Protein AF-A0A642C0K7-F1 (afdb_monomer_lite)

Organism: Bacteroides ovatus (NCBI:txid28116)

Foldseek 3Di:
DPPDPCVVPPVVLVVVVVVLVVCLVVVDDDPPVCCQQFVLLVVLLVCLVVCQVVDDPVSNVSSLVSNLSLACPHPQLDQFLRVLRSLLSVLSSCVSVVPPPSVLVSLVVNLVSQDDDPAAAQHPQLFGDHDQQLATCCQPSVVSRLVSSLVSQLVCLPHPSHHDPVSLLSSVCSLQRRRQQCAKLSFWHDPLRCFLVLQDDDWTGGDALVSLVSSLVNDCRVNVSSVLSSCVSVVHPVHFRDFWWGAPPSNLKTWTDDRQKIKIWAEAALNHKQGDQNPPVGRQLQQQSRQGAMDMDRPNRFATPCNVVDPSQQHAQHKGFPDPDGDGSVNRIDGHDHHPWDKDGPTRWIKTWDQGQRPVFRWTWIWMWGDDHPDIDIDIPPGDGPDPGDIDGHNDDTDDDDWDWWQAPVGIDTDDDDDDDDDRTPDD

Sequence (428 aa):
KKGSPYKGNKQVRKAVHQALAFWLENDFICENWWWNQIGTPNTMVSLLLILDRDLSPEESERMLKIAERGNINAWGARPSGDRIKIAGLQAKAALFKRDVQEVAMLMKVIEGEIKFSTERGMQHDFSFHHRTDWVNNTLSYGSGYASAFIEWASNVADTKFRFSEQAVRLLIDYYLDGICKQMVYGRISDPGILNRDITRPGEERVWSPSDPEKLRNLTDYRQAELDNIICLRKGDSSCRPGSFAKFFWRTDHFVFQRPDFYTSVRMYSARNANMEEPYNGEGLMNHFRGDGTNYLSVRGDEYKRLTPVYDWMKIPGATIVQLDKMPGENEIQKWGLTDCVGAVTDGTYGAVGLDFKSPHTGLAAKKVWFCFDKTYVCLGTDISSRMKNQVLTTVNQCLLNGQVTVSDADGIHPQERGSRMKKGVRWV

Structure (mmCIF, N/CA/C/O backbone):
data_AF-A0A642C0K7-F1
#
_entry.id   AF-A0A642C0K7-F1
#
loop_
_atom_site.group_PDB
_atom_site.id
_atom_site.type_symbol
_atom_site.label_atom_id
_atom_site.label_alt_id
_atom_site.label_comp_id
_atom_site.label_asym_id
_atom_site.label_entity_id
_atom_site.label_seq_id
_atom_site.pdbx_PDB_ins_code
_atom_site.Cartn_x
_atom_site.Cartn_y
_atom_site.Cartn_z
_atom_site.occupancy
_atom_site.B_iso_or_equiv
_atom_site.auth_seq_id
_atom_site.auth_comp_id
_atom_site.auth_asym_id
_atom_site.auth_atom_id
_atom_site.pdbx_PDB_model_num
ATOM 1 N N . LYS A 1 1 ? -9.908 -14.176 29.921 1.00 78.56 1 LYS A N 1
ATOM 2 C CA . LYS A 1 1 ? -10.410 -14.826 28.677 1.00 78.56 1 LYS A CA 1
ATOM 3 C C . LYS A 1 1 ? -10.924 -16.241 28.979 1.00 78.56 1 LYS A C 1
ATOM 5 O O . LYS A 1 1 ? -10.279 -16.948 29.745 1.00 78.56 1 LYS A O 1
ATOM 10 N N . LYS A 1 2 ? -12.079 -16.659 28.435 1.00 83.69 2 LYS A N 1
ATOM 11 C CA . LYS A 1 2 ? -12.583 -18.049 28.551 1.00 83.69 2 LYS A CA 1
ATOM 12 C C . LYS A 1 2 ? -11.572 -19.017 27.905 1.00 83.69 2 LYS A C 1
ATOM 14 O O . LYS A 1 2 ? -11.016 -18.678 26.868 1.00 83.69 2 LYS A O 1
ATOM 19 N N . GLY A 1 3 ? -11.289 -20.152 28.547 1.00 90.38 3 GLY A N 1
ATOM 20 C CA . GLY A 1 3 ? -10.306 -21.142 28.069 1.00 90.38 3 GLY A CA 1
ATOM 21 C C . GLY A 1 3 ? -8.830 -20.813 28.340 1.00 90.38 3 GLY A C 1
ATOM 22 O O . GLY A 1 3 ? -7.966 -21.602 27.987 1.00 90.38 3 GLY A O 1
ATOM 23 N N . SER A 1 4 ? -8.512 -19.676 28.971 1.00 92.62 4 SER A N 1
ATOM 24 C CA . SER A 1 4 ? -7.136 -19.384 29.396 1.00 92.62 4 SER A CA 1
ATOM 25 C C . SER A 1 4 ? -6.812 -20.115 30.709 1.00 92.62 4 SER A C 1
ATOM 27 O O . SER A 1 4 ? -7.616 -20.005 31.641 1.00 92.62 4 SER A O 1
ATOM 29 N N . PRO A 1 5 ? -5.634 -20.762 30.840 1.00 94.25 5 PRO A N 1
ATOM 30 C CA . PRO A 1 5 ? -5.196 -21.374 32.101 1.00 94.25 5 PRO A CA 1
ATOM 31 C C . PRO A 1 5 ? -4.978 -20.340 33.220 1.00 94.25 5 PRO A C 1
ATOM 33 O O . PRO A 1 5 ? -4.937 -20.687 34.394 1.00 94.25 5 PRO A O 1
ATOM 36 N N . TYR A 1 6 ? -4.888 -19.053 32.871 1.00 92.75 6 TYR A N 1
ATOM 37 C CA . TYR A 1 6 ? -4.713 -17.948 33.813 1.00 92.75 6 TYR A CA 1
ATOM 38 C C . TYR A 1 6 ? -6.025 -17.251 34.190 1.00 92.75 6 TYR A C 1
ATOM 40 O O . TYR A 1 6 ? -6.010 -16.245 34.902 1.00 92.75 6 TYR A O 1
ATOM 48 N N . LYS A 1 7 ? -7.182 -17.736 33.716 1.00 90.38 7 LYS A N 1
ATOM 49 C CA . LYS A 1 7 ? -8.475 -17.116 34.031 1.00 90.38 7 LYS A CA 1
ATOM 50 C C . LYS A 1 7 ? -8.707 -17.121 35.549 1.00 90.38 7 LYS A C 1
ATOM 52 O O . LYS A 1 7 ? -8.786 -18.179 36.158 1.00 90.38 7 LYS A O 1
ATOM 57 N N . GLY A 1 8 ? -8.860 -15.933 36.138 1.00 88.12 8 GLY A N 1
ATOM 58 C CA . GLY A 1 8 ? -9.091 -15.768 37.578 1.00 88.12 8 GLY A CA 1
ATOM 59 C C . GLY A 1 8 ? -7.854 -15.999 38.457 1.00 88.12 8 GLY A C 1
ATOM 60 O O . GLY A 1 8 ? -7.977 -16.003 39.680 1.00 88.12 8 GLY A O 1
ATOM 61 N N . ASN A 1 9 ? -6.665 -16.182 37.870 1.00 93.94 9 ASN A N 1
ATOM 62 C CA . ASN A 1 9 ? -5.441 -16.399 38.635 1.00 93.94 9 ASN A CA 1
ATOM 63 C C . ASN A 1 9 ? -5.022 -15.109 39.371 1.00 93.94 9 ASN A C 1
ATOM 65 O O . ASN A 1 9 ? -4.694 -14.095 38.751 1.00 93.94 9 ASN A O 1
ATOM 69 N N . LYS A 1 10 ? -5.002 -15.168 40.708 1.00 94.00 10 LYS A N 1
ATOM 70 C CA . LYS A 1 10 ? -4.678 -14.029 41.582 1.00 94.00 10 LYS A CA 1
ATOM 71 C C . LYS A 1 10 ? -3.234 -13.539 41.435 1.00 94.00 10 LYS A C 1
ATOM 73 O O . LYS A 1 10 ? -3.004 -12.338 41.524 1.00 94.00 10 LYS A O 1
ATOM 78 N N . GLN A 1 11 ? -2.273 -14.437 41.206 1.00 95.75 11 GLN A N 1
ATOM 79 C CA . GLN A 1 11 ? -0.866 -14.061 41.023 1.00 95.75 11 GLN A CA 1
ATOM 80 C C . GLN A 1 11 ? -0.666 -13.311 39.707 1.00 95.75 11 GLN A C 1
ATOM 82 O O . GLN A 1 11 ? -0.006 -12.278 39.691 1.00 95.75 11 GLN A O 1
ATOM 87 N N . VAL A 1 12 ? -1.303 -13.776 38.628 1.00 94.19 12 VAL A N 1
ATOM 88 C CA . VAL A 1 12 ? -1.277 -13.076 37.335 1.00 94.19 12 VAL A CA 1
ATOM 89 C C . VAL A 1 12 ? -1.937 -11.708 37.453 1.00 94.19 12 VAL A C 1
ATOM 91 O O . VAL A 1 12 ? -1.361 -10.723 37.006 1.00 94.19 12 VAL A O 1
ATOM 94 N N . ARG A 1 13 ? -3.100 -11.619 38.113 1.00 91.81 13 ARG A N 1
ATOM 95 C CA . ARG A 1 13 ? -3.745 -10.326 38.384 1.00 91.81 13 ARG A CA 1
ATOM 96 C C . ARG A 1 13 ? -2.803 -9.386 39.142 1.00 91.81 13 ARG A C 1
ATOM 98 O O . ARG A 1 13 ? -2.609 -8.258 38.708 1.00 91.81 13 ARG A O 1
ATOM 105 N N . LYS A 1 14 ? -2.172 -9.855 40.224 1.00 94.75 14 LYS A N 1
ATOM 106 C CA . LYS A 1 14 ? -1.200 -9.064 40.994 1.00 94.75 14 LYS A CA 1
ATOM 107 C C . LYS A 1 14 ? -0.043 -8.570 40.118 1.00 94.75 14 LYS A C 1
ATOM 109 O O . LYS A 1 14 ? 0.286 -7.392 40.184 1.00 94.75 14 LYS A O 1
ATOM 114 N N . ALA A 1 15 ? 0.527 -9.435 39.280 1.00 96.31 15 ALA A N 1
ATOM 115 C CA . ALA A 1 15 ? 1.613 -9.065 38.374 1.00 96.31 15 ALA A CA 1
ATOM 116 C C . ALA A 1 15 ? 1.186 -7.992 37.356 1.00 96.31 15 ALA A C 1
ATOM 118 O O . ALA A 1 15 ? 1.948 -7.064 37.102 1.00 96.31 15 ALA A O 1
ATOM 119 N N . VAL A 1 16 ? -0.040 -8.074 36.823 1.00 94.06 16 VAL A N 1
ATOM 120 C CA . VAL A 1 16 ? -0.598 -7.051 35.921 1.00 94.06 16 VAL A CA 1
ATOM 121 C C . VAL A 1 16 ? -0.688 -5.694 36.620 1.00 94.06 16 VAL A C 1
ATOM 123 O O . VAL A 1 16 ? -0.188 -4.715 36.075 1.00 94.06 16 VAL A O 1
ATOM 126 N N . HIS A 1 17 ? -1.254 -5.630 37.830 1.00 94.75 17 HIS A N 1
ATOM 127 C CA . HIS A 1 17 ? -1.347 -4.369 38.580 1.00 94.75 17 HIS A CA 1
ATOM 128 C C . HIS A 1 17 ? 0.032 -3.823 38.981 1.00 94.75 17 HIS A C 1
ATOM 130 O O . HIS A 1 17 ? 0.249 -2.619 38.933 1.00 94.75 17 HIS A O 1
ATOM 136 N N . GLN A 1 18 ? 0.999 -4.683 39.319 1.00 96.38 18 GLN A N 1
ATOM 137 C CA . GLN A 1 18 ? 2.371 -4.249 39.617 1.00 96.38 18 GLN A CA 1
ATOM 138 C C . GLN A 1 18 ? 3.081 -3.672 38.385 1.00 96.38 18 GLN A C 1
ATOM 140 O O . GLN A 1 18 ? 3.716 -2.624 38.478 1.00 96.38 18 GLN A O 1
ATOM 145 N N . ALA A 1 19 ? 2.954 -4.326 37.228 1.00 95.94 19 ALA A N 1
ATOM 146 C CA . ALA A 1 19 ? 3.507 -3.822 35.973 1.00 95.94 19 ALA A CA 1
ATOM 147 C C . ALA A 1 19 ? 2.843 -2.501 35.556 1.00 95.94 19 ALA A C 1
ATOM 149 O O . ALA A 1 19 ? 3.525 -1.577 35.116 1.00 95.94 19 ALA A O 1
ATOM 150 N N . LEU A 1 20 ? 1.523 -2.399 35.737 1.00 95.94 20 LEU A N 1
ATOM 151 C CA . LEU A 1 20 ? 0.774 -1.176 35.488 1.00 95.94 20 LEU A CA 1
ATOM 152 C C . LEU A 1 20 ? 1.240 -0.046 36.410 1.00 95.94 20 LEU A C 1
ATOM 154 O O . LEU A 1 20 ? 1.557 1.028 35.916 1.00 95.94 20 LEU A O 1
ATOM 158 N N . ALA A 1 21 ? 1.346 -0.289 37.718 1.00 95.62 21 ALA A N 1
ATOM 159 C CA . ALA A 1 21 ? 1.814 0.705 38.680 1.00 95.62 21 ALA A CA 1
ATOM 160 C C . ALA A 1 21 ? 3.202 1.248 38.308 1.00 95.62 21 ALA A C 1
ATOM 162 O O . ALA A 1 21 ? 3.377 2.463 38.245 1.00 95.62 21 ALA A O 1
ATOM 163 N N . PHE A 1 22 ? 4.143 0.363 37.963 1.00 97.00 22 PHE A N 1
ATOM 164 C CA . PHE A 1 22 ? 5.473 0.758 37.494 1.00 97.00 22 PHE A CA 1
ATOM 165 C C . PHE A 1 22 ? 5.399 1.637 36.238 1.00 97.00 22 PHE A C 1
ATOM 167 O O . PHE A 1 22 ? 6.049 2.678 36.161 1.00 97.00 22 PHE A O 1
ATOM 174 N N . TRP A 1 23 ? 4.579 1.256 35.255 1.00 95.81 23 TRP A N 1
ATOM 175 C CA . TRP A 1 23 ? 4.415 2.048 34.037 1.00 95.81 23 TRP A CA 1
ATOM 176 C C . TRP A 1 23 ? 3.813 3.430 34.316 1.00 95.81 23 TRP A C 1
ATOM 178 O O . TRP A 1 23 ? 4.292 4.432 33.790 1.00 95.81 23 TRP A O 1
ATOM 188 N N . LEU A 1 24 ? 2.778 3.490 35.157 1.00 95.88 24 LEU A N 1
ATOM 189 C CA . LEU A 1 24 ? 2.103 4.734 35.526 1.00 95.88 24 LEU A CA 1
ATOM 190 C C . LEU A 1 24 ? 2.999 5.659 36.355 1.00 95.88 24 LEU A C 1
ATOM 192 O O . LEU A 1 24 ? 2.804 6.872 36.316 1.00 95.88 24 LEU A O 1
ATOM 196 N N . GLU A 1 25 ? 3.916 5.112 37.156 1.00 96.31 25 GLU A N 1
ATOM 197 C CA . GLU A 1 25 ? 4.886 5.871 37.957 1.00 96.31 25 GLU A CA 1
ATOM 198 C C . GLU A 1 25 ? 5.957 6.529 37.090 1.00 96.31 25 GLU A C 1
ATOM 200 O O . GLU A 1 25 ? 6.310 7.679 37.330 1.00 96.31 25 GLU A O 1
ATOM 205 N N . ASN A 1 26 ? 6.436 5.820 36.070 1.00 96.38 26 ASN A N 1
ATOM 206 C CA . ASN A 1 26 ? 7.553 6.282 35.250 1.00 96.38 26 ASN A CA 1
ATOM 207 C C . ASN A 1 26 ? 7.125 7.083 34.017 1.00 96.38 26 ASN A C 1
ATOM 209 O O . ASN A 1 26 ? 7.925 7.851 33.496 1.00 96.38 26 ASN A O 1
ATOM 213 N N . ASP A 1 27 ? 5.895 6.883 33.539 1.00 94.62 27 ASP A N 1
ATOM 214 C CA . ASP A 1 27 ? 5.307 7.612 32.416 1.00 94.62 27 ASP A CA 1
ATOM 215 C C . ASP A 1 27 ? 6.239 7.751 31.196 1.00 94.62 27 ASP A C 1
ATOM 217 O O . ASP A 1 27 ? 6.609 8.843 30.762 1.00 94.62 27 ASP A O 1
ATOM 221 N N . PHE A 1 28 ? 6.662 6.610 30.653 1.00 95.00 28 PHE A N 1
ATOM 222 C CA . PHE A 1 28 ? 7.676 6.575 29.604 1.00 95.00 28 PHE A CA 1
ATOM 223 C C . PHE A 1 28 ? 7.250 7.320 28.326 1.00 95.00 28 PHE A C 1
ATOM 225 O O . PHE A 1 28 ? 6.188 7.063 27.749 1.00 95.00 28 PHE A O 1
ATOM 232 N N . ILE A 1 29 ? 8.147 8.182 27.840 1.00 94.19 29 ILE A N 1
ATOM 233 C CA . ILE A 1 29 ? 8.038 8.961 26.601 1.00 94.19 29 ILE A CA 1
ATOM 234 C C . ILE A 1 29 ? 9.279 8.687 25.743 1.00 94.19 29 ILE A C 1
ATOM 236 O O . ILE A 1 29 ? 10.380 8.539 26.271 1.00 94.19 29 ILE A O 1
ATOM 240 N N . CYS A 1 30 ? 9.119 8.639 24.420 1.00 92.56 30 CYS A N 1
ATOM 241 C CA . CYS A 1 30 ? 10.246 8.564 23.482 1.00 92.56 30 CYS A CA 1
ATOM 242 C C . CYS A 1 30 ? 10.235 9.735 22.488 1.00 92.56 30 CYS A C 1
ATOM 244 O O . CYS A 1 30 ? 9.252 10.466 22.396 1.00 92.56 30 CYS A O 1
ATOM 246 N N . GLU A 1 31 ? 11.305 9.915 21.715 1.00 91.69 31 GLU A N 1
ATOM 247 C CA . GLU A 1 31 ? 11.416 11.023 20.749 1.00 91.69 31 GLU A CA 1
ATOM 248 C C . GLU A 1 31 ? 10.380 10.942 19.616 1.00 91.69 31 GLU A C 1
ATOM 250 O O . GLU A 1 31 ? 9.892 11.957 19.115 1.00 91.69 31 GLU A O 1
ATOM 255 N N . ASN A 1 32 ? 9.993 9.727 19.219 1.00 89.25 32 ASN A N 1
ATOM 256 C CA . ASN A 1 32 ? 8.997 9.537 18.177 1.00 89.25 32 ASN A CA 1
ATOM 257 C C . ASN A 1 32 ? 7.583 9.781 18.730 1.00 89.25 32 ASN A C 1
ATOM 259 O O . ASN A 1 32 ? 6.995 8.923 19.395 1.00 89.25 32 ASN A O 1
ATOM 263 N N . TRP A 1 33 ? 7.010 10.935 18.372 1.00 89.62 33 TRP A N 1
ATOM 264 C CA . TRP A 1 33 ? 5.664 11.369 18.767 1.00 89.62 33 TRP A CA 1
ATOM 265 C C . TRP A 1 33 ? 4.582 10.297 18.571 1.00 89.62 33 TRP A C 1
ATOM 267 O O . TRP A 1 33 ? 3.626 10.246 19.347 1.00 89.62 33 TRP A O 1
ATOM 277 N N . TRP A 1 34 ? 4.733 9.432 17.559 1.00 89.81 34 TRP A N 1
ATOM 278 C CA . TRP A 1 34 ? 3.759 8.397 17.229 1.00 89.81 34 TRP A CA 1
ATOM 279 C C . TRP A 1 34 ? 3.542 7.432 18.398 1.00 89.81 34 TRP A C 1
ATOM 281 O O . TRP A 1 34 ? 2.406 7.074 18.701 1.00 89.81 34 TRP A O 1
ATOM 291 N N . TRP A 1 35 ? 4.599 7.046 19.116 1.00 92.81 35 TRP A N 1
ATOM 292 C CA . TRP A 1 35 ? 4.454 6.187 20.294 1.00 92.81 35 TRP A CA 1
ATOM 293 C C . TRP A 1 35 ? 3.746 6.909 21.437 1.00 92.81 35 TRP A C 1
ATOM 295 O O . TRP A 1 35 ? 2.924 6.308 22.121 1.00 92.81 35 TRP A O 1
ATOM 305 N N . ASN A 1 36 ? 3.985 8.208 21.595 1.00 92.12 36 ASN A N 1
ATOM 306 C CA . ASN A 1 36 ? 3.429 8.986 22.701 1.00 92.12 36 ASN A CA 1
ATOM 307 C C . ASN A 1 36 ? 1.945 9.339 22.496 1.00 92.12 36 ASN A C 1
ATOM 309 O O . ASN A 1 36 ? 1.226 9.509 23.477 1.00 92.12 36 ASN A O 1
ATOM 313 N N . GLN A 1 37 ? 1.489 9.460 21.242 1.00 90.12 37 GLN A N 1
ATOM 314 C CA . GLN A 1 37 ? 0.121 9.884 20.895 1.00 90.12 37 GLN A CA 1
ATOM 315 C C . GLN A 1 37 ? -0.736 8.787 20.245 1.00 90.12 37 GLN A C 1
ATOM 317 O O . GLN A 1 37 ? -1.954 8.929 20.190 1.00 90.12 37 GLN A O 1
ATOM 322 N N . ILE A 1 38 ? -0.136 7.692 19.767 1.00 88.56 38 ILE A N 1
ATOM 323 C CA . ILE A 1 38 ? -0.856 6.575 19.137 1.00 88.56 38 ILE A CA 1
ATOM 324 C C . ILE A 1 38 ? -0.493 5.246 19.804 1.00 88.56 38 ILE A C 1
ATOM 326 O O . ILE A 1 38 ? -1.372 4.592 20.357 1.00 88.56 38 ILE A O 1
ATOM 330 N N . GLY A 1 39 ? 0.779 4.839 19.791 1.00 91.75 39 GLY A N 1
ATOM 331 C CA . GLY A 1 39 ? 1.200 3.499 20.231 1.00 91.75 39 GLY A CA 1
ATOM 332 C C . GLY A 1 39 ? 0.897 3.181 21.704 1.00 91.75 39 GLY A C 1
ATOM 333 O O . GLY A 1 39 ? 0.137 2.255 22.010 1.00 91.75 39 GLY A O 1
ATOM 334 N N . THR A 1 40 ? 1.469 3.960 22.625 1.00 94.88 40 THR A N 1
ATOM 335 C CA . THR A 1 40 ? 1.257 3.816 24.073 1.00 94.88 40 THR A CA 1
ATOM 336 C C . THR A 1 40 ? -0.197 4.109 24.459 1.00 94.88 40 THR A C 1
ATOM 338 O O . THR A 1 40 ? -0.790 3.271 25.144 1.00 94.88 40 THR A O 1
ATOM 341 N N . PRO A 1 41 ? -0.839 5.193 23.970 1.00 95.00 41 PRO A N 1
ATOM 342 C CA . PRO A 1 41 ? -2.265 5.424 24.202 1.00 95.00 41 PRO A CA 1
ATOM 343 C C . PRO A 1 41 ? -3.180 4.276 23.761 1.00 95.00 41 PRO A C 1
ATOM 345 O O . PRO A 1 41 ? -4.091 3.908 24.500 1.00 95.00 41 PRO A O 1
ATOM 348 N N . ASN A 1 42 ? -2.916 3.645 22.610 1.00 94.19 42 ASN A N 1
ATOM 349 C CA . ASN A 1 42 ? -3.680 2.485 22.139 1.00 94.19 42 ASN A CA 1
ATOM 350 C C . ASN A 1 42 ? -3.586 1.290 23.087 1.00 94.19 42 ASN A C 1
ATOM 352 O O . ASN A 1 42 ? -4.590 0.631 23.375 1.00 94.19 42 ASN A O 1
ATOM 356 N N . THR A 1 43 ? -2.385 1.020 23.593 1.00 95.12 43 THR A N 1
ATOM 357 C CA . THR A 1 43 ? -2.179 -0.031 24.595 1.00 95.12 43 THR A CA 1
ATOM 358 C C . THR A 1 43 ? -2.930 0.309 25.878 1.00 95.12 43 THR A C 1
ATOM 360 O O . THR A 1 43 ? -3.665 -0.527 26.404 1.00 95.12 43 THR A O 1
ATOM 363 N N . MET A 1 44 ? -2.817 1.557 26.339 1.00 95.75 44 MET A N 1
ATOM 364 C CA . MET A 1 44 ? -3.430 2.004 27.584 1.00 95.75 44 MET A CA 1
ATOM 365 C C . MET A 1 44 ? -4.960 1.956 27.532 1.00 95.75 44 MET A C 1
ATOM 367 O O . MET A 1 44 ? -5.590 1.414 28.437 1.00 95.75 44 MET A O 1
ATOM 371 N N . VAL A 1 45 ? -5.570 2.432 26.444 1.00 96.06 45 VAL A N 1
ATOM 372 C CA . VAL A 1 45 ? -7.030 2.407 26.291 1.00 96.06 45 VAL A CA 1
ATOM 373 C C . VAL A 1 45 ? -7.578 0.988 26.119 1.00 96.06 45 VAL A C 1
ATOM 375 O O . VAL A 1 45 ? -8.660 0.672 26.611 1.00 96.06 45 VAL A O 1
ATOM 378 N N . SER A 1 46 ? -6.812 0.093 25.490 1.00 94.88 46 SER A N 1
ATOM 379 C CA . SER A 1 46 ? -7.175 -1.325 25.416 1.00 94.88 46 SER A CA 1
ATOM 380 C C . SER A 1 46 ? -7.171 -1.968 26.805 1.00 94.88 46 SER A C 1
ATOM 382 O O . SER A 1 46 ? -8.091 -2.714 27.134 1.00 94.88 46 SER A O 1
ATOM 384 N N . LEU A 1 47 ? -6.175 -1.653 27.642 1.00 95.56 47 LEU A N 1
ATOM 385 C CA . LEU A 1 47 ? -6.117 -2.125 29.027 1.00 95.56 47 LEU A CA 1
ATOM 386 C C . LEU A 1 47 ? -7.248 -1.548 29.883 1.00 95.56 47 LEU A C 1
ATOM 388 O O . LEU A 1 47 ? -7.859 -2.309 30.629 1.00 95.56 47 LEU A O 1
ATOM 392 N N . LEU A 1 48 ? -7.571 -0.258 29.729 1.00 96.94 48 LEU A N 1
ATOM 393 C CA . LEU A 1 48 ? -8.727 0.374 30.377 1.00 96.94 48 LEU A CA 1
ATOM 394 C C . LEU A 1 48 ? -10.014 -0.414 30.097 1.00 96.94 48 LEU A C 1
ATOM 396 O O . LEU A 1 48 ? -10.716 -0.793 31.027 1.00 96.94 48 LEU A O 1
ATOM 400 N N . LEU A 1 49 ? -10.294 -0.734 28.830 1.00 95.94 49 LEU A N 1
ATOM 401 C CA . LEU A 1 49 ? -11.498 -1.483 28.447 1.00 95.94 49 LEU A CA 1
ATOM 402 C C . LEU A 1 49 ? -11.483 -2.954 28.896 1.00 95.94 49 LEU A C 1
ATOM 404 O O . LEU A 1 49 ? -12.539 -3.517 29.175 1.00 95.94 49 LEU A O 1
ATOM 408 N N . ILE A 1 50 ? -10.310 -3.595 28.938 1.00 93.81 50 ILE A N 1
ATOM 409 C CA . ILE A 1 50 ? -10.177 -5.000 29.357 1.00 93.81 50 ILE A CA 1
ATOM 410 C C . ILE A 1 50 ? -10.332 -5.150 30.872 1.00 93.81 50 ILE A C 1
ATOM 412 O O . ILE A 1 50 ? -10.963 -6.110 31.317 1.00 93.81 50 ILE A O 1
ATOM 416 N N . LEU A 1 51 ? -9.709 -4.260 31.648 1.00 93.88 51 LEU A N 1
ATOM 417 C CA . LEU A 1 51 ? -9.701 -4.329 33.107 1.00 93.88 51 LEU A CA 1
ATOM 418 C C . LEU A 1 51 ? -10.963 -3.691 33.693 1.00 93.88 51 LEU A C 1
ATOM 420 O O . LEU A 1 51 ? -11.544 -4.263 34.607 1.00 93.88 51 LEU A O 1
ATOM 424 N N . ASP A 1 52 ? -11.440 -2.577 33.134 1.00 94.56 52 ASP A N 1
ATOM 425 C CA . ASP A 1 52 ? -12.698 -1.910 33.493 1.00 94.56 52 ASP A CA 1
ATOM 426 C C . ASP A 1 52 ? -12.919 -1.837 35.016 1.00 94.56 52 ASP A C 1
ATOM 428 O O . ASP A 1 52 ? -12.217 -1.117 35.723 1.00 94.56 52 ASP A O 1
ATOM 432 N N . ARG A 1 53 ? -13.846 -2.644 35.541 1.00 93.38 53 ARG A N 1
ATOM 433 C CA . ARG A 1 53 ? -14.212 -2.704 36.966 1.00 93.38 53 ARG A CA 1
ATOM 434 C C . ARG A 1 53 ? -13.135 -3.290 37.885 1.00 93.38 53 ARG A C 1
ATOM 436 O O . ARG A 1 53 ? -13.298 -3.237 39.099 1.00 93.38 53 ARG A O 1
ATOM 443 N N . ASP A 1 54 ? -12.088 -3.899 37.334 1.00 91.81 54 ASP A N 1
ATOM 444 C CA . ASP A 1 54 ? -10.970 -4.448 38.103 1.00 91.81 54 ASP A CA 1
ATOM 445 C C . ASP A 1 54 ? -9.917 -3.393 38.480 1.00 91.81 54 ASP A C 1
ATOM 447 O O . ASP A 1 54 ? -9.043 -3.713 39.289 1.00 91.81 54 ASP A O 1
ATOM 451 N N . LEU A 1 55 ? -10.000 -2.177 37.924 1.00 95.44 55 LEU A N 1
ATOM 452 C CA . LEU A 1 55 ? -9.116 -1.048 38.229 1.00 95.44 55 LEU A CA 1
ATOM 453 C C . LEU A 1 55 ? -9.594 -0.264 39.454 1.00 95.44 55 LEU A C 1
ATOM 455 O O . LEU A 1 55 ? -10.794 -0.070 39.659 1.00 95.44 55 LEU A O 1
ATOM 459 N N . SER A 1 56 ? -8.647 0.255 40.235 1.00 95.19 56 SER A N 1
ATOM 460 C CA . SER A 1 56 ? -8.954 1.295 41.218 1.00 95.19 56 SER A CA 1
ATOM 461 C C . SER A 1 56 ? -9.269 2.634 40.522 1.00 95.19 56 SER A C 1
ATOM 463 O O . SER A 1 56 ? -8.815 2.867 39.394 1.00 95.19 56 SER A O 1
ATOM 465 N N . PRO A 1 57 ? -10.002 3.556 41.180 1.00 94.94 57 PRO A N 1
ATOM 466 C CA . PRO A 1 57 ? -10.227 4.897 40.639 1.00 94.94 57 PRO A CA 1
ATOM 467 C C . PRO A 1 57 ? -8.918 5.615 40.280 1.00 94.94 57 PRO A C 1
ATOM 469 O O . PRO A 1 57 ? -8.807 6.175 39.192 1.00 94.94 57 PRO A O 1
ATOM 472 N N . GLU A 1 58 ? -7.900 5.510 41.137 1.00 95.38 58 GLU A N 1
ATOM 473 C CA . GLU A 1 58 ? -6.584 6.118 40.914 1.00 95.38 58 GLU A CA 1
ATOM 474 C C . GLU A 1 58 ? -5.863 5.519 39.696 1.00 95.38 58 GLU A C 1
ATOM 476 O O . GLU A 1 58 ? -5.326 6.257 38.866 1.00 95.38 58 GLU A O 1
ATOM 481 N N . GLU A 1 59 ? -5.876 4.188 39.552 1.00 95.88 59 GLU A N 1
ATOM 482 C CA . GLU A 1 59 ? -5.296 3.522 38.382 1.00 95.88 59 GLU A CA 1
ATOM 483 C C . GLU A 1 59 ? -5.989 4.005 37.108 1.00 95.88 59 GLU A C 1
ATOM 485 O O . GLU A 1 59 ? -5.321 4.433 36.167 1.00 95.88 59 GLU A O 1
ATOM 490 N N . SER A 1 60 ? -7.325 4.002 37.097 1.00 96.62 60 SER A N 1
ATOM 491 C CA . SER A 1 60 ? -8.100 4.416 35.928 1.00 96.62 60 SER A CA 1
ATOM 492 C C . SER A 1 60 ? -7.842 5.872 35.527 1.00 96.62 60 SER A C 1
ATOM 494 O O . SER A 1 60 ? -7.659 6.150 34.342 1.00 96.62 60 SER A O 1
ATOM 496 N N . GLU A 1 61 ? -7.734 6.793 36.490 1.00 96.56 61 GLU A N 1
ATOM 497 C CA . GLU A 1 61 ? -7.456 8.207 36.227 1.00 96.56 61 GLU A CA 1
ATOM 498 C C . GLU A 1 61 ? -6.062 8.400 35.610 1.00 96.56 61 GLU A C 1
ATOM 500 O O . GLU A 1 61 ? -5.896 9.110 34.615 1.00 96.56 61 GLU A O 1
ATOM 505 N N . ARG A 1 62 ? -5.040 7.737 36.163 1.00 96.88 62 ARG A N 1
ATOM 506 C CA . ARG A 1 62 ? -3.660 7.831 35.660 1.00 96.88 62 ARG A CA 1
ATOM 507 C C . ARG A 1 62 ? -3.505 7.185 34.286 1.00 96.88 62 ARG A C 1
ATOM 509 O O . ARG A 1 62 ? -2.817 7.731 33.425 1.00 96.88 62 ARG A O 1
ATOM 516 N N . MET A 1 63 ? -4.175 6.058 34.053 1.00 97.50 63 MET A N 1
ATOM 517 C CA . MET A 1 63 ? -4.237 5.425 32.736 1.00 97.50 63 MET A CA 1
ATOM 518 C C . MET A 1 63 ? -4.914 6.335 31.706 1.00 97.50 63 MET A C 1
ATOM 520 O O . MET A 1 63 ? -4.404 6.471 30.594 1.00 97.50 63 MET A O 1
ATOM 524 N N . LEU A 1 64 ? -6.025 6.989 32.068 1.00 96.94 64 LEU A N 1
ATOM 525 C CA . LEU A 1 64 ? -6.720 7.935 31.190 1.00 96.94 64 LEU A CA 1
ATOM 526 C C . LEU A 1 64 ? -5.820 9.113 30.800 1.00 96.94 64 LEU A C 1
ATOM 528 O O . LEU A 1 64 ? -5.749 9.425 29.616 1.00 96.94 64 LEU A O 1
ATOM 532 N N . LYS A 1 65 ? -5.029 9.675 31.725 1.00 95.44 65 LYS A N 1
ATOM 533 C CA . LYS A 1 65 ? -4.052 10.743 31.408 1.00 95.44 65 LYS A CA 1
ATOM 534 C C . LYS A 1 65 ? -3.057 10.348 30.309 1.00 95.44 65 LYS A C 1
ATOM 536 O O . LYS A 1 65 ? -2.658 11.191 29.507 1.00 95.44 65 LYS A O 1
ATOM 541 N N . ILE A 1 66 ? -2.657 9.077 30.250 1.00 96.00 66 ILE A N 1
ATOM 542 C CA . ILE A 1 66 ? -1.781 8.557 29.188 1.00 96.00 66 ILE A CA 1
ATOM 543 C C . ILE A 1 66 ? -2.584 8.271 27.912 1.00 96.00 66 ILE A C 1
ATOM 545 O O . ILE A 1 66 ? -2.146 8.629 26.820 1.00 96.00 66 ILE A O 1
ATOM 549 N N . ALA A 1 67 ? -3.758 7.645 28.030 1.00 94.88 67 ALA A N 1
ATOM 550 C CA . ALA A 1 67 ? -4.613 7.307 26.893 1.00 94.88 67 ALA A CA 1
ATOM 551 C C . ALA A 1 67 ? -5.115 8.551 26.132 1.00 94.88 67 ALA A C 1
ATOM 553 O O . ALA A 1 67 ? -5.150 8.556 24.904 1.00 94.88 67 ALA A O 1
ATOM 554 N N . GLU A 1 68 ? -5.444 9.631 26.837 1.00 94.25 68 GLU A N 1
ATOM 555 C CA . GLU A 1 68 ? -6.015 10.858 26.266 1.00 94.25 68 GLU A CA 1
ATOM 556 C C . GLU A 1 68 ? -4.967 11.783 25.616 1.00 94.25 68 GLU A C 1
ATOM 558 O O . GLU A 1 68 ? -5.315 12.801 25.015 1.00 94.25 68 GLU A O 1
ATOM 563 N N . ARG A 1 69 ? -3.680 11.401 25.626 1.00 93.69 69 ARG A N 1
ATOM 564 C CA . ARG A 1 69 ? -2.647 12.038 24.779 1.00 93.69 69 ARG A CA 1
ATOM 565 C C . ARG A 1 69 ? -2.985 11.937 23.297 1.00 93.69 69 ARG A C 1
ATOM 567 O O . ARG A 1 69 ? -2.665 12.840 22.527 1.00 93.69 69 ARG A O 1
ATOM 574 N N . GLY A 1 70 ? -3.614 10.829 22.907 1.00 88.25 70 GLY A N 1
ATOM 575 C CA . GLY A 1 70 ? -4.219 10.661 21.597 1.00 88.25 70 GLY A CA 1
ATOM 576 C C . GLY A 1 70 ? -5.631 11.232 21.605 1.00 88.25 70 GLY A C 1
ATOM 577 O O . GLY A 1 70 ? -6.581 10.512 21.893 1.00 88.25 70 GLY A O 1
ATOM 578 N N . ASN A 1 71 ? -5.773 12.511 21.267 1.00 90.88 71 ASN A N 1
ATOM 579 C CA . ASN A 1 71 ? -7.073 13.161 21.097 1.00 90.88 71 ASN A CA 1
ATOM 580 C C . ASN A 1 71 ? -7.125 13.976 19.800 1.00 90.88 71 ASN A C 1
ATOM 582 O O . ASN A 1 71 ? -6.090 14.341 19.245 1.00 90.88 71 ASN A O 1
ATOM 586 N N . ILE A 1 72 ? -8.328 14.278 19.314 1.00 89.19 72 ILE A N 1
ATOM 587 C CA . ILE A 1 72 ? -8.534 14.950 18.019 1.00 89.19 72 ILE A CA 1
ATOM 588 C C . ILE A 1 72 ? -7.938 16.365 17.927 1.00 89.19 72 ILE A C 1
ATOM 590 O O . ILE A 1 72 ? -7.796 16.879 16.821 1.00 89.19 72 ILE A O 1
ATOM 594 N N . ASN A 1 73 ? -7.576 16.980 19.057 1.00 87.00 73 ASN A N 1
ATOM 595 C CA . ASN A 1 73 ? -6.905 18.282 19.110 1.00 87.00 73 ASN A CA 1
ATOM 596 C C . ASN A 1 73 ? -5.375 18.151 19.203 1.00 87.00 73 ASN A C 1
ATOM 598 O O . ASN A 1 73 ? -4.665 19.156 19.166 1.00 87.00 73 ASN A O 1
ATOM 602 N N . ALA A 1 74 ? -4.844 16.932 19.333 1.00 81.50 74 ALA A N 1
ATOM 603 C CA . ALA A 1 74 ? -3.411 16.694 19.345 1.00 81.50 74 ALA A CA 1
ATOM 604 C C . ALA A 1 74 ? -2.808 17.020 17.974 1.00 81.50 74 ALA A C 1
ATOM 606 O O . ALA A 1 74 ? -3.389 16.728 16.931 1.00 81.50 74 ALA A O 1
ATOM 607 N N . TRP A 1 75 ? -1.584 17.549 17.963 1.00 80.12 75 TRP A N 1
ATOM 608 C CA . TRP A 1 75 ? -0.856 17.854 16.724 1.00 80.12 75 TRP A CA 1
ATOM 609 C C . TRP A 1 75 ? -0.703 16.640 15.785 1.00 80.12 75 TRP A C 1
ATOM 611 O O . TRP A 1 75 ? -0.635 16.783 14.562 1.00 80.12 75 TRP A O 1
ATOM 621 N N . GLY A 1 76 ? -0.674 15.429 16.348 1.00 74.31 76 GLY A N 1
ATOM 622 C CA . GLY A 1 76 ? -0.664 14.180 15.597 1.00 74.31 76 GLY A CA 1
ATOM 623 C C . GLY A 1 76 ? -1.953 13.882 14.827 1.00 74.31 76 GLY A C 1
ATOM 624 O O . GLY A 1 76 ? -1.903 13.090 13.892 1.00 74.31 76 GLY A O 1
ATOM 625 N N . ALA A 1 77 ? -3.088 14.512 15.156 1.00 79.25 77 ALA A N 1
ATOM 626 C CA . ALA A 1 77 ? -4.404 14.287 14.543 1.00 79.25 77 ALA A CA 1
ATOM 627 C C . ALA A 1 77 ? -4.542 14.956 13.163 1.00 79.25 77 ALA A C 1
ATOM 629 O O . ALA A 1 77 ? -5.502 15.671 12.866 1.00 79.25 77 ALA A O 1
ATOM 630 N N . ARG A 1 78 ? -3.559 14.718 12.295 1.00 82.94 78 ARG A N 1
ATOM 631 C CA . ARG A 1 78 ? -3.515 15.254 10.934 1.00 82.94 78 ARG A CA 1
ATOM 632 C C . ARG A 1 78 ? -4.596 14.598 10.075 1.00 82.94 78 ARG A C 1
ATOM 634 O O . ARG A 1 78 ? -4.861 13.408 10.270 1.00 82.94 78 ARG A O 1
ATOM 641 N N . PRO A 1 79 ? -5.187 15.333 9.112 1.00 81.06 79 PRO A N 1
ATOM 642 C CA . PRO A 1 79 ? -6.283 14.829 8.290 1.00 81.06 79 PRO A CA 1
ATOM 643 C C . PRO A 1 79 ? -6.027 13.433 7.714 1.00 81.06 79 PRO A C 1
ATOM 645 O O . PRO A 1 79 ? -4.905 13.112 7.310 1.00 81.06 79 PRO A O 1
ATOM 648 N N . SER A 1 80 ? -7.092 12.634 7.622 1.00 82.12 80 SER A N 1
ATOM 649 C CA . SER A 1 80 ? -7.084 11.265 7.118 1.00 82.12 80 SER A CA 1
ATOM 650 C C . SER A 1 80 ? -6.472 10.231 8.080 1.00 82.12 80 SER A C 1
ATOM 652 O O . SER A 1 80 ? -7.011 9.998 9.162 1.00 82.12 80 SER A O 1
ATOM 654 N N . GLY A 1 81 ? -5.398 9.539 7.678 1.00 78.31 81 GLY A N 1
ATOM 655 C CA . GLY A 1 81 ? -4.955 8.295 8.319 1.00 78.31 81 GLY A CA 1
ATOM 656 C C . GLY A 1 81 ? -4.565 8.402 9.796 1.00 78.31 81 GLY A C 1
ATOM 657 O O . GLY A 1 81 ? -4.765 7.435 10.531 1.00 78.31 81 GLY A O 1
ATOM 658 N N . ASP A 1 82 ? -4.049 9.548 10.248 1.00 83.69 82 ASP A N 1
ATOM 659 C CA . ASP A 1 82 ? -3.694 9.738 11.661 1.00 83.69 82 ASP A CA 1
ATOM 660 C C . ASP A 1 82 ? -4.909 10.169 12.489 1.00 83.69 82 ASP A C 1
ATOM 662 O O . ASP A 1 82 ? -5.170 9.599 13.551 1.00 83.69 82 ASP A O 1
ATOM 666 N N . ARG A 1 83 ? -5.700 11.122 11.978 1.00 90.00 83 ARG A N 1
ATOM 667 C CA . ARG A 1 83 ? -6.906 11.627 12.644 1.00 90.00 83 ARG A CA 1
ATOM 668 C C . ARG A 1 83 ? -7.925 10.534 12.923 1.00 90.00 83 ARG A C 1
ATOM 670 O O . ARG A 1 83 ? -8.433 10.488 14.037 1.00 90.00 83 ARG A O 1
ATOM 677 N N . ILE A 1 84 ? -8.189 9.629 11.977 1.00 91.44 84 ILE A N 1
ATOM 678 C CA . ILE A 1 84 ? -9.155 8.542 12.206 1.00 91.44 84 ILE A CA 1
ATOM 679 C C . ILE A 1 84 ? -8.700 7.593 13.324 1.00 91.44 84 ILE A C 1
ATOM 681 O O . ILE A 1 84 ? -9.504 7.174 14.157 1.00 91.44 84 ILE A O 1
ATOM 685 N N . LYS A 1 85 ? -7.396 7.293 13.393 1.00 89.06 85 LYS A N 1
ATOM 686 C CA . LYS A 1 85 ? -6.826 6.434 14.438 1.00 89.06 85 LYS A CA 1
ATOM 687 C C . LYS A 1 85 ? -6.908 7.117 15.794 1.00 89.06 85 LYS A C 1
ATOM 689 O O . LYS A 1 85 ? -7.382 6.508 16.745 1.00 89.06 85 LYS A O 1
ATOM 694 N N . ILE A 1 86 ? -6.507 8.384 15.868 1.00 91.88 86 ILE A N 1
ATOM 695 C CA . ILE A 1 86 ? -6.546 9.175 17.100 1.00 91.88 86 ILE A CA 1
ATOM 696 C C . ILE A 1 86 ? -7.986 9.391 17.586 1.00 91.88 86 ILE A C 1
ATOM 698 O O . ILE A 1 86 ? -8.262 9.194 18.767 1.00 91.88 86 ILE A O 1
ATOM 702 N N . ALA A 1 87 ? -8.927 9.697 16.690 1.00 94.06 87 ALA A N 1
ATOM 703 C CA . ALA A 1 87 ? -10.346 9.770 17.029 1.00 94.06 87 ALA A CA 1
ATOM 704 C C . ALA A 1 87 ? -10.863 8.427 17.569 1.00 94.06 87 ALA A C 1
ATOM 706 O O . ALA A 1 87 ? -11.610 8.399 18.544 1.00 94.06 87 ALA A O 1
ATOM 707 N N . GLY A 1 88 ? -10.412 7.306 16.996 1.00 94.38 88 GLY A N 1
ATOM 708 C CA . GLY A 1 88 ? -10.708 5.972 17.512 1.00 94.38 88 GLY A CA 1
ATOM 709 C C . GLY A 1 88 ? -10.136 5.708 18.909 1.00 94.38 88 GLY A C 1
ATOM 710 O O . GLY A 1 88 ? -10.792 5.082 19.737 1.00 94.38 88 GLY A O 1
ATOM 711 N N . LEU A 1 89 ? -8.939 6.205 19.219 1.00 93.88 89 LEU A N 1
ATOM 712 C CA . LEU A 1 89 ? -8.372 6.104 20.568 1.00 93.88 89 LEU A CA 1
ATOM 713 C C . LEU A 1 89 ? -9.203 6.882 21.582 1.00 93.88 89 LEU A C 1
ATOM 715 O O . LEU A 1 89 ? -9.615 6.323 22.600 1.00 93.88 89 LEU A O 1
ATOM 719 N N . GLN A 1 90 ? -9.522 8.132 21.255 1.00 95.94 90 GLN A N 1
ATOM 720 C CA . GLN A 1 90 ? -10.368 8.968 22.093 1.00 95.94 90 GLN A CA 1
ATOM 721 C C . GLN A 1 90 ? -11.763 8.352 22.267 1.00 95.94 90 GLN A C 1
ATOM 723 O O . GLN A 1 90 ? -12.306 8.360 23.367 1.00 95.94 90 GLN A O 1
ATOM 728 N N . ALA A 1 91 ? -12.322 7.727 21.227 1.00 96.62 91 ALA A N 1
ATOM 729 C CA . ALA A 1 91 ? -13.636 7.096 21.306 1.00 96.62 91 ALA A CA 1
ATOM 730 C C . ALA A 1 91 ? -13.628 5.872 22.230 1.00 96.62 91 ALA A C 1
ATOM 732 O O . ALA A 1 91 ? -14.576 5.666 22.984 1.00 96.62 91 ALA A O 1
ATOM 733 N N . LYS A 1 92 ? -12.540 5.091 22.249 1.00 96.25 92 LYS A N 1
ATOM 734 C CA . LYS A 1 92 ? -12.351 4.008 23.229 1.00 96.25 92 LYS A CA 1
ATOM 735 C C . LYS A 1 92 ? -12.249 4.548 24.662 1.00 96.25 92 LYS A C 1
ATOM 737 O O . LYS A 1 92 ? -12.812 3.942 25.571 1.00 96.25 92 LYS A O 1
ATOM 742 N N . ALA A 1 93 ? -11.599 5.694 24.868 1.00 96.81 93 ALA A N 1
ATOM 743 C CA . ALA A 1 93 ? -11.530 6.342 26.180 1.00 96.81 93 ALA A CA 1
ATOM 744 C C . ALA A 1 93 ? -12.904 6.884 26.618 1.00 96.81 93 ALA A C 1
ATOM 746 O O . ALA A 1 93 ? -13.325 6.658 27.750 1.00 96.81 93 ALA A O 1
ATOM 747 N N . ALA A 1 94 ? -13.654 7.509 25.709 1.00 96.88 94 ALA A N 1
ATOM 748 C CA . ALA A 1 94 ? -15.027 7.953 25.944 1.00 96.88 94 ALA A CA 1
ATOM 749 C C . ALA A 1 94 ? -15.959 6.778 26.291 1.00 96.88 94 ALA A C 1
ATOM 751 O O . ALA A 1 94 ? -16.748 6.859 27.236 1.00 96.88 94 ALA A O 1
ATOM 752 N N . LEU A 1 95 ? -15.808 5.639 25.600 1.00 96.44 95 LEU A N 1
ATOM 753 C CA . LEU A 1 95 ? -16.491 4.392 25.951 1.00 96.44 95 LEU A CA 1
ATOM 754 C C . LEU A 1 95 ? -16.118 3.925 27.358 1.00 96.44 95 LEU A C 1
ATOM 756 O O . LEU A 1 95 ? -17.013 3.556 28.112 1.00 96.44 95 LEU A O 1
ATOM 760 N N . PHE A 1 96 ? -14.841 3.965 27.754 1.00 97.19 96 PHE A N 1
ATOM 761 C CA . PHE A 1 96 ? -14.437 3.644 29.127 1.00 97.19 96 PHE A CA 1
ATOM 762 C C . PHE A 1 96 ? -15.133 4.558 30.154 1.00 97.19 96 PHE A C 1
ATOM 764 O O . PHE A 1 96 ? -15.726 4.068 31.111 1.00 97.19 96 PHE A O 1
ATOM 771 N N . LYS A 1 97 ? -15.175 5.869 29.894 1.00 96.94 97 LYS A N 1
ATOM 772 C CA . LYS A 1 97 ? -15.832 6.874 30.750 1.00 96.94 97 LYS A CA 1
ATOM 773 C C . LYS A 1 97 ? -17.367 6.810 30.741 1.00 96.94 97 LYS A C 1
ATOM 775 O O . LYS A 1 97 ? -18.006 7.485 31.540 1.00 96.94 97 LYS A O 1
ATOM 780 N N . ARG A 1 98 ? -17.964 6.005 29.852 1.00 96.88 98 ARG A N 1
ATOM 781 C CA . ARG A 1 98 ? -19.416 5.965 29.585 1.00 96.88 98 ARG A CA 1
ATOM 782 C C . ARG A 1 98 ? -19.973 7.322 29.122 1.00 96.88 98 ARG A C 1
ATOM 784 O O . ARG A 1 98 ? -21.147 7.618 29.336 1.00 96.88 98 ARG A O 1
ATOM 791 N N . ASP A 1 99 ? -19.148 8.116 28.442 1.00 97.62 99 ASP A N 1
ATOM 792 C CA . ASP A 1 99 ? -19.531 9.420 27.902 1.00 97.62 99 ASP A CA 1
ATOM 793 C C . ASP A 1 99 ? -20.220 9.263 26.539 1.00 97.62 99 ASP A C 1
ATOM 795 O O . ASP A 1 99 ? -19.600 9.174 25.478 1.00 97.62 99 ASP A O 1
ATOM 799 N N . VAL A 1 100 ? -21.550 9.206 26.575 1.00 97.00 100 VAL A N 1
ATOM 800 C CA . VAL A 1 100 ? -22.387 9.018 25.384 1.00 97.00 100 VAL A CA 1
ATOM 801 C C . VAL A 1 100 ? -22.280 10.200 24.413 1.00 97.00 100 VAL A C 1
ATOM 803 O O . VAL A 1 100 ? -22.410 9.995 23.204 1.00 97.00 100 VAL A O 1
ATOM 806 N N . GLN A 1 101 ? -22.072 11.422 24.912 1.00 97.69 101 GLN A N 1
ATOM 807 C CA . GLN A 1 101 ? -22.009 12.623 24.077 1.00 97.69 101 GLN A CA 1
ATOM 808 C C . GLN A 1 101 ? -20.680 12.686 23.325 1.00 97.69 101 GLN A C 1
ATOM 810 O O . GLN A 1 101 ? -20.672 12.912 22.113 1.00 97.69 101 GLN A O 1
ATOM 815 N N . GLU A 1 102 ? -19.574 12.405 24.017 1.00 97.12 102 GLU A N 1
ATOM 816 C CA . GLU A 1 102 ? -18.247 12.342 23.406 1.00 97.12 102 GLU A CA 1
ATOM 817 C C . GLU A 1 102 ? -18.173 11.212 22.366 1.00 97.12 102 GLU A C 1
ATOM 819 O O . GLU A 1 102 ? -17.705 11.437 21.248 1.00 97.12 102 GLU A O 1
ATOM 824 N N . VAL A 1 103 ? -18.736 10.031 22.661 1.00 97.44 103 VAL A N 1
ATOM 825 C CA . VAL A 1 103 ? -18.849 8.940 21.673 1.00 97.44 103 VAL A CA 1
ATOM 826 C C . VAL A 1 103 ? -19.639 9.389 20.441 1.00 97.44 103 VAL A C 1
ATOM 828 O O . VAL A 1 103 ? -19.177 9.183 19.321 1.00 97.44 103 VAL A O 1
ATOM 831 N N . ALA A 1 104 ? -20.799 10.034 20.616 1.00 97.19 104 ALA A N 1
ATOM 832 C CA . ALA A 1 104 ? -21.623 10.497 19.495 1.00 97.19 104 ALA A CA 1
ATOM 833 C C . ALA A 1 104 ? -20.858 11.455 18.567 1.00 97.19 104 ALA A C 1
ATOM 835 O O . ALA A 1 104 ? -20.900 11.309 17.343 1.00 97.19 104 ALA A O 1
ATOM 836 N N . MET A 1 105 ? -20.143 12.415 19.160 1.00 97.25 105 MET A N 1
ATOM 837 C CA . MET A 1 105 ? -19.319 13.378 18.435 1.00 97.25 105 MET A CA 1
ATOM 838 C C . MET A 1 105 ? -18.191 12.675 17.668 1.00 97.25 105 MET A C 1
ATOM 840 O O . MET A 1 105 ? -18.029 12.901 16.468 1.00 97.25 105 MET A O 1
ATOM 844 N N . LEU A 1 106 ? -17.462 11.764 18.317 1.00 97.25 106 LEU A N 1
ATOM 845 C CA . LEU A 1 106 ? -16.329 11.071 17.701 1.00 97.25 106 LEU A CA 1
ATOM 846 C C . LEU A 1 106 ? -16.752 10.123 16.579 1.00 97.25 106 LEU A C 1
ATOM 848 O O . LEU A 1 106 ? -16.038 10.012 15.586 1.00 97.25 106 LEU A O 1
ATOM 852 N N . MET A 1 107 ? -17.926 9.496 16.680 1.00 97.56 107 MET A N 1
ATOM 853 C CA . MET A 1 107 ? -18.470 8.684 15.587 1.00 97.56 107 MET A CA 1
ATOM 854 C C . MET A 1 107 ? -18.727 9.530 14.340 1.00 97.56 107 MET A C 1
ATOM 856 O O . MET A 1 107 ? -18.412 9.091 13.237 1.00 97.56 107 MET A O 1
ATOM 860 N N . LYS A 1 108 ? -19.199 10.774 14.501 1.00 96.62 108 LYS A N 1
ATOM 861 C CA . LYS A 1 108 ? -19.348 11.710 13.378 1.00 96.62 108 LYS A CA 1
ATOM 862 C C . LYS A 1 108 ? -18.018 12.189 12.813 1.00 96.62 108 LYS A C 1
ATOM 864 O O . LYS A 1 108 ? -17.912 12.347 11.600 1.00 96.62 108 LYS A O 1
ATOM 869 N N . VAL A 1 109 ? -16.998 12.370 13.653 1.00 95.38 109 VAL A N 1
ATOM 870 C CA . VAL A 1 109 ? -15.639 12.674 13.179 1.00 95.38 109 VAL A CA 1
ATOM 871 C C . VAL A 1 109 ? -15.090 11.517 12.345 1.00 95.38 109 VAL A C 1
ATOM 873 O O . VAL A 1 109 ? -14.669 11.748 11.219 1.00 95.38 109 VAL A O 1
ATOM 876 N N . ILE A 1 110 ? -15.132 10.286 12.861 1.00 96.00 110 ILE A N 1
ATOM 877 C CA . ILE A 1 110 ? -14.614 9.089 12.176 1.00 96.00 110 ILE A CA 1
ATOM 878 C C . ILE A 1 110 ? -15.361 8.847 10.861 1.00 96.00 110 ILE A C 1
ATOM 880 O O . ILE A 1 110 ? -14.723 8.619 9.835 1.00 96.00 110 ILE A O 1
ATOM 884 N N . GLU A 1 111 ? -16.693 8.949 10.874 1.00 96.75 111 GLU A N 1
ATOM 885 C CA . GLU A 1 111 ? -17.514 8.855 9.665 1.00 96.75 111 GLU A CA 1
ATOM 886 C C . GLU A 1 111 ? -17.115 9.934 8.643 1.00 96.75 111 GLU A C 1
ATOM 888 O O . GLU A 1 111 ? -16.897 9.626 7.478 1.00 96.75 111 GLU A O 1
ATOM 893 N N . GLY A 1 112 ? -16.933 11.187 9.070 1.00 94.81 112 GLY A N 1
ATOM 894 C CA . GLY A 1 112 ? -16.560 12.308 8.198 1.00 94.81 112 GLY A CA 1
ATOM 895 C C . GLY A 1 112 ? -15.129 12.273 7.643 1.00 94.81 112 GLY A C 1
ATOM 896 O O . GLY A 1 112 ? -14.774 13.118 6.808 1.00 94.81 112 GLY A O 1
ATOM 897 N N . GLU A 1 113 ? -14.297 11.327 8.087 1.00 94.19 113 GLU A N 1
ATOM 898 C CA . GLU A 1 113 ? -12.980 11.097 7.498 1.00 94.19 113 GLU A CA 1
ATOM 899 C C . GLU A 1 113 ? -13.065 10.306 6.184 1.00 94.19 113 GLU A C 1
ATOM 901 O O . GLU A 1 113 ? -12.147 10.467 5.379 1.00 94.19 113 GLU A O 1
ATOM 906 N N . ILE A 1 114 ? -14.124 9.510 5.918 1.00 95.62 114 ILE A N 1
ATOM 907 C CA . ILE A 1 114 ? -14.308 8.812 4.624 1.00 95.62 114 ILE A CA 1
ATOM 908 C C . ILE A 1 114 ? -14.797 9.761 3.533 1.00 95.62 114 ILE A C 1
ATOM 910 O O . ILE A 1 114 ? -15.971 10.104 3.439 1.00 95.62 114 ILE A O 1
ATOM 914 N N . LYS A 1 115 ? -13.860 10.234 2.710 1.00 95.88 115 LYS A N 1
ATOM 915 C CA . LYS A 1 115 ? -14.129 11.185 1.626 1.00 95.88 115 LYS A CA 1
ATOM 916 C C . LYS A 1 115 ? -12.965 11.266 0.655 1.00 95.88 115 LYS A C 1
ATOM 918 O O . LYS A 1 115 ? -11.819 11.002 1.022 1.00 95.88 115 LYS A O 1
ATOM 923 N N . PHE A 1 116 ? -13.263 11.693 -0.566 1.00 96.88 116 PHE A N 1
ATOM 924 C CA . PHE A 1 116 ? -12.225 12.103 -1.496 1.00 96.88 116 PHE A CA 1
ATOM 925 C C . PHE A 1 116 ? -11.523 13.369 -1.007 1.00 96.88 116 PHE A C 1
ATOM 927 O O . PHE A 1 116 ? -12.134 14.267 -0.427 1.00 96.88 116 PHE A O 1
ATOM 934 N N . SER A 1 117 ? -10.228 13.429 -1.274 1.00 93.94 117 SER A N 1
ATOM 935 C CA . SER A 1 117 ? -9.353 14.544 -0.962 1.00 93.94 117 SER A CA 1
ATOM 936 C C . SER A 1 117 ? -8.566 14.936 -2.206 1.00 93.94 117 SER A C 1
ATOM 938 O O . SER A 1 117 ? -8.220 14.102 -3.050 1.00 93.94 117 SER A O 1
ATOM 940 N N . THR A 1 118 ? -8.285 16.229 -2.323 1.00 90.50 118 THR A N 1
ATOM 941 C CA . THR A 1 118 ? -7.263 16.746 -3.236 1.00 90.50 118 THR A CA 1
ATOM 942 C C . THR A 1 118 ? -5.926 16.969 -2.536 1.00 90.50 118 THR A C 1
ATOM 944 O O . THR A 1 118 ? -4.966 17.294 -3.223 1.00 90.50 118 THR A O 1
ATOM 947 N N . GLU A 1 119 ? -5.869 16.762 -1.217 1.00 90.75 119 GLU A N 1
ATOM 948 C CA . GLU A 1 119 ? -4.698 16.857 -0.343 1.00 90.75 119 GLU A CA 1
ATOM 949 C C . GLU A 1 119 ? -4.324 15.465 0.202 1.00 90.75 119 GLU A C 1
ATOM 951 O O . GLU A 1 119 ? -4.437 14.464 -0.506 1.00 90.75 119 GLU A O 1
ATOM 956 N N . ARG A 1 120 ? -3.911 15.369 1.474 1.00 93.06 120 ARG A N 1
ATOM 957 C CA . ARG A 1 120 ? -3.725 14.089 2.168 1.00 93.06 120 ARG A CA 1
ATOM 958 C C . ARG A 1 120 ? -5.041 13.310 2.227 1.00 93.06 120 ARG A C 1
ATOM 960 O O . ARG A 1 120 ? -6.109 13.880 2.456 1.00 93.06 120 ARG A O 1
ATOM 967 N N . GLY A 1 121 ? -4.936 11.997 2.092 1.00 95.56 121 GLY A N 1
ATOM 968 C CA . GLY A 1 121 ? -6.019 11.035 2.228 1.00 95.56 121 GLY A CA 1
ATOM 969 C C . GLY A 1 121 ? -6.339 10.298 0.937 1.00 95.56 121 GLY A C 1
ATOM 970 O O . GLY A 1 121 ? -5.495 10.176 0.046 1.00 95.56 121 GLY A O 1
ATOM 971 N N . MET A 1 122 ? -7.565 9.785 0.858 1.00 97.69 122 MET A N 1
ATOM 972 C CA . MET A 1 122 ? -8.055 9.037 -0.295 1.00 97.69 122 MET A CA 1
ATOM 973 C C . MET A 1 122 ? -8.250 9.961 -1.499 1.00 97.69 122 MET A C 1
ATOM 975 O O . MET A 1 122 ? -8.973 10.951 -1.432 1.00 97.69 122 MET A O 1
ATOM 979 N N . GLN A 1 123 ? -7.606 9.626 -2.606 1.00 98.12 123 GLN A N 1
ATOM 980 C CA . GLN A 1 123 ? -7.635 10.392 -3.843 1.00 98.12 123 GLN A CA 1
ATOM 981 C C . GLN A 1 123 ? -8.779 9.928 -4.760 1.00 98.12 123 GLN A C 1
ATOM 983 O O . GLN A 1 123 ? -9.374 8.872 -4.556 1.00 98.12 123 GLN A O 1
ATOM 988 N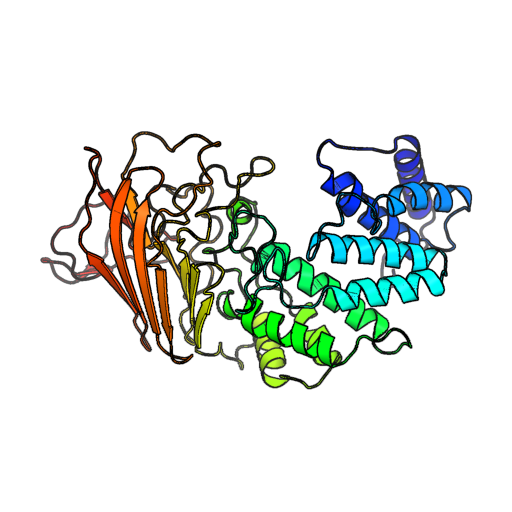 N . HIS A 1 124 ? -9.075 10.708 -5.804 1.00 97.81 124 HIS A N 1
ATOM 989 C CA . HIS A 1 124 ? -10.205 10.467 -6.718 1.00 97.81 124 HIS A CA 1
ATOM 990 C C . HIS A 1 124 ? -10.043 9.237 -7.633 1.00 97.81 124 HIS A C 1
ATOM 992 O O . HIS A 1 124 ? -11.003 8.807 -8.261 1.00 97.81 124 HIS A O 1
ATOM 998 N N . ASP A 1 125 ? -8.847 8.653 -7.699 1.00 97.88 125 ASP A N 1
ATOM 999 C CA . ASP A 1 125 ? -8.569 7.370 -8.361 1.00 97.88 125 ASP A CA 1
ATOM 1000 C C . ASP A 1 125 ? -8.562 6.178 -7.389 1.00 97.88 125 ASP A C 1
ATOM 1002 O O . ASP A 1 125 ? -8.272 5.044 -7.789 1.00 97.88 125 ASP A O 1
ATOM 1006 N N . PHE A 1 126 ? -8.899 6.431 -6.121 1.00 98.56 126 PHE A N 1
ATOM 1007 C CA . PHE A 1 126 ? -8.802 5.518 -4.983 1.00 98.56 126 PHE A CA 1
ATOM 1008 C C . PHE A 1 126 ? -7.370 5.149 -4.561 1.00 98.56 126 PHE A C 1
ATOM 1010 O O . PHE A 1 126 ? -7.189 4.217 -3.778 1.00 98.56 126 PHE A O 1
ATOM 1017 N N . SER A 1 127 ? -6.343 5.874 -5.015 1.00 98.06 127 SER A N 1
ATOM 1018 C CA . SER A 1 127 ? -5.040 5.853 -4.338 1.00 98.06 127 SER A CA 1
ATOM 1019 C C . SER A 1 127 ? -5.091 6.629 -3.016 1.00 98.06 127 SER A C 1
ATOM 1021 O O . SER A 1 127 ? -6.094 7.265 -2.680 1.00 98.06 127 SER A O 1
ATOM 1023 N N . PHE A 1 128 ? -4.015 6.576 -2.233 1.00 97.62 128 PHE A N 1
ATOM 1024 C CA . PHE A 1 128 ? -3.927 7.277 -0.957 1.00 97.62 128 PHE A CA 1
ATOM 1025 C C . PHE A 1 128 ? -2.583 7.979 -0.788 1.00 97.62 128 PHE A C 1
ATOM 1027 O O . PHE A 1 128 ? -1.534 7.350 -0.933 1.00 97.62 128 PHE A O 1
ATOM 1034 N N . HIS A 1 129 ? -2.618 9.248 -0.383 1.00 95.94 129 HIS A N 1
ATOM 1035 C CA . HIS A 1 129 ? -1.428 10.037 -0.065 1.00 95.94 129 HIS A CA 1
ATOM 1036 C C . HIS A 1 129 ? -1.410 10.405 1.409 1.00 95.94 129 HIS A C 1
ATOM 1038 O O . HIS A 1 129 ? -2.347 11.013 1.922 1.00 95.94 129 HIS A O 1
ATOM 1044 N N . HIS A 1 130 ? -0.340 10.056 2.115 1.00 92.75 130 HIS A N 1
ATOM 1045 C CA . HIS A 1 130 ? -0.222 10.387 3.533 1.00 92.75 130 HIS A CA 1
ATOM 1046 C C . HIS A 1 130 ? 0.525 11.705 3.775 1.00 92.75 130 HIS A C 1
ATOM 1048 O O . HIS A 1 130 ? 0.350 12.344 4.818 1.00 92.75 130 HIS A O 1
ATOM 1054 N N . ARG A 1 131 ? 1.363 12.124 2.823 1.00 90.81 131 ARG A N 1
ATOM 1055 C CA . ARG A 1 131 ? 2.290 13.253 2.952 1.00 90.81 131 ARG A CA 1
ATOM 1056 C C . ARG A 1 131 ? 2.200 14.183 1.744 1.00 90.81 131 ARG A C 1
ATOM 1058 O O . ARG A 1 131 ? 1.449 13.939 0.810 1.00 90.81 131 ARG A O 1
ATOM 1065 N N . THR A 1 132 ? 2.945 15.281 1.816 1.00 91.81 132 THR A N 1
ATOM 1066 C CA . THR A 1 132 ? 3.028 16.316 0.773 1.00 91.81 132 THR A CA 1
ATOM 1067 C C . THR A 1 132 ? 3.979 15.947 -0.365 1.00 91.81 132 THR A C 1
ATOM 1069 O O . THR A 1 132 ? 4.174 16.758 -1.258 1.00 91.81 132 THR A O 1
ATOM 1072 N N . ASP A 1 133 ? 4.587 14.760 -0.312 1.00 94.25 133 ASP A N 1
ATOM 1073 C CA . ASP A 1 133 ? 5.407 14.185 -1.383 1.00 94.25 133 ASP A CA 1
ATOM 1074 C C . ASP A 1 133 ? 4.567 13.470 -2.455 1.00 94.25 133 ASP A C 1
ATOM 1076 O O . ASP A 1 133 ? 5.090 13.125 -3.512 1.00 94.25 133 ASP A O 1
ATOM 1080 N N . TRP A 1 134 ? 3.270 13.261 -2.186 1.00 95.06 134 TRP A N 1
ATOM 1081 C CA . TRP A 1 134 ? 2.304 12.594 -3.068 1.00 95.06 134 TRP A CA 1
ATOM 1082 C C . TRP A 1 134 ? 2.721 11.176 -3.490 1.00 95.06 134 TRP A C 1
ATOM 1084 O O . TRP A 1 134 ? 2.251 10.619 -4.480 1.00 95.06 134 TRP A O 1
ATOM 1094 N N . VAL A 1 135 ? 3.587 10.549 -2.695 1.00 96.00 135 VAL A N 1
ATOM 1095 C CA . VAL A 1 135 ? 3.997 9.165 -2.905 1.00 96.00 135 VAL A CA 1
ATOM 1096 C C . VAL A 1 135 ? 2.840 8.236 -2.550 1.00 96.00 135 VAL A C 1
ATOM 1098 O O . VAL A 1 135 ? 2.152 8.418 -1.542 1.00 96.00 135 VAL A O 1
ATOM 1101 N N . ASN A 1 136 ? 2.648 7.186 -3.350 1.00 96.88 136 ASN A N 1
ATOM 1102 C CA . ASN A 1 136 ? 1.602 6.198 -3.113 1.00 96.88 136 ASN A CA 1
ATOM 1103 C C . ASN A 1 136 ? 1.755 5.534 -1.740 1.00 96.88 136 ASN A C 1
ATOM 1105 O O . ASN A 1 136 ? 2.734 4.835 -1.475 1.00 96.88 136 ASN A O 1
ATOM 1109 N N . ASN A 1 137 ? 0.762 5.694 -0.871 1.00 96.06 137 ASN A N 1
ATOM 1110 C CA . ASN A 1 137 ? 0.719 5.091 0.458 1.00 96.06 137 ASN A CA 1
ATOM 1111 C C . ASN A 1 137 ? -0.521 4.210 0.669 1.00 96.06 137 ASN A C 1
ATOM 1113 O O . ASN A 1 137 ? -0.937 3.990 1.810 1.00 96.06 137 ASN A O 1
ATOM 1117 N N . THR A 1 138 ? -1.119 3.698 -0.411 1.00 97.75 138 THR A N 1
ATOM 1118 C CA . THR A 1 138 ? -2.389 2.957 -0.343 1.00 97.75 138 THR A CA 1
ATOM 1119 C C . THR A 1 138 ? -2.289 1.695 0.510 1.00 97.75 138 THR A C 1
ATOM 1121 O O . THR A 1 138 ? -3.147 1.469 1.357 1.00 97.75 138 THR A O 1
ATOM 1124 N N . LEU A 1 139 ? -1.216 0.908 0.378 1.00 95.62 139 LEU A N 1
ATOM 1125 C CA . LEU A 1 139 ? -1.049 -0.319 1.172 1.00 95.62 139 LEU A CA 1
ATOM 1126 C C . LEU A 1 139 ? -0.479 -0.108 2.578 1.00 95.62 139 LEU A C 1
ATOM 1128 O O . LEU A 1 139 ? -0.504 -1.047 3.371 1.00 95.62 139 LEU A O 1
ATOM 1132 N N . SER A 1 140 ? -0.007 1.095 2.912 1.00 93.00 140 SER A N 1
ATOM 1133 C CA . SER A 1 140 ? 0.541 1.412 4.235 1.00 93.00 140 SER A CA 1
ATOM 1134 C C . SER A 1 140 ? -0.432 2.256 5.062 1.00 93.00 140 SER A C 1
ATOM 1136 O O . SER A 1 140 ? -1.205 1.745 5.871 1.00 93.00 140 SER A O 1
ATOM 1138 N N . TYR A 1 141 ? -0.430 3.571 4.867 1.00 93.44 141 TYR A N 1
ATOM 1139 C CA . TYR A 1 141 ? -1.296 4.483 5.610 1.00 93.44 141 TYR A CA 1
ATOM 1140 C C . TYR A 1 141 ? -2.755 4.369 5.172 1.00 93.44 141 TYR A C 1
ATOM 1142 O O . TYR A 1 141 ? -3.651 4.430 6.015 1.00 93.44 141 TYR A O 1
ATOM 1150 N N . GLY A 1 142 ? -2.982 4.159 3.877 1.00 96.44 142 GLY A N 1
ATOM 1151 C CA . GLY A 1 142 ? -4.310 4.041 3.299 1.00 96.44 142 GLY A CA 1
ATOM 1152 C C . GLY A 1 142 ? -5.076 2.804 3.764 1.00 96.44 142 GLY A C 1
ATOM 1153 O O . GLY A 1 142 ? -6.274 2.893 4.031 1.00 96.44 142 GLY A O 1
ATOM 1154 N N . SER A 1 143 ? -4.396 1.670 3.916 1.00 95.94 143 SER A N 1
ATOM 1155 C CA . SER A 1 143 ? -4.986 0.441 4.445 1.00 95.94 143 SER A CA 1
ATOM 1156 C C . SER A 1 143 ? -5.305 0.584 5.932 1.00 95.94 143 SER A C 1
ATOM 1158 O O . SER A 1 143 ? -6.416 0.280 6.350 1.00 95.94 143 SER A O 1
ATOM 1160 N N . GLY A 1 144 ? -4.391 1.160 6.721 1.00 94.50 144 GLY A N 1
ATOM 1161 C CA . GLY A 1 144 ? -4.637 1.442 8.136 1.00 94.50 144 GLY A CA 1
ATOM 1162 C C . GLY A 1 144 ? -5.776 2.443 8.376 1.00 94.50 144 GLY A C 1
ATOM 1163 O O . GLY A 1 144 ? -6.469 2.346 9.387 1.00 94.50 144 GLY A O 1
ATOM 1164 N N . TYR A 1 145 ? -5.977 3.389 7.458 1.00 96.38 145 TYR A N 1
ATOM 1165 C CA . TYR A 1 145 ? -7.130 4.287 7.448 1.00 96.38 145 TYR A CA 1
ATOM 1166 C C . TYR A 1 145 ? -8.443 3.522 7.213 1.00 96.38 145 TYR A C 1
ATOM 1168 O O . TYR A 1 145 ? -9.381 3.678 7.994 1.00 96.38 145 TYR A O 1
ATOM 1176 N N . ALA A 1 146 ? -8.488 2.637 6.208 1.00 97.94 146 ALA A N 1
ATOM 1177 C CA . ALA A 1 146 ? -9.655 1.791 5.956 1.00 97.94 146 ALA A CA 1
ATOM 1178 C C . ALA A 1 146 ? -9.958 0.874 7.148 1.00 97.94 146 ALA A C 1
ATOM 1180 O O . ALA A 1 146 ? -11.085 0.867 7.632 1.00 97.94 146 ALA A O 1
ATOM 1181 N N . SER A 1 147 ? -8.963 0.152 7.674 1.00 97.38 147 SER A N 1
ATOM 1182 C CA . SER A 1 147 ? -9.160 -0.776 8.795 1.00 97.38 147 SER A CA 1
ATOM 1183 C C . SER A 1 147 ? -9.699 -0.079 10.049 1.00 97.38 147 SER A C 1
ATOM 1185 O O . SER A 1 147 ? -10.560 -0.636 10.727 1.00 97.38 147 SER A O 1
ATOM 1187 N N . ALA A 1 148 ? -9.252 1.150 10.341 1.00 96.19 148 ALA A N 1
ATOM 1188 C CA . ALA A 1 148 ? -9.779 1.932 11.461 1.00 96.19 148 ALA A CA 1
ATOM 1189 C C . ALA A 1 148 ? -11.265 2.276 11.271 1.00 96.19 148 ALA A C 1
ATOM 1191 O O . ALA A 1 148 ? -12.050 2.144 12.210 1.00 96.19 148 ALA A O 1
ATOM 1192 N N . PHE A 1 149 ? -11.676 2.661 10.060 1.00 97.88 149 PHE A N 1
ATOM 1193 C CA . PHE A 1 149 ? -13.091 2.875 9.764 1.00 97.88 149 PHE A CA 1
ATOM 1194 C C . PHE A 1 149 ? -13.889 1.569 9.879 1.00 97.88 149 PHE A C 1
ATOM 1196 O O . PHE A 1 149 ? -14.934 1.562 10.523 1.00 97.88 149 PHE A O 1
ATOM 1203 N N . ILE A 1 150 ? -13.402 0.467 9.289 1.00 98.38 150 ILE A N 1
ATOM 1204 C CA . ILE A 1 150 ? -14.067 -0.851 9.316 1.00 98.38 150 ILE A CA 1
ATOM 1205 C C . ILE A 1 150 ? -14.301 -1.310 10.756 1.00 98.38 150 ILE A C 1
ATOM 1207 O O . ILE A 1 150 ? -15.381 -1.806 11.073 1.00 98.38 150 ILE A O 1
ATOM 1211 N N . GLU A 1 151 ? -13.304 -1.145 11.632 1.00 97.44 151 GLU A N 1
ATOM 1212 C CA . GLU A 1 151 ? -13.428 -1.456 13.058 1.00 97.44 151 GLU A CA 1
ATOM 1213 C C . GLU A 1 151 ? -14.623 -0.725 13.674 1.00 97.44 151 GLU A C 1
ATOM 1215 O O . GLU A 1 151 ? -15.489 -1.365 14.270 1.00 97.44 151 GLU A O 1
ATOM 1220 N N . TRP A 1 152 ? -14.704 0.594 13.495 1.00 97.75 152 TRP A N 1
ATOM 1221 C CA . TRP A 1 152 ? -15.780 1.389 14.077 1.00 97.75 152 TRP A CA 1
ATOM 1222 C C . TRP A 1 152 ? -17.135 1.113 13.451 1.00 97.75 152 TRP A C 1
ATOM 1224 O O . TRP A 1 152 ? -18.080 0.860 14.193 1.00 97.75 152 TRP A O 1
ATOM 1234 N N . ALA A 1 153 ? -17.216 1.073 12.120 1.00 98.12 153 ALA A N 1
ATOM 1235 C CA . ALA A 1 153 ? -18.442 0.752 11.400 1.00 98.12 153 ALA A CA 1
ATOM 1236 C C . ALA A 1 153 ? -19.019 -0.594 11.864 1.00 98.12 153 ALA A C 1
ATOM 1238 O O . ALA A 1 153 ? -20.210 -0.685 12.145 1.00 98.12 153 ALA A O 1
ATOM 1239 N N . SER A 1 154 ? -18.162 -1.610 12.023 1.00 98.12 154 SER A N 1
ATOM 1240 C CA . SER A 1 154 ? -18.548 -2.930 12.529 1.00 98.12 154 SER A CA 1
ATOM 1241 C C . SER A 1 154 ? -18.979 -2.901 13.994 1.00 98.12 154 SER A C 1
ATOM 1243 O O . SER A 1 154 ? -19.960 -3.552 14.339 1.00 98.12 154 SER A O 1
ATOM 1245 N N . ASN A 1 155 ? -18.270 -2.174 14.861 1.00 97.00 155 ASN A N 1
ATOM 1246 C CA . ASN A 1 155 ? -18.575 -2.134 16.294 1.00 97.00 155 ASN A CA 1
ATOM 1247 C C . ASN A 1 155 ? -19.905 -1.428 16.601 1.00 97.00 155 ASN A C 1
ATOM 1249 O O . ASN A 1 155 ? -20.548 -1.746 17.600 1.00 97.00 155 ASN A O 1
ATOM 1253 N N . VAL A 1 156 ? -20.306 -0.456 15.774 1.00 97.31 156 VAL A N 1
ATOM 1254 C CA . VAL A 1 156 ? -21.488 0.390 16.017 1.00 97.31 156 VAL A CA 1
ATOM 1255 C C . VAL A 1 156 ? -22.680 0.072 15.113 1.00 97.31 156 VAL A C 1
ATOM 1257 O O . VAL A 1 156 ? -23.700 0.757 15.218 1.00 97.31 156 VAL A O 1
ATOM 1260 N N . ALA A 1 157 ? -22.575 -0.955 14.263 1.00 97.44 157 ALA A N 1
ATOM 1261 C CA . ALA A 1 157 ? -23.550 -1.306 13.226 1.00 97.44 157 ALA A CA 1
ATOM 1262 C C . ALA A 1 157 ? -24.993 -1.438 13.747 1.00 97.44 157 ALA A C 1
ATOM 1264 O O . ALA A 1 157 ? -25.914 -0.876 13.156 1.00 97.44 157 ALA A O 1
ATOM 1265 N N . ASP A 1 158 ? -25.166 -2.095 14.897 1.00 96.56 158 ASP A N 1
ATOM 1266 C CA . ASP A 1 158 ? -26.474 -2.371 15.513 1.00 96.56 158 ASP A CA 1
ATOM 1267 C C . ASP A 1 158 ? -26.868 -1.337 16.580 1.00 96.56 158 ASP A C 1
ATOM 1269 O O . ASP A 1 158 ? -27.676 -1.594 17.474 1.00 96.56 158 ASP A O 1
ATOM 1273 N N . THR A 1 159 ? -26.269 -0.148 16.530 1.00 97.25 159 THR A N 1
ATOM 1274 C CA . THR A 1 159 ? -26.496 0.915 17.513 1.00 97.25 159 THR A CA 1
ATOM 1275 C C . THR A 1 159 ? -27.033 2.179 16.850 1.00 97.25 159 THR A C 1
ATOM 1277 O O . THR A 1 159 ? -26.953 2.364 15.635 1.00 97.25 159 THR A O 1
ATOM 1280 N N . LYS A 1 160 ? -27.499 3.134 17.664 1.00 96.25 160 LYS A N 1
ATOM 1281 C CA . LYS A 1 160 ? -27.860 4.483 17.188 1.00 96.25 160 LYS A CA 1
ATOM 1282 C C . LYS A 1 160 ? -26.686 5.266 16.577 1.00 96.25 160 LYS A C 1
ATOM 1284 O O . LYS A 1 160 ? -26.911 6.323 15.998 1.00 96.25 160 LYS A O 1
ATOM 1289 N N . PHE A 1 161 ? -25.452 4.781 16.736 1.00 97.69 161 PHE A N 1
ATOM 1290 C CA . PHE A 1 161 ? -24.239 5.392 16.193 1.00 97.69 161 PHE A CA 1
ATOM 1291 C C . PHE A 1 161 ? -23.801 4.802 14.850 1.00 97.69 161 PHE A C 1
ATOM 1293 O O . PHE A 1 161 ? -22.727 5.157 14.367 1.00 97.69 161 PHE A O 1
ATOM 1300 N N . ARG A 1 162 ? -24.604 3.907 14.255 1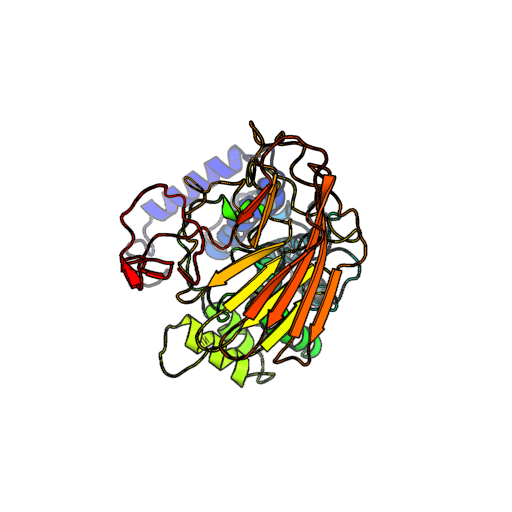.00 97.94 162 ARG A N 1
ATOM 1301 C CA . ARG A 1 162 ? -24.327 3.313 12.944 1.00 97.94 162 ARG A CA 1
ATOM 1302 C C . ARG A 1 162 ? -23.937 4.373 11.913 1.00 97.94 162 ARG A C 1
ATOM 1304 O O . ARG A 1 162 ? -24.566 5.429 11.821 1.00 97.94 162 ARG A O 1
ATOM 1311 N N . PHE A 1 163 ? -22.909 4.071 11.129 1.00 98.44 163 PHE A N 1
ATOM 1312 C CA . PHE A 1 163 ? -22.499 4.933 10.025 1.00 98.44 163 PHE A CA 1
ATOM 1313 C C . PHE A 1 163 ? -23.511 4.856 8.879 1.00 98.44 163 PHE A C 1
ATOM 1315 O O . PHE A 1 163 ? -24.247 3.874 8.733 1.00 98.44 163 PHE A O 1
ATOM 1322 N N . SER A 1 164 ? -23.565 5.916 8.078 1.00 98.19 164 SER A N 1
ATOM 1323 C CA . SER A 1 164 ? -24.427 6.001 6.906 1.00 98.19 164 SER A CA 1
ATOM 1324 C C . SER A 1 164 ? -24.023 4.993 5.834 1.00 98.19 164 SER A C 1
ATOM 1326 O O . SER A 1 164 ? -22.852 4.658 5.652 1.00 98.19 164 SER A O 1
ATOM 1328 N N . GLU A 1 165 ? -25.015 4.540 5.070 1.00 97.62 165 GLU A N 1
ATOM 1329 C CA . GLU A 1 165 ? -24.794 3.616 3.961 1.00 97.62 165 GLU A CA 1
ATOM 1330 C C . GLU A 1 165 ? -23.851 4.208 2.904 1.00 97.62 165 GLU A C 1
ATOM 1332 O O . GLU A 1 165 ? -22.982 3.509 2.396 1.00 97.62 165 GLU A O 1
ATOM 1337 N N . GLN A 1 166 ? -23.954 5.511 2.628 1.00 98.25 166 GLN A N 1
ATOM 1338 C CA . GLN A 1 166 ? -23.064 6.202 1.694 1.00 98.25 166 GLN A CA 1
ATOM 1339 C C . GLN A 1 166 ? -21.593 6.109 2.122 1.00 98.25 166 GLN A C 1
ATOM 1341 O O . GLN A 1 166 ? -20.733 5.806 1.295 1.00 98.25 166 GLN A O 1
ATOM 1346 N N . ALA A 1 167 ? -21.306 6.335 3.406 1.00 98.31 167 ALA A N 1
ATOM 1347 C CA . ALA A 1 167 ? -19.956 6.260 3.950 1.00 98.31 167 ALA A CA 1
ATOM 1348 C C . ALA A 1 167 ? -19.391 4.828 3.866 1.00 98.31 167 ALA A C 1
ATOM 1350 O O . ALA A 1 167 ? -18.248 4.631 3.452 1.00 98.31 167 ALA A O 1
ATOM 1351 N N . VAL A 1 168 ? -20.213 3.819 4.184 1.00 98.56 168 VAL A N 1
ATOM 1352 C CA . VAL A 1 168 ? -19.833 2.400 4.074 1.00 98.56 168 VAL A CA 1
ATOM 1353 C C . VAL A 1 168 ? -19.587 1.994 2.616 1.00 98.56 168 VAL A C 1
ATOM 1355 O O . VAL A 1 168 ? -18.579 1.349 2.334 1.00 98.56 168 VAL A O 1
ATOM 1358 N N . ARG A 1 169 ? -20.452 2.398 1.676 1.00 98.75 169 ARG A N 1
ATOM 1359 C CA . ARG A 1 169 ? -20.280 2.102 0.242 1.00 98.75 169 ARG A CA 1
ATOM 13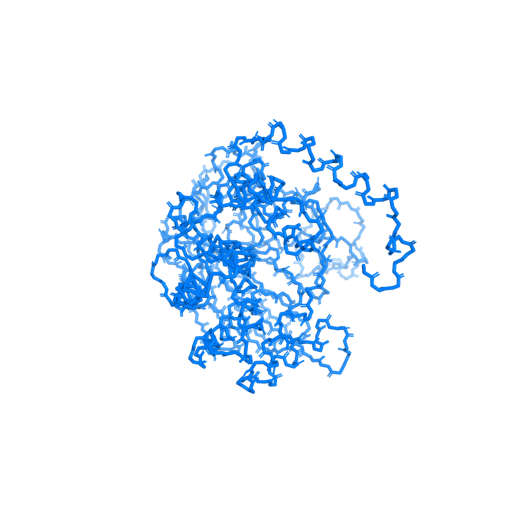60 C C . ARG A 1 169 ? -19.006 2.730 -0.321 1.00 98.75 169 ARG A C 1
ATOM 1362 O O . ARG A 1 169 ? -18.230 2.032 -0.967 1.00 98.75 169 ARG A O 1
ATOM 1369 N N . LEU A 1 170 ? -18.737 3.998 0.004 1.00 98.75 170 LEU A N 1
ATOM 1370 C CA . LEU A 1 170 ? -17.511 4.678 -0.421 1.00 98.75 170 LEU A CA 1
ATOM 1371 C C . LEU A 1 170 ? -16.252 3.983 0.120 1.00 98.75 170 LEU A C 1
ATOM 1373 O O . LEU A 1 170 ? -15.257 3.846 -0.592 1.00 98.75 170 LEU A O 1
ATOM 1377 N N . LEU A 1 171 ? -16.295 3.507 1.367 1.00 98.56 171 LEU A N 1
ATOM 1378 C CA . LEU A 1 171 ? -15.212 2.702 1.916 1.00 98.56 171 LEU A CA 1
ATOM 1379 C C . LEU A 1 171 ? -15.045 1.369 1.173 1.00 98.56 171 LEU A C 1
ATOM 1381 O O . LEU A 1 171 ? -13.910 0.963 0.935 1.00 98.56 171 LEU A O 1
ATOM 1385 N N . ILE A 1 172 ? -16.133 0.679 0.818 1.00 98.88 172 ILE A N 1
ATOM 1386 C CA . ILE A 1 172 ? -16.063 -0.572 0.046 1.00 98.88 172 ILE A CA 1
ATOM 1387 C C . ILE A 1 172 ? -15.429 -0.320 -1.324 1.00 98.88 172 ILE A C 1
ATOM 1389 O O . ILE A 1 172 ? -14.556 -1.087 -1.731 1.00 98.88 172 ILE A O 1
ATOM 1393 N N . ASP A 1 173 ? -15.788 0.778 -1.993 1.00 98.88 173 ASP A N 1
ATOM 1394 C CA . ASP A 1 173 ? -15.177 1.161 -3.269 1.00 98.88 173 ASP A CA 1
ATOM 1395 C C . ASP A 1 173 ? -13.676 1.409 -3.119 1.00 98.88 173 ASP A C 1
ATOM 1397 O O . ASP A 1 173 ? -12.872 0.858 -3.867 1.00 98.88 173 ASP A O 1
ATOM 1401 N N . TYR A 1 174 ? -13.263 2.142 -2.086 1.00 98.88 174 TYR A N 1
ATOM 1402 C CA . TYR A 1 174 ? -11.848 2.322 -1.774 1.00 98.88 174 TYR A CA 1
ATOM 1403 C C . TYR A 1 174 ? -11.130 1.009 -1.447 1.00 98.88 174 TYR A C 1
ATOM 1405 O O . TYR A 1 174 ? -10.002 0.775 -1.890 1.00 98.88 174 TYR A O 1
ATOM 1413 N N . TYR A 1 175 ? -11.778 0.128 -0.689 1.00 98.88 175 TYR A N 1
ATOM 1414 C CA . TYR A 1 175 ? -11.207 -1.149 -0.291 1.00 98.88 175 TYR A CA 1
ATOM 1415 C C . TYR A 1 175 ? -10.960 -2.061 -1.495 1.00 98.88 175 TYR A C 1
ATOM 1417 O O . TYR A 1 175 ? -9.885 -2.648 -1.622 1.00 98.88 175 TYR A O 1
ATOM 1425 N N . LEU A 1 176 ? -11.938 -2.173 -2.392 1.00 98.81 176 LEU A N 1
ATOM 1426 C CA . LEU A 1 176 ? -11.857 -3.032 -3.569 1.00 98.81 176 LEU A CA 1
ATOM 1427 C C . LEU A 1 176 ? -11.023 -2.383 -4.679 1.00 98.81 176 LEU A C 1
ATOM 1429 O O . LEU A 1 176 ? -10.062 -2.984 -5.162 1.00 98.81 176 LEU A O 1
ATOM 1433 N N . ASP A 1 177 ? -11.339 -1.144 -5.057 1.00 98.69 177 ASP A N 1
ATOM 1434 C CA . ASP A 1 177 ? -10.738 -0.487 -6.218 1.00 98.69 177 ASP A CA 1
ATOM 1435 C C . ASP A 1 177 ? -9.435 0.251 -5.916 1.00 98.69 177 ASP A C 1
ATOM 1437 O O . ASP A 1 177 ? -8.665 0.515 -6.843 1.00 98.69 177 ASP A O 1
ATOM 1441 N N . GLY A 1 178 ? -9.186 0.603 -4.657 1.00 98.38 178 GLY A N 1
ATOM 1442 C CA . GLY A 1 178 ? -7.952 1.230 -4.193 1.00 98.38 178 GLY A CA 1
ATOM 1443 C C . GLY A 1 178 ? -6.971 0.213 -3.633 1.00 98.38 178 GLY A C 1
ATOM 1444 O O . GLY A 1 178 ? -5.901 -0.003 -4.201 1.00 98.38 178 GLY A O 1
ATOM 1445 N N . ILE A 1 179 ? -7.342 -0.420 -2.518 1.00 98.69 179 ILE A N 1
ATOM 1446 C CA . ILE A 1 179 ? -6.456 -1.317 -1.765 1.00 98.69 179 ILE A CA 1
ATOM 1447 C C . ILE A 1 179 ? -6.274 -2.646 -2.506 1.00 98.69 179 ILE A C 1
ATOM 1449 O O . ILE A 1 179 ? -5.154 -2.976 -2.884 1.00 98.69 179 ILE A O 1
ATOM 1453 N N . CYS A 1 180 ? -7.350 -3.400 -2.760 1.00 98.50 180 CYS A N 1
ATOM 1454 C CA . CYS A 1 180 ? -7.235 -4.756 -3.310 1.00 98.50 180 CYS A CA 1
ATOM 1455 C C . CYS A 1 180 ? -6.655 -4.781 -4.730 1.00 98.50 180 CYS A C 1
ATOM 1457 O O . CYS A 1 180 ? -5.870 -5.674 -5.038 1.00 98.50 180 CYS A O 1
ATOM 1459 N N . LYS A 1 181 ? -6.985 -3.804 -5.586 1.00 98.50 181 LYS A N 1
ATOM 1460 C CA . LYS A 1 181 ? -6.412 -3.716 -6.944 1.00 98.50 181 LYS A CA 1
ATOM 1461 C C . LYS A 1 181 ? -4.913 -3.413 -6.972 1.00 98.50 181 LYS A C 1
ATOM 1463 O O . LYS A 1 181 ? -4.280 -3.680 -7.985 1.00 98.50 181 LYS A O 1
ATOM 1468 N N . GLN A 1 182 ? -4.343 -2.884 -5.890 1.00 98.12 182 GLN A N 1
ATOM 1469 C CA . GLN A 1 182 ? -2.899 -2.653 -5.768 1.00 98.12 182 GLN A CA 1
ATOM 1470 C C . GLN A 1 182 ? -2.184 -3.763 -4.993 1.00 98.12 182 GLN A C 1
ATOM 1472 O O . GLN A 1 182 ? -1.064 -3.576 -4.531 1.00 98.12 182 GLN A O 1
ATOM 1477 N N . MET A 1 183 ? -2.837 -4.909 -4.818 1.00 97.56 183 MET A N 1
ATOM 1478 C CA . MET A 1 183 ? -2.277 -6.103 -4.203 1.00 97.56 183 MET A CA 1
ATOM 1479 C C . MET A 1 183 ? -2.183 -7.201 -5.251 1.00 97.56 183 MET A C 1
ATOM 1481 O O . MET A 1 183 ? -3.108 -7.386 -6.042 1.00 97.56 183 MET A O 1
ATOM 1485 N N . VAL A 1 184 ? -1.130 -8.009 -5.172 1.00 97.62 184 VAL A N 1
ATOM 1486 C CA . VAL A 1 184 ? -1.012 -9.244 -5.945 1.00 97.62 184 VAL A CA 1
ATOM 1487 C C . VAL A 1 184 ? -2.217 -10.132 -5.612 1.00 97.62 184 VAL A C 1
ATOM 1489 O O . VAL A 1 184 ? -2.383 -10.598 -4.475 1.00 97.62 184 VAL A O 1
ATOM 1492 N N . TYR A 1 185 ? -3.110 -10.296 -6.592 1.00 97.44 185 TYR A N 1
ATOM 1493 C CA . TYR A 1 185 ? -4.356 -11.063 -6.497 1.00 97.44 185 TYR A CA 1
ATOM 1494 C C . TYR A 1 185 ? -5.316 -10.622 -5.382 1.00 97.44 185 TYR A C 1
ATOM 1496 O O . TYR A 1 185 ? -6.113 -11.430 -4.908 1.00 97.44 185 TYR A O 1
ATOM 1504 N N . GLY A 1 186 ? -5.238 -9.374 -4.906 1.00 97.06 186 GLY A N 1
ATOM 1505 C CA . GLY A 1 186 ? -6.041 -8.909 -3.762 1.00 97.06 186 GLY A CA 1
ATOM 1506 C C . GLY A 1 186 ? -5.635 -9.510 -2.404 1.00 97.06 186 GLY A C 1
ATOM 1507 O O . GLY A 1 186 ? -6.345 -9.341 -1.403 1.00 97.06 186 GLY A O 1
ATOM 1508 N N . ARG A 1 187 ? -4.511 -10.239 -2.351 1.00 95.94 187 ARG A N 1
ATOM 1509 C CA . ARG A 1 187 ? -4.107 -11.069 -1.203 1.00 95.94 187 ARG A CA 1
ATOM 1510 C C . ARG A 1 187 ? -2.759 -10.701 -0.611 1.00 95.94 187 ARG A C 1
ATOM 1512 O O . ARG A 1 187 ? -2.594 -10.837 0.596 1.00 95.94 187 ARG A O 1
ATOM 1519 N N . ILE A 1 188 ? -1.807 -10.300 -1.441 1.00 95.31 188 ILE A N 1
ATOM 1520 C CA . ILE A 1 188 ? -0.413 -10.100 -1.049 1.00 95.31 188 ILE A CA 1
ATOM 1521 C C . ILE A 1 188 ? 0.006 -8.682 -1.436 1.00 95.31 188 ILE A C 1
ATOM 1523 O O . ILE A 1 188 ? -0.432 -8.162 -2.460 1.00 95.31 188 ILE A O 1
ATOM 1527 N N . SER A 1 189 ? 0.801 -8.023 -0.595 1.00 94.38 189 SER A N 1
ATOM 1528 C CA . SER A 1 189 ? 1.243 -6.655 -0.869 1.00 94.38 189 SER A CA 1
ATOM 1529 C C . SER A 1 189 ? 2.107 -6.599 -2.124 1.00 94.38 189 SER A C 1
ATOM 1531 O O . SER A 1 189 ? 3.047 -7.368 -2.255 1.00 94.38 189 SER A O 1
ATOM 1533 N N . ASP A 1 190 ? 1.839 -5.642 -3.005 1.00 95.19 190 ASP A N 1
ATOM 1534 C CA . ASP A 1 190 ? 2.699 -5.382 -4.156 1.00 95.19 190 ASP A CA 1
ATOM 1535 C C . ASP A 1 190 ? 4.023 -4.720 -3.716 1.00 95.19 190 ASP A C 1
ATOM 1537 O O . ASP A 1 190 ? 3.991 -3.622 -3.136 1.00 95.19 190 ASP A O 1
ATOM 1541 N N . PRO A 1 191 ? 5.195 -5.318 -4.018 1.00 92.38 191 PRO A N 1
ATOM 1542 C CA . PRO A 1 191 ? 6.494 -4.718 -3.732 1.00 92.38 191 PRO A CA 1
ATOM 1543 C C . PRO A 1 191 ? 6.685 -3.335 -4.361 1.00 92.38 191 PRO A C 1
ATOM 1545 O O . PRO A 1 191 ? 7.484 -2.550 -3.851 1.00 92.38 191 PRO A O 1
ATOM 1548 N N . GLY A 1 192 ? 5.957 -2.998 -5.431 1.00 91.62 192 GLY A N 1
ATOM 1549 C CA . GLY A 1 192 ? 5.992 -1.693 -6.094 1.00 91.62 192 GLY A CA 1
ATOM 1550 C C . GLY A 1 192 ? 5.734 -0.531 -5.140 1.00 91.62 192 GLY A C 1
ATOM 1551 O O . GLY A 1 192 ? 6.444 0.474 -5.170 1.00 91.62 192 GLY A O 1
ATOM 1552 N N . ILE A 1 193 ? 4.791 -0.689 -4.215 1.00 92.44 193 ILE A N 1
ATOM 1553 C CA . ILE A 1 193 ? 4.305 0.402 -3.354 1.00 92.44 193 ILE A CA 1
ATOM 1554 C C . ILE A 1 193 ? 4.533 0.154 -1.858 1.00 92.44 193 ILE A C 1
ATOM 1556 O O . ILE A 1 193 ? 4.046 0.901 -1.009 1.00 92.44 193 ILE A O 1
ATOM 1560 N N . LEU A 1 194 ? 5.358 -0.839 -1.519 1.00 91.81 194 LEU A N 1
ATOM 1561 C CA . LEU A 1 194 ? 6.001 -0.921 -0.209 1.00 91.81 194 LEU A CA 1
ATOM 1562 C C . LEU A 1 194 ? 7.098 0.147 -0.147 1.00 91.81 194 LEU A C 1
ATOM 1564 O O . LEU A 1 194 ? 8.171 -0.073 -0.686 1.00 91.81 194 LEU A O 1
ATOM 1568 N N . ASN A 1 195 ? 6.847 1.322 0.433 1.00 93.69 195 ASN A N 1
ATOM 1569 C CA . ASN A 1 195 ? 7.823 2.428 0.470 1.00 93.69 195 ASN A CA 1
ATOM 1570 C C . ASN A 1 195 ? 9.032 2.110 1.363 1.00 93.69 195 ASN A C 1
ATOM 1572 O O . ASN A 1 195 ? 9.825 1.224 1.048 1.00 93.69 195 ASN A O 1
ATOM 1576 N N . ARG A 1 196 ? 9.194 2.796 2.496 1.00 92.12 196 ARG A N 1
ATOM 1577 C CA . ARG A 1 196 ? 10.191 2.397 3.500 1.00 92.12 196 ARG A CA 1
ATOM 1578 C C . ARG A 1 196 ? 9.876 1.024 4.109 1.00 92.12 196 ARG A C 1
ATOM 1580 O O . ARG A 1 196 ? 10.771 0.301 4.519 1.00 92.12 196 ARG A O 1
ATOM 1587 N N . ASP A 1 197 ? 8.607 0.620 4.063 1.00 91.00 197 ASP A N 1
ATOM 1588 C CA . ASP A 1 197 ? 8.111 -0.653 4.589 1.00 91.00 197 ASP A CA 1
ATOM 1589 C C . ASP A 1 197 ? 8.767 -1.883 3.936 1.00 91.00 197 ASP A C 1
ATOM 1591 O O . ASP A 1 197 ? 8.812 -2.936 4.567 1.00 91.00 197 ASP A O 1
ATOM 1595 N N . ILE A 1 198 ? 9.336 -1.761 2.725 1.00 90.81 198 ILE A N 1
ATOM 1596 C CA . ILE A 1 198 ? 10.074 -2.859 2.074 1.00 90.81 198 ILE A CA 1
ATOM 1597 C C . ILE A 1 198 ? 11.295 -3.311 2.891 1.00 90.81 198 ILE A C 1
ATOM 1599 O O . ILE A 1 198 ? 11.756 -4.441 2.743 1.00 90.81 198 ILE A O 1
ATOM 1603 N N . THR A 1 199 ? 11.848 -2.438 3.744 1.00 90.62 199 THR A N 1
ATOM 1604 C CA . THR A 1 199 ? 13.023 -2.769 4.559 1.00 90.62 199 THR A CA 1
ATOM 1605 C C . THR A 1 199 ? 12.677 -3.400 5.897 1.00 90.62 199 THR A C 1
ATOM 1607 O O . THR A 1 199 ? 13.583 -3.799 6.627 1.00 90.62 199 THR A O 1
ATOM 1610 N N . ARG A 1 200 ? 11.390 -3.505 6.246 1.00 89.50 200 ARG A N 1
ATOM 1611 C CA . ARG A 1 200 ? 10.986 -4.132 7.504 1.00 89.50 200 ARG A CA 1
ATOM 1612 C C . ARG A 1 200 ? 11.214 -5.643 7.439 1.00 89.50 200 ARG A C 1
ATOM 1614 O O . ARG A 1 200 ? 10.830 -6.274 6.453 1.00 89.50 200 ARG A O 1
ATOM 1621 N N . PRO A 1 201 ? 11.795 -6.250 8.487 1.00 82.00 201 PRO A N 1
ATOM 1622 C CA . PRO A 1 201 ? 11.913 -7.696 8.553 1.00 82.00 201 PRO A CA 1
ATOM 1623 C C . PRO A 1 201 ? 10.513 -8.313 8.642 1.00 82.00 201 PRO A C 1
ATOM 1625 O O . PRO A 1 201 ? 9.696 -7.929 9.478 1.00 82.00 201 PRO A O 1
ATOM 1628 N N . GLY A 1 202 ? 10.228 -9.283 7.780 1.00 68.81 202 GLY A N 1
ATOM 1629 C CA . GLY A 1 202 ? 8.934 -9.947 7.755 1.00 68.81 202 GLY A CA 1
ATOM 1630 C C . GLY A 1 202 ? 8.838 -10.966 6.633 1.00 68.81 202 GLY A C 1
ATOM 1631 O O . GLY A 1 202 ? 9.599 -10.933 5.666 1.00 68.81 202 GLY A O 1
ATOM 1632 N N . GLU A 1 203 ? 7.902 -11.896 6.783 1.00 63.47 203 GLU A N 1
ATOM 1633 C CA . GLU A 1 203 ? 7.490 -12.738 5.667 1.00 63.47 203 GLU A CA 1
ATOM 1634 C C . GLU A 1 203 ? 6.358 -12.054 4.918 1.00 63.47 203 GLU A C 1
ATOM 1636 O O . GLU A 1 203 ? 5.496 -11.405 5.516 1.00 63.47 203 GLU A O 1
ATOM 1641 N N . GLU A 1 204 ? 6.368 -12.223 3.604 1.00 69.94 204 GLU A N 1
ATOM 1642 C CA . GLU A 1 204 ? 5.225 -11.903 2.774 1.00 69.94 204 GLU A CA 1
ATOM 1643 C C . GLU A 1 204 ? 4.058 -12.790 3.212 1.00 69.94 204 GLU A C 1
ATOM 1645 O O . GLU A 1 204 ? 4.169 -14.016 3.263 1.00 69.94 204 GLU A O 1
ATOM 1650 N N . ARG A 1 205 ? 2.965 -12.160 3.640 1.00 83.56 205 ARG A N 1
ATOM 1651 C CA . ARG A 1 205 ? 1.808 -12.851 4.205 1.00 83.56 205 ARG A CA 1
ATOM 1652 C C . ARG A 1 205 ? 0.578 -12.513 3.398 1.00 83.56 205 ARG A C 1
ATOM 1654 O O . ARG A 1 205 ? 0.344 -11.356 3.051 1.00 83.56 205 ARG A O 1
ATOM 1661 N N . VAL A 1 206 ? -0.240 -13.535 3.176 1.00 92.94 206 VAL A N 1
ATOM 1662 C CA . VAL A 1 206 ? -1.614 -13.335 2.734 1.00 92.94 206 VAL A CA 1
ATOM 1663 C C . VAL A 1 206 ? -2.322 -12.484 3.785 1.00 92.94 206 VAL A C 1
ATOM 1665 O O . VAL A 1 206 ? -2.302 -12.798 4.978 1.00 92.94 206 VAL A O 1
ATOM 1668 N N . TRP A 1 207 ? -2.916 -11.382 3.342 1.00 95.19 207 TRP A N 1
ATOM 1669 C CA . TRP A 1 207 ? -3.663 -10.476 4.199 1.00 95.19 207 TRP A CA 1
ATOM 1670 C C . TRP A 1 207 ? -4.881 -11.181 4.794 1.00 95.19 207 TRP A C 1
ATOM 1672 O O . TRP A 1 207 ? -5.496 -12.040 4.165 1.00 95.19 207 TRP A O 1
ATOM 1682 N N . SER A 1 208 ? -5.252 -10.790 6.013 1.00 96.50 208 SER A N 1
ATOM 1683 C CA . SER A 1 208 ? -6.386 -11.382 6.728 1.00 96.50 208 SER A CA 1
ATOM 1684 C C . SER A 1 208 ? -7.716 -11.172 5.979 1.00 96.50 208 SER A C 1
ATOM 1686 O O . SER A 1 208 ? -7.937 -10.092 5.413 1.00 96.50 208 SER A O 1
ATOM 1688 N N . PRO A 1 209 ? -8.639 -12.156 6.002 1.00 97.69 209 PRO A N 1
ATOM 1689 C CA . PRO A 1 209 ? -10.003 -11.981 5.505 1.00 97.69 209 PRO A CA 1
ATOM 1690 C C . PRO A 1 209 ? -10.902 -11.173 6.461 1.00 97.69 209 PRO A C 1
ATOM 1692 O O . PRO A 1 209 ? -12.011 -10.827 6.077 1.00 97.69 209 PRO A O 1
ATOM 1695 N N . SER A 1 210 ? -10.440 -10.824 7.669 1.00 98.25 210 SER A N 1
ATOM 1696 C CA . SER A 1 210 ? -11.265 -10.153 8.693 1.00 98.25 210 SER A CA 1
ATOM 1697 C C . SER A 1 210 ? -11.902 -8.844 8.214 1.00 98.25 210 SER A C 1
ATOM 1699 O O . SER A 1 210 ? -13.068 -8.586 8.491 1.00 98.25 210 SER A O 1
ATOM 1701 N N . ASP A 1 211 ? -11.140 -7.979 7.547 1.00 98.38 211 ASP A N 1
ATOM 1702 C CA . ASP A 1 211 ? -11.653 -6.682 7.090 1.00 98.38 211 ASP A CA 1
ATOM 1703 C C . ASP A 1 211 ? -12.747 -6.820 6.018 1.00 98.38 211 ASP A C 1
ATOM 1705 O O . ASP A 1 211 ? -13.824 -6.251 6.214 1.00 98.38 211 ASP A O 1
ATOM 1709 N N . PRO A 1 212 ? -12.560 -7.597 4.930 1.00 98.44 212 PRO A N 1
ATOM 1710 C CA . PRO A 1 212 ? -13.633 -7.795 3.965 1.00 98.44 212 PRO A CA 1
ATOM 1711 C C . PRO A 1 212 ? -14.807 -8.597 4.547 1.00 98.44 212 PRO A C 1
ATOM 1713 O O . PRO A 1 212 ? -15.938 -8.324 4.166 1.00 98.44 212 PRO A O 1
ATOM 1716 N N . GLU A 1 213 ? -14.598 -9.506 5.510 1.00 98.69 213 GLU A N 1
ATOM 1717 C CA . GLU A 1 213 ? -15.697 -10.175 6.235 1.00 98.69 213 GLU A CA 1
ATOM 1718 C C . GLU A 1 213 ? -16.555 -9.179 7.026 1.00 98.69 213 GLU A C 1
ATOM 1720 O O . GLU A 1 213 ? -17.782 -9.239 6.976 1.00 98.69 213 GLU A O 1
ATOM 1725 N N . LYS A 1 214 ? -15.931 -8.221 7.721 1.00 98.69 214 LYS A N 1
ATOM 1726 C CA . LYS A 1 214 ? -16.662 -7.153 8.417 1.00 98.69 214 LYS A CA 1
ATOM 1727 C C . LYS A 1 214 ? -17.442 -6.280 7.437 1.00 98.69 214 LYS A C 1
ATOM 1729 O O . LYS A 1 214 ? -18.612 -6.017 7.683 1.00 98.69 214 LYS A O 1
ATOM 1734 N N . LEU A 1 215 ? -16.830 -5.874 6.321 1.00 98.62 215 LEU A N 1
ATOM 1735 C CA . LEU A 1 215 ? -17.524 -5.121 5.267 1.00 98.62 215 LEU A CA 1
ATOM 1736 C C . LEU A 1 215 ? -18.719 -5.899 4.706 1.00 98.62 215 LEU A C 1
ATOM 1738 O O . LEU A 1 215 ? -19.809 -5.350 4.581 1.00 98.62 215 LEU A O 1
ATOM 1742 N N . ARG A 1 216 ? -18.529 -7.194 4.443 1.00 98.38 216 ARG A N 1
ATOM 1743 C CA . ARG A 1 216 ? -19.564 -8.099 3.941 1.00 98.38 216 ARG A CA 1
ATOM 1744 C C . ARG A 1 216 ? -20.733 -8.272 4.917 1.00 98.38 216 ARG A C 1
ATOM 1746 O O . ARG A 1 216 ? -21.860 -8.463 4.470 1.00 98.38 216 ARG A O 1
ATOM 1753 N N . ASN A 1 217 ? -20.481 -8.183 6.222 1.00 98.00 217 ASN A N 1
ATOM 1754 C CA . ASN A 1 217 ? -21.519 -8.224 7.254 1.00 98.00 217 ASN A CA 1
ATOM 1755 C C . ASN A 1 217 ? -22.276 -6.893 7.408 1.00 98.00 217 ASN A C 1
ATOM 1757 O O . ASN A 1 217 ? -23.378 -6.889 7.948 1.00 98.00 217 ASN A O 1
ATOM 1761 N N . LEU A 1 218 ? -21.703 -5.772 6.957 1.00 97.44 218 LEU A N 1
ATOM 1762 C CA . LEU A 1 218 ? -22.318 -4.445 7.076 1.00 97.44 218 LEU A CA 1
ATOM 1763 C C . LEU A 1 218 ? -23.353 -4.156 5.979 1.00 97.44 218 LEU A C 1
ATOM 1765 O O . LEU A 1 218 ? -24.257 -3.352 6.197 1.00 97.44 218 LEU A O 1
ATOM 1769 N N . THR A 1 219 ? -23.206 -4.753 4.793 1.00 97.56 219 THR A N 1
ATOM 1770 C CA . THR A 1 219 ? -24.055 -4.493 3.618 1.00 97.56 219 THR A CA 1
ATOM 1771 C C . THR A 1 219 ? -23.896 -5.595 2.558 1.00 97.56 219 THR A C 1
ATOM 1773 O O . THR A 1 219 ? -22.937 -6.367 2.575 1.00 97.56 219 THR A O 1
ATOM 1776 N N . ASP A 1 220 ? -24.840 -5.670 1.621 1.00 97.94 220 ASP A N 1
ATOM 1777 C CA . ASP A 1 220 ? -24.784 -6.483 0.401 1.00 97.94 220 ASP A CA 1
ATOM 1778 C C . ASP A 1 220 ? -24.142 -5.746 -0.795 1.00 97.94 220 ASP A C 1
ATOM 1780 O O . ASP A 1 220 ? -23.895 -6.350 -1.844 1.00 97.94 220 ASP A O 1
ATOM 1784 N N . TYR A 1 221 ? -23.817 -4.456 -0.652 1.00 98.69 221 TYR A N 1
ATOM 1785 C CA . TYR A 1 221 ? -23.156 -3.677 -1.696 1.00 98.69 221 TYR A CA 1
ATOM 1786 C C . TYR A 1 221 ? -21.825 -4.321 -2.119 1.00 98.69 221 TYR A C 1
ATOM 1788 O O . TYR A 1 221 ? -20.927 -4.524 -1.301 1.00 98.69 221 TYR A O 1
ATOM 1796 N N . ARG A 1 222 ? -21.707 -4.647 -3.417 1.00 98.62 222 ARG A N 1
ATOM 1797 C CA . ARG A 1 222 ? -20.553 -5.347 -4.025 1.00 98.62 222 ARG A CA 1
ATOM 1798 C C . ARG A 1 222 ? -20.182 -6.658 -3.318 1.00 98.62 222 ARG A C 1
ATOM 1800 O O . ARG A 1 222 ? -19.026 -7.083 -3.335 1.00 98.62 222 ARG A O 1
ATOM 1807 N N . GLN A 1 223 ? -21.180 -7.334 -2.744 1.00 98.50 223 GLN A N 1
ATOM 1808 C CA . GLN A 1 223 ? -21.030 -8.600 -2.029 1.00 98.50 223 GLN A CA 1
ATOM 1809 C C . GLN A 1 223 ? -20.164 -9.622 -2.786 1.00 98.50 223 GLN A C 1
ATOM 1811 O O . GLN A 1 223 ? -19.261 -10.198 -2.191 1.00 98.50 223 GLN A O 1
ATOM 1816 N N . ALA A 1 224 ? -20.413 -9.842 -4.083 1.00 98.31 224 ALA A N 1
ATOM 1817 C CA . ALA A 1 224 ? -19.715 -10.879 -4.847 1.00 98.31 224 ALA A CA 1
ATOM 1818 C C . ALA A 1 224 ? -18.195 -10.643 -4.914 1.00 98.31 224 ALA A C 1
ATOM 1820 O O . ALA A 1 224 ? -17.408 -11.587 -4.862 1.00 98.31 224 ALA A O 1
ATOM 1821 N N . GLU A 1 225 ? -17.769 -9.380 -4.989 1.00 98.56 225 GLU A N 1
ATOM 1822 C CA . GLU A 1 225 ? -16.352 -9.018 -5.009 1.00 98.56 225 GLU A CA 1
ATOM 1823 C C . GLU A 1 225 ? -15.712 -9.191 -3.628 1.00 98.56 225 GLU A C 1
ATOM 1825 O O . GLU A 1 225 ? -14.613 -9.739 -3.529 1.00 98.56 225 GLU A O 1
ATOM 1830 N N . LEU A 1 226 ? -16.413 -8.794 -2.559 1.00 98.69 226 LEU A N 1
ATOM 1831 C CA . LEU A 1 226 ? -15.970 -9.031 -1.181 1.00 98.69 226 LEU A CA 1
ATOM 1832 C C . LEU A 1 226 ? -15.842 -10.532 -0.889 1.00 98.69 226 LEU A C 1
ATOM 1834 O O . LEU A 1 226 ? -14.798 -10.964 -0.400 1.00 98.69 226 LEU A O 1
ATOM 1838 N N . ASP A 1 227 ? -16.851 -11.329 -1.249 1.00 98.44 227 ASP A N 1
ATOM 1839 C CA . ASP A 1 227 ? -16.861 -12.787 -1.090 1.00 98.44 227 ASP A CA 1
ATOM 1840 C C . ASP A 1 227 ? -15.675 -13.426 -1.837 1.00 98.44 227 ASP A C 1
ATOM 1842 O O . ASP A 1 227 ? -14.979 -14.284 -1.284 1.00 98.44 227 ASP A O 1
ATOM 1846 N N . ASN A 1 228 ? -15.362 -12.953 -3.051 1.00 98.44 228 ASN A N 1
ATOM 1847 C CA . ASN A 1 228 ? -14.200 -13.424 -3.804 1.00 98.44 228 ASN A CA 1
ATOM 1848 C C . ASN A 1 228 ? -12.874 -13.080 -3.103 1.00 98.44 228 ASN A C 1
ATOM 1850 O O . ASN A 1 228 ? -12.009 -13.945 -2.985 1.00 98.44 228 ASN A O 1
ATOM 1854 N N . ILE A 1 229 ? -12.705 -11.858 -2.579 1.00 98.50 229 ILE A N 1
ATOM 1855 C CA . ILE A 1 229 ? -11.500 -11.477 -1.816 1.00 98.50 229 ILE A CA 1
ATOM 1856 C C . ILE A 1 229 ? -11.361 -12.306 -0.530 1.00 98.50 229 ILE A C 1
ATOM 1858 O O . ILE A 1 229 ? -10.253 -12.737 -0.197 1.00 98.50 229 ILE A O 1
ATOM 1862 N N . ILE A 1 230 ? -12.461 -12.565 0.182 1.00 98.62 230 ILE A N 1
ATOM 1863 C CA . ILE A 1 230 ? -12.481 -13.416 1.382 1.00 98.62 230 ILE A CA 1
ATOM 1864 C C . ILE A 1 230 ? -12.032 -14.835 1.027 1.00 98.62 230 ILE A C 1
ATOM 1866 O O . ILE A 1 230 ? -11.131 -15.371 1.675 1.00 98.62 230 ILE A O 1
ATOM 1870 N N . CYS A 1 231 ? -12.626 -15.423 -0.014 1.00 98.31 231 CYS A N 1
ATOM 1871 C CA . CYS A 1 231 ? -12.284 -16.753 -0.513 1.00 98.31 231 CYS A CA 1
ATOM 1872 C C . CYS A 1 231 ? -10.798 -16.842 -0.887 1.00 98.31 231 CYS A C 1
ATOM 1874 O O . CYS A 1 231 ? -10.071 -17.711 -0.395 1.00 98.31 231 CYS A O 1
ATOM 1876 N N . LEU A 1 232 ? -10.321 -15.865 -1.667 1.00 97.19 232 LEU A N 1
ATOM 1877 C CA . LEU A 1 232 ? -8.931 -15.759 -2.085 1.00 97.19 232 LEU A CA 1
ATOM 1878 C C . LEU A 1 232 ? -8.020 -15.733 -0.857 1.00 97.19 232 LEU A C 1
ATOM 1880 O O . LEU A 1 232 ? -7.121 -16.558 -0.742 1.00 97.19 232 LEU A O 1
ATOM 1884 N N . ARG A 1 233 ? -8.275 -14.866 0.124 1.00 97.56 233 ARG A N 1
ATOM 1885 C CA . ARG A 1 233 ? -7.444 -14.755 1.336 1.00 97.56 233 ARG A CA 1
ATOM 1886 C C . ARG A 1 233 ? -7.488 -15.984 2.246 1.00 97.56 233 ARG A C 1
ATOM 1888 O O . ARG A 1 233 ? -6.492 -16.253 2.913 1.00 97.56 233 ARG A O 1
ATOM 1895 N N . LYS A 1 234 ? -8.567 -16.769 2.220 1.00 97.19 234 LYS A N 1
ATOM 1896 C CA . LYS A 1 234 ? -8.653 -18.076 2.899 1.00 97.19 234 LYS A CA 1
ATOM 1897 C C . LYS A 1 234 ? -7.862 -19.186 2.198 1.00 97.19 234 LYS A C 1
ATOM 1899 O O . LYS A 1 234 ? -7.661 -20.240 2.790 1.00 97.19 234 LYS A O 1
ATOM 1904 N N . GLY A 1 235 ? -7.369 -18.943 0.981 1.00 94.38 235 GLY A N 1
ATOM 1905 C CA . GLY A 1 235 ? -6.623 -19.932 0.202 1.00 94.38 235 GLY A CA 1
ATOM 1906 C C . GLY A 1 235 ? -7.507 -21.005 -0.427 1.00 94.38 235 GLY A C 1
ATOM 1907 O O . GLY A 1 235 ? -7.011 -22.079 -0.751 1.00 94.38 235 GLY A O 1
ATOM 1908 N N . ASP A 1 236 ? -8.794 -20.716 -0.596 1.00 93.44 236 ASP A N 1
ATOM 1909 C CA . ASP A 1 236 ? -9.735 -21.614 -1.250 1.00 93.44 236 ASP A CA 1
ATOM 1910 C C . ASP A 1 236 ? -9.490 -21.614 -2.770 1.00 93.44 236 ASP A C 1
ATOM 1912 O O . ASP A 1 236 ? -9.318 -20.572 -3.406 1.00 93.44 236 ASP A O 1
ATOM 1916 N N . SER A 1 237 ? -9.408 -22.809 -3.353 1.00 90.44 237 SER A N 1
ATOM 1917 C CA . SER A 1 237 ? -9.092 -23.022 -4.764 1.00 90.44 237 SER A CA 1
ATOM 1918 C C . SER A 1 237 ? -10.309 -22.937 -5.690 1.00 90.44 237 SER A C 1
ATOM 1920 O O . SER A 1 237 ? -10.150 -23.127 -6.897 1.00 90.44 237 SER A O 1
ATOM 1922 N N . SER A 1 238 ? -11.505 -22.648 -5.177 1.00 93.00 238 SER A N 1
ATOM 1923 C CA . SER A 1 238 ? -12.720 -22.432 -5.975 1.00 93.00 238 SER A CA 1
ATOM 1924 C C . SER A 1 238 ? -12.800 -21.025 -6.580 1.00 93.00 238 SER A C 1
ATOM 1926 O O . SER A 1 238 ? -13.323 -20.860 -7.680 1.00 93.00 238 SER A O 1
ATOM 1928 N N . CYS A 1 239 ? -12.225 -20.017 -5.919 1.00 94.94 239 CYS A N 1
ATOM 1929 C CA . CYS A 1 239 ? -12.183 -18.639 -6.410 1.00 94.94 239 CYS A CA 1
ATOM 1930 C C . CYS A 1 239 ? -10.962 -18.351 -7.284 1.00 94.94 239 CYS A C 1
ATOM 1932 O O . CYS A 1 239 ? -9.921 -19.014 -7.216 1.00 94.94 239 CYS A O 1
ATOM 1934 N N . ARG A 1 240 ? -11.079 -17.320 -8.125 1.00 95.12 240 ARG A N 1
ATOM 1935 C CA . ARG A 1 240 ? -10.005 -16.864 -9.012 1.00 95.12 240 ARG A CA 1
ATOM 1936 C C . ARG A 1 240 ? -9.820 -15.349 -8.907 1.00 95.12 240 ARG A C 1
ATOM 1938 O O . ARG A 1 240 ? -10.797 -14.625 -8.695 1.00 95.12 240 ARG A O 1
ATOM 1945 N N . PRO A 1 241 ? -8.582 -14.849 -9.056 1.00 95.25 241 PRO A N 1
ATOM 1946 C CA . PRO A 1 241 ? -8.347 -13.418 -9.173 1.00 95.25 241 PRO A CA 1
ATOM 1947 C C . PRO A 1 241 ? -9.059 -12.861 -10.413 1.00 95.25 241 PRO A C 1
ATOM 1949 O O . PRO A 1 241 ? -9.002 -13.456 -11.489 1.00 95.25 241 PRO A O 1
ATOM 1952 N N . GLY A 1 242 ? -9.731 -11.718 -10.261 1.00 94.69 242 GLY A N 1
ATOM 1953 C CA . GLY A 1 242 ? -10.338 -11.004 -11.387 1.00 94.69 242 GLY A CA 1
ATOM 1954 C C . GLY A 1 242 ? -9.278 -10.384 -12.301 1.00 94.69 242 GLY A C 1
ATOM 1955 O O . GLY A 1 242 ? -8.167 -10.097 -11.855 1.00 94.69 242 GLY A O 1
ATOM 1956 N N . SER A 1 243 ? -9.624 -10.156 -13.567 1.00 97.81 243 SER A N 1
ATOM 1957 C CA . SER A 1 243 ? -8.748 -9.459 -14.517 1.00 97.81 243 SER A CA 1
ATOM 1958 C C . SER A 1 243 ? -9.054 -7.968 -14.541 1.00 97.81 243 SER A C 1
ATOM 1960 O O . SER A 1 243 ? -10.223 -7.590 -14.523 1.00 97.81 243 SER A O 1
ATOM 1962 N N . PHE A 1 244 ? -8.021 -7.127 -14.588 1.00 98.50 244 PHE A N 1
ATOM 1963 C CA . PHE A 1 244 ? -8.180 -5.683 -14.761 1.00 98.50 244 PHE A CA 1
ATOM 1964 C C . PHE A 1 244 ? -6.889 -5.008 -15.236 1.00 98.50 244 PHE A C 1
ATOM 1966 O O . PHE A 1 244 ? -5.791 -5.535 -15.057 1.00 98.50 244 PHE A O 1
ATOM 1973 N N . ALA A 1 245 ? -7.038 -3.800 -15.771 1.00 98.69 245 ALA A N 1
ATOM 1974 C CA . ALA A 1 245 ? -5.979 -2.828 -16.007 1.00 98.69 245 ALA A CA 1
ATOM 1975 C C . ALA A 1 245 ? -6.394 -1.495 -15.375 1.00 98.69 245 ALA A C 1
ATOM 1977 O O . ALA A 1 245 ? -7.401 -0.905 -15.774 1.00 98.69 245 ALA A O 1
ATOM 1978 N N . LYS A 1 246 ? -5.645 -1.001 -14.386 1.00 98.56 246 LYS A N 1
ATOM 1979 C CA . LYS A 1 246 ? -5.984 0.248 -13.694 1.00 98.56 246 LYS A CA 1
ATOM 1980 C C . LYS A 1 246 ? -4.782 1.173 -13.594 1.00 98.56 246 LYS A C 1
ATOM 1982 O O . LYS A 1 246 ? -3.710 0.777 -13.148 1.00 98.56 246 LYS A O 1
ATOM 1987 N N . PHE A 1 247 ? -5.005 2.431 -13.962 1.00 98.69 247 PHE A N 1
ATOM 1988 C CA . PHE A 1 247 ? -4.065 3.513 -13.724 1.00 98.69 247 PHE A CA 1
ATOM 1989 C C . PHE A 1 247 ? -4.540 4.376 -12.559 1.00 98.69 247 PHE A C 1
ATOM 1991 O O . PHE A 1 247 ? -5.649 4.908 -12.582 1.00 98.69 247 PHE A O 1
ATOM 1998 N N . PHE A 1 248 ? -3.690 4.511 -11.550 1.00 98.50 248 PHE A N 1
ATOM 1999 C CA . PHE A 1 248 ? -3.856 5.443 -10.447 1.00 98.50 248 PHE A CA 1
ATOM 2000 C C . PHE A 1 248 ? -3.141 6.749 -10.811 1.00 98.50 248 PHE A C 1
ATOM 2002 O O . PHE A 1 248 ? -1.971 6.959 -10.479 1.00 98.50 248 PHE A O 1
ATOM 2009 N N . TRP A 1 249 ? -3.841 7.608 -11.558 1.00 97.50 249 TRP A N 1
ATOM 2010 C CA . TRP A 1 249 ? -3.291 8.831 -12.153 1.00 97.50 249 TRP A CA 1
ATOM 2011 C C . TRP A 1 249 ? -2.862 9.896 -11.139 1.00 97.50 249 TRP A C 1
ATOM 2013 O O . TRP A 1 249 ? -2.113 10.807 -11.486 1.00 97.50 249 TRP A O 1
ATOM 2023 N N . ARG A 1 250 ? -3.326 9.816 -9.888 1.00 97.25 250 ARG A N 1
ATOM 2024 C CA . ARG A 1 250 ? -2.917 10.740 -8.823 1.00 97.25 250 ARG A CA 1
ATOM 2025 C C . ARG A 1 250 ? -1.534 10.401 -8.285 1.00 97.25 250 ARG A C 1
ATOM 2027 O O . ARG A 1 250 ? -0.879 11.298 -7.778 1.00 97.25 250 ARG A O 1
ATOM 2034 N N . THR A 1 251 ? -1.092 9.153 -8.429 1.00 95.94 251 THR A N 1
ATOM 2035 C CA . THR A 1 251 ? 0.123 8.633 -7.785 1.00 95.94 251 THR A CA 1
ATOM 2036 C C . THR A 1 251 ? 1.078 7.924 -8.756 1.00 95.94 251 THR A C 1
ATOM 2038 O O . THR A 1 251 ? 2.012 7.243 -8.343 1.00 95.94 251 THR A O 1
ATOM 2041 N N . ASP A 1 252 ? 0.829 8.062 -10.063 1.00 97.56 252 ASP A N 1
ATOM 2042 C CA . ASP A 1 252 ? 1.651 7.516 -11.148 1.00 97.56 252 ASP A CA 1
ATOM 2043 C C . ASP A 1 252 ? 1.961 6.014 -10.986 1.00 97.56 252 ASP A C 1
ATOM 2045 O O . ASP A 1 252 ? 3.086 5.548 -11.182 1.00 97.56 252 ASP A O 1
ATOM 2049 N N . HIS A 1 253 ? 0.932 5.239 -10.629 1.00 98.38 253 HIS A N 1
ATOM 2050 C CA . HIS A 1 253 ? 1.026 3.791 -10.451 1.00 98.38 253 HIS A CA 1
ATOM 2051 C C . HIS A 1 253 ? 0.063 3.070 -11.391 1.00 98.38 253 HIS A C 1
ATOM 2053 O O . HIS A 1 253 ? -1.132 3.365 -11.424 1.00 98.38 253 HIS A O 1
ATOM 2059 N N . PHE A 1 254 ? 0.571 2.116 -12.161 1.00 98.75 254 PHE A N 1
ATOM 2060 C CA . PHE A 1 254 ? -0.237 1.278 -13.040 1.00 98.75 254 PHE A CA 1
ATOM 2061 C C . PHE A 1 254 ? -0.206 -0.163 -12.557 1.00 98.75 254 PHE A C 1
ATOM 2063 O O . PHE A 1 254 ? 0.850 -0.674 -12.198 1.00 98.75 254 PHE A O 1
ATOM 2070 N N . VAL A 1 255 ? -1.360 -0.817 -12.565 1.00 98.69 255 VAL A N 1
ATOM 2071 C CA . VAL A 1 255 ? -1.512 -2.212 -12.155 1.00 98.69 255 VAL A CA 1
ATOM 2072 C C . VAL A 1 255 ? -2.265 -2.985 -13.222 1.00 98.69 255 VAL A C 1
ATOM 2074 O O . VAL A 1 255 ? -3.226 -2.493 -13.824 1.00 98.69 255 VAL A O 1
ATOM 2077 N N . PHE A 1 256 ? -1.835 -4.216 -13.435 1.00 98.69 256 PHE A N 1
ATOM 2078 C CA . PHE A 1 256 ? -2.410 -5.117 -14.409 1.00 98.69 256 PHE A CA 1
ATOM 2079 C C . PHE A 1 256 ? -2.489 -6.517 -13.822 1.00 98.69 256 PHE A C 1
ATOM 2081 O O . PHE A 1 256 ? -1.482 -7.075 -13.386 1.00 98.69 256 PHE A O 1
ATOM 2088 N N . GLN A 1 257 ? -3.690 -7.083 -13.816 1.00 98.38 257 GLN A N 1
ATOM 2089 C CA . GLN A 1 257 ? -3.936 -8.404 -13.262 1.00 98.38 257 GLN A CA 1
ATOM 2090 C C . GLN A 1 257 ? -4.628 -9.304 -14.275 1.00 98.38 257 GLN A C 1
ATOM 2092 O O . GLN A 1 257 ? -5.577 -8.909 -14.964 1.00 98.38 257 GLN A O 1
ATOM 2097 N N . ARG A 1 258 ? -4.160 -10.545 -14.304 1.00 97.75 258 ARG A N 1
ATOM 2098 C CA . ARG A 1 258 ? -4.783 -11.707 -14.925 1.00 97.75 258 ARG A CA 1
ATOM 2099 C C . ARG A 1 258 ? -4.875 -12.832 -13.888 1.00 97.75 258 ARG A C 1
ATOM 2101 O O . ARG A 1 258 ? -4.326 -12.694 -12.793 1.00 97.75 258 ARG A O 1
ATOM 2108 N N . PRO A 1 259 ? -5.602 -13.928 -14.167 1.00 94.50 259 PRO A N 1
ATOM 2109 C CA . PRO A 1 259 ? -5.754 -15.010 -13.194 1.00 94.50 259 PRO A CA 1
ATOM 2110 C C . PRO A 1 259 ? -4.433 -15.701 -12.822 1.00 94.50 259 PRO A C 1
ATOM 2112 O O . PRO A 1 259 ? -4.373 -16.360 -11.787 1.00 94.50 259 PRO A O 1
ATOM 2115 N N . ASP A 1 260 ? -3.410 -15.574 -13.668 1.00 94.88 260 ASP A N 1
ATOM 2116 C CA . ASP A 1 260 ? -2.124 -16.271 -13.609 1.00 94.88 260 ASP A CA 1
ATOM 2117 C C . ASP A 1 260 ? -0.909 -15.355 -13.388 1.00 94.88 260 ASP A C 1
ATOM 2119 O O . ASP A 1 260 ? 0.162 -15.858 -13.044 1.00 94.88 260 ASP A O 1
ATOM 2123 N N . PHE A 1 261 ? -1.051 -14.036 -13.547 1.00 97.69 261 PHE A N 1
ATOM 2124 C CA . PHE A 1 261 ? -0.009 -13.080 -13.174 1.00 97.69 261 PHE A CA 1
ATOM 2125 C C . PHE A 1 261 ? -0.570 -11.720 -12.752 1.00 97.69 261 PHE A C 1
ATOM 2127 O O . PHE A 1 261 ? -1.638 -11.277 -13.180 1.00 97.69 261 PHE A O 1
ATOM 2134 N N . TYR A 1 262 ? 0.209 -11.026 -11.934 1.00 98.38 262 TYR A N 1
ATOM 2135 C CA . TYR A 1 262 ? 0.035 -9.623 -11.600 1.00 98.38 262 TYR A CA 1
ATOM 2136 C C . TYR A 1 262 ? 1.320 -8.876 -11.949 1.00 98.38 262 TYR A C 1
ATOM 2138 O O . TYR A 1 262 ? 2.422 -9.320 -11.617 1.00 98.38 262 TYR A O 1
ATOM 2146 N N . THR A 1 263 ? 1.191 -7.721 -12.589 1.00 98.38 263 THR A N 1
ATOM 2147 C CA . THR A 1 263 ? 2.314 -6.817 -12.810 1.00 98.38 263 THR A CA 1
ATOM 2148 C C . THR A 1 263 ? 1.931 -5.386 -12.479 1.00 98.38 263 THR A C 1
ATOM 2150 O O . THR A 1 263 ? 0.797 -4.956 -12.695 1.00 98.38 263 THR A O 1
ATOM 2153 N N . SER A 1 264 ? 2.887 -4.647 -11.936 1.00 98.31 264 SER A N 1
ATOM 2154 C CA . SER A 1 264 ? 2.724 -3.242 -11.597 1.00 98.31 264 SER A CA 1
ATOM 2155 C C . SER A 1 264 ? 3.879 -2.423 -12.133 1.00 98.31 264 SER A C 1
ATOM 2157 O O . SER A 1 264 ? 4.993 -2.925 -12.291 1.00 98.31 264 SER A O 1
ATOM 2159 N N . VAL A 1 265 ? 3.605 -1.159 -12.436 1.00 98.50 265 VAL A N 1
ATOM 2160 C CA . VAL A 1 265 ? 4.598 -0.178 -12.856 1.00 98.50 265 VAL A CA 1
ATOM 2161 C C . VAL A 1 265 ? 4.498 1.021 -11.927 1.00 98.50 265 VAL A C 1
ATOM 2163 O O . VAL A 1 265 ? 3.480 1.718 -11.901 1.00 98.50 265 VAL A O 1
ATOM 2166 N N . ARG A 1 266 ? 5.563 1.265 -11.164 1.00 97.75 266 ARG A N 1
ATOM 2167 C CA . ARG A 1 266 ? 5.724 2.459 -10.335 1.00 97.75 266 ARG A CA 1
ATOM 2168 C C . ARG A 1 266 ? 6.542 3.495 -11.083 1.00 97.75 266 ARG A C 1
ATOM 2170 O O . ARG A 1 266 ? 7.659 3.217 -11.516 1.00 97.75 266 ARG A O 1
ATOM 2177 N N . MET A 1 267 ? 5.980 4.688 -11.192 1.00 97.88 267 MET A N 1
ATOM 2178 C CA . MET A 1 267 ? 6.577 5.826 -11.875 1.00 97.88 267 MET A CA 1
ATOM 2179 C C . MET A 1 267 ? 6.475 7.067 -10.984 1.00 97.88 267 MET A C 1
ATOM 2181 O O . MET A 1 267 ? 6.063 6.991 -9.826 1.00 97.88 267 MET A O 1
ATOM 2185 N N . TYR A 1 268 ? 6.855 8.211 -11.539 1.00 97.75 268 TYR A N 1
ATOM 2186 C CA . TYR A 1 268 ? 6.613 9.534 -10.982 1.00 97.75 268 TYR A CA 1
ATOM 2187 C C . TYR A 1 268 ? 6.649 10.564 -12.105 1.00 97.75 268 TYR A C 1
ATOM 2189 O O . TYR A 1 268 ? 7.343 10.383 -13.104 1.00 97.75 268 TYR A O 1
ATOM 2197 N N . SER A 1 269 ? 5.945 11.666 -11.902 1.00 97.62 269 SER A N 1
ATOM 2198 C CA . SER A 1 269 ? 5.954 12.867 -12.737 1.00 97.62 269 SER A CA 1
ATOM 2199 C C . SER A 1 269 ? 6.311 14.084 -11.885 1.00 97.62 269 SER A C 1
ATOM 2201 O O . SER A 1 269 ? 6.547 13.954 -10.687 1.00 97.62 269 SER A O 1
ATOM 2203 N N . ALA A 1 270 ? 6.289 15.291 -12.447 1.00 97.62 270 ALA A N 1
ATOM 2204 C CA . ALA A 1 270 ? 6.456 16.524 -11.674 1.00 97.62 270 ALA A CA 1
ATOM 2205 C C . ALA A 1 270 ? 5.391 16.714 -10.568 1.00 97.62 270 ALA A C 1
ATOM 2207 O O . ALA A 1 270 ? 5.561 17.556 -9.689 1.00 97.62 270 ALA A O 1
ATOM 2208 N N . ARG A 1 271 ? 4.309 15.918 -10.579 1.00 96.19 271 ARG A N 1
ATOM 2209 C CA . ARG A 1 271 ? 3.266 15.914 -9.541 1.00 96.19 271 ARG A CA 1
ATOM 2210 C C . ARG A 1 271 ? 3.685 15.196 -8.261 1.00 96.19 271 ARG A C 1
ATOM 2212 O O . ARG A 1 271 ? 3.139 15.503 -7.207 1.00 96.19 271 ARG A O 1
ATOM 2219 N N . ASN A 1 272 ? 4.606 14.237 -8.359 1.00 96.56 272 ASN A N 1
ATOM 2220 C CA . ASN A 1 272 ? 4.893 13.276 -7.300 1.00 96.56 272 ASN A CA 1
ATOM 2221 C C . ASN A 1 272 ? 6.402 13.154 -7.075 1.00 96.56 272 ASN A C 1
ATOM 2223 O O . ASN A 1 272 ? 7.201 13.201 -8.014 1.00 96.56 272 ASN A O 1
ATOM 2227 N N . ALA A 1 273 ? 6.809 12.949 -5.827 1.00 97.44 273 ALA A N 1
ATOM 2228 C CA . ALA A 1 273 ? 8.162 12.500 -5.563 1.00 97.44 273 ALA A CA 1
ATOM 2229 C C . ALA A 1 273 ? 8.325 11.022 -5.952 1.00 97.44 273 ALA A C 1
ATOM 2231 O O . ALA A 1 273 ? 7.382 10.231 -5.907 1.00 97.44 273 ALA A O 1
ATOM 2232 N N . ASN A 1 274 ? 9.542 10.627 -6.312 1.00 95.94 274 ASN A N 1
ATOM 2233 C CA . ASN A 1 274 ? 9.849 9.254 -6.703 1.00 95.94 274 ASN A CA 1
ATOM 2234 C C . ASN A 1 274 ? 9.650 8.253 -5.540 1.00 95.94 274 ASN A C 1
ATOM 2236 O O . ASN A 1 274 ? 9.151 7.140 -5.738 1.00 95.94 274 ASN A O 1
ATOM 2240 N N . MET A 1 275 ? 10.018 8.654 -4.319 1.00 96.12 275 MET A N 1
ATOM 2241 C CA . MET A 1 275 ? 10.050 7.834 -3.108 1.00 96.12 275 MET A CA 1
ATOM 2242 C C . MET A 1 275 ? 9.700 8.637 -1.850 1.00 96.12 275 MET A C 1
ATOM 2244 O O . MET A 1 275 ? 9.908 9.845 -1.787 1.00 96.12 275 MET A O 1
ATOM 2248 N N . GLU A 1 276 ? 9.189 7.946 -0.824 1.00 94.50 276 GLU A N 1
ATOM 2249 C CA . GLU A 1 276 ? 9.023 8.508 0.527 1.00 94.50 276 GLU A CA 1
ATOM 2250 C C . GLU A 1 276 ? 10.405 8.735 1.169 1.00 94.50 276 GLU A C 1
ATOM 2252 O O . GLU A 1 276 ? 11.318 7.932 0.961 1.00 94.50 276 GLU A O 1
ATOM 2257 N N . GLU A 1 277 ? 10.535 9.785 1.982 1.00 93.81 277 GLU A N 1
ATOM 2258 C CA . GLU A 1 277 ? 11.683 9.995 2.875 1.00 93.81 277 GLU A CA 1
ATOM 2259 C C . GLU A 1 277 ? 11.945 8.779 3.794 1.00 93.81 277 GLU A C 1
ATOM 2261 O O . GLU A 1 277 ? 10.999 8.095 4.219 1.00 93.81 277 GLU A O 1
ATOM 2266 N N . PRO A 1 278 ? 13.209 8.522 4.183 1.00 92.81 278 PRO A N 1
ATOM 2267 C CA . PRO A 1 278 ? 13.599 7.375 4.997 1.00 92.81 278 PRO A CA 1
ATOM 2268 C C . PRO A 1 278 ? 13.337 7.602 6.496 1.00 92.81 278 PRO A C 1
ATOM 2270 O O . PRO A 1 278 ? 14.236 7.531 7.339 1.00 92.81 278 PRO A O 1
ATOM 2273 N N . TYR A 1 279 ? 12.097 7.934 6.855 1.00 89.31 279 TYR A N 1
ATOM 2274 C CA . TYR A 1 279 ? 11.742 8.229 8.241 1.00 89.31 279 TYR A CA 1
ATOM 2275 C C . TYR A 1 279 ? 12.148 7.086 9.181 1.00 89.31 279 TYR A C 1
ATOM 2277 O O . TYR A 1 279 ? 11.880 5.916 8.907 1.00 89.31 279 TYR A O 1
ATOM 2285 N N . ASN A 1 280 ? 12.745 7.445 10.322 1.00 88.94 280 ASN A N 1
ATOM 2286 C CA . ASN A 1 280 ? 13.211 6.514 11.356 1.00 88.94 280 ASN A CA 1
ATOM 2287 C C . ASN A 1 280 ? 14.262 5.493 10.869 1.00 88.94 280 ASN A C 1
ATOM 2289 O O . ASN A 1 280 ? 14.345 4.398 11.422 1.00 88.94 280 ASN A O 1
ATOM 2293 N N . GLY A 1 281 ? 15.048 5.830 9.839 1.00 90.31 281 GLY A N 1
ATOM 2294 C CA . GLY A 1 281 ? 16.122 4.969 9.327 1.00 90.31 281 GLY A CA 1
ATOM 2295 C C . GLY A 1 281 ? 15.638 3.786 8.481 1.00 90.31 281 GLY A C 1
ATOM 2296 O O . GLY A 1 281 ? 16.410 2.872 8.198 1.00 90.31 281 GLY A O 1
ATOM 2297 N N . GLU A 1 282 ? 14.369 3.775 8.070 1.00 92.94 282 GLU A N 1
ATOM 2298 C CA . GLU A 1 282 ? 13.810 2.751 7.184 1.00 92.94 282 GLU A CA 1
ATOM 2299 C C . GLU A 1 282 ? 13.934 3.184 5.714 1.00 92.94 282 GLU A C 1
ATOM 2301 O O . GLU A 1 282 ? 13.756 4.353 5.395 1.00 92.94 282 GLU A O 1
ATOM 2306 N N . GLY A 1 283 ? 14.170 2.256 4.782 1.00 93.75 283 GLY A N 1
ATOM 2307 C CA . GLY A 1 283 ? 14.165 2.583 3.348 1.00 93.75 283 GLY A CA 1
ATOM 2308 C C . GLY A 1 283 ? 15.403 3.313 2.813 1.00 93.75 283 GLY A C 1
ATOM 2309 O O . GLY A 1 283 ? 15.322 3.885 1.731 1.00 93.75 283 GLY A O 1
ATOM 2310 N N . LEU A 1 284 ? 16.546 3.269 3.510 1.00 95.25 284 LEU A N 1
ATOM 2311 C CA . LEU A 1 284 ? 17.760 4.046 3.186 1.00 95.25 284 LEU A CA 1
ATOM 2312 C C . LEU A 1 284 ? 18.381 3.792 1.797 1.00 95.25 284 LEU A C 1
ATOM 2314 O O . LEU A 1 284 ? 19.247 4.549 1.375 1.00 95.25 284 LEU A O 1
ATOM 2318 N N . MET A 1 285 ? 17.955 2.747 1.085 1.00 95.12 285 MET A N 1
ATOM 2319 C CA . MET A 1 285 ? 18.465 2.382 -0.246 1.00 95.12 285 MET A CA 1
ATOM 2320 C C . MET A 1 285 ? 17.428 2.566 -1.366 1.00 95.12 285 MET A C 1
ATOM 2322 O O . MET A 1 285 ? 17.623 2.120 -2.494 1.00 95.12 285 MET A O 1
ATOM 2326 N N . ASN A 1 286 ? 16.293 3.204 -1.072 1.00 95.88 286 ASN A N 1
ATOM 2327 C CA . ASN A 1 286 ? 15.150 3.272 -1.979 1.00 95.88 286 ASN A CA 1
ATOM 2328 C C . ASN A 1 286 ? 15.343 4.180 -3.211 1.00 95.88 286 ASN A C 1
ATOM 2330 O O . ASN A 1 286 ? 14.442 4.205 -4.044 1.00 95.88 286 ASN A O 1
ATOM 2334 N N . HIS A 1 287 ? 16.462 4.901 -3.352 1.00 97.38 287 HIS A N 1
ATOM 2335 C CA . HIS A 1 287 ? 16.672 6.009 -4.305 1.00 97.38 287 HIS A CA 1
ATOM 2336 C C . HIS A 1 287 ? 16.088 5.792 -5.703 1.00 97.38 287 HIS A C 1
ATOM 2338 O O . HIS A 1 287 ? 15.407 6.670 -6.218 1.00 97.38 287 HIS A O 1
ATOM 2344 N N . PHE A 1 288 ? 16.310 4.622 -6.302 1.00 97.50 288 PHE A N 1
ATOM 2345 C CA . PHE A 1 288 ? 15.922 4.344 -7.690 1.00 97.50 288 PHE A CA 1
ATOM 2346 C C . PHE A 1 288 ? 14.619 3.550 -7.833 1.00 97.50 288 PHE A C 1
ATOM 2348 O O . PHE A 1 288 ? 14.230 3.180 -8.936 1.00 97.50 288 PHE A O 1
ATOM 2355 N N . ARG A 1 289 ? 13.900 3.269 -6.740 1.00 96.00 289 ARG A N 1
ATOM 2356 C CA . ARG A 1 289 ? 12.680 2.444 -6.800 1.00 96.00 289 ARG A CA 1
ATOM 2357 C C . ARG A 1 289 ? 11.483 3.125 -7.453 1.00 96.00 289 ARG A C 1
ATOM 2359 O O . ARG A 1 289 ? 10.535 2.433 -7.823 1.00 96.00 289 ARG A O 1
ATOM 2366 N N . GLY A 1 290 ? 11.523 4.440 -7.627 1.00 95.62 290 GLY A N 1
ATOM 2367 C CA . GLY A 1 290 ? 10.537 5.168 -8.420 1.00 95.62 290 GLY A CA 1
ATOM 2368 C C . GLY A 1 290 ? 10.814 5.169 -9.928 1.00 95.62 290 GLY A C 1
ATOM 2369 O O . GLY A 1 290 ? 9.924 5.550 -10.679 1.00 95.62 290 GLY A O 1
ATOM 2370 N N . ASP A 1 291 ? 12.010 4.773 -10.388 1.00 97.12 291 ASP A N 1
ATOM 2371 C CA . ASP A 1 291 ? 12.545 5.062 -11.738 1.00 97.12 291 ASP A CA 1
ATOM 2372 C C . ASP A 1 291 ? 11.960 4.160 -12.854 1.00 97.12 291 ASP A C 1
ATOM 2374 O O . ASP A 1 291 ? 12.671 3.605 -13.697 1.00 97.12 291 ASP A O 1
ATOM 2378 N N . GLY A 1 292 ? 10.633 3.999 -12.873 1.00 96.88 292 GLY A N 1
ATOM 2379 C CA . GLY A 1 292 ? 9.926 3.115 -13.800 1.00 96.88 292 GLY A CA 1
ATOM 2380 C C . GLY A 1 292 ? 10.062 1.644 -13.412 1.00 96.88 292 GLY A C 1
ATOM 2381 O O . GLY A 1 292 ? 10.297 0.796 -14.274 1.00 96.88 292 GLY A O 1
ATOM 2382 N N . THR A 1 293 ? 9.964 1.353 -12.115 1.00 97.38 293 THR A N 1
ATOM 2383 C CA . THR A 1 293 ? 10.065 -0.004 -11.570 1.00 97.38 293 THR A CA 1
ATOM 2384 C C . THR A 1 293 ? 8.888 -0.845 -12.037 1.00 97.38 293 THR A C 1
ATOM 2386 O O . THR A 1 293 ? 7.744 -0.419 -11.902 1.00 97.38 293 THR A O 1
ATOM 2389 N N . ASN A 1 294 ? 9.157 -2.053 -12.530 1.00 98.12 294 ASN A N 1
ATOM 2390 C CA . ASN A 1 294 ? 8.150 -3.007 -12.970 1.00 98.12 294 ASN A CA 1
ATOM 2391 C C . ASN A 1 294 ? 8.346 -4.365 -12.285 1.00 98.12 294 ASN A C 1
ATOM 2393 O O . ASN A 1 294 ? 9.318 -5.067 -12.560 1.00 98.12 294 ASN A O 1
ATOM 2397 N N . TYR A 1 295 ? 7.418 -4.727 -11.398 1.00 97.25 295 TYR A N 1
ATOM 2398 C CA . TYR A 1 295 ? 7.405 -6.027 -10.725 1.00 97.25 295 TYR A CA 1
ATOM 2399 C C . TYR A 1 295 ? 6.482 -7.007 -11.456 1.00 97.25 295 TYR A C 1
ATOM 2401 O O . TYR A 1 295 ? 5.415 -6.622 -11.940 1.00 97.25 295 TYR A O 1
ATOM 2409 N N . LEU A 1 296 ? 6.874 -8.283 -11.506 1.00 97.56 296 LEU A N 1
ATOM 2410 C CA . LEU A 1 296 ? 6.082 -9.385 -12.055 1.00 97.56 296 LEU A CA 1
ATOM 2411 C C . LEU A 1 296 ? 5.903 -10.466 -10.991 1.00 97.56 296 LEU A C 1
ATOM 2413 O O . LEU A 1 296 ? 6.863 -11.119 -10.590 1.00 97.56 296 LEU A O 1
ATOM 2417 N N . SER A 1 297 ? 4.664 -10.666 -10.556 1.00 97.00 297 SER A N 1
ATOM 2418 C CA . SER A 1 297 ? 4.296 -11.671 -9.561 1.00 97.00 297 SER A CA 1
ATOM 2419 C C . SER A 1 297 ? 3.430 -12.747 -10.203 1.00 97.00 297 SER A C 1
ATOM 2421 O O . SER A 1 297 ? 2.370 -12.444 -10.745 1.00 97.00 297 SER A O 1
ATOM 2423 N N . VAL A 1 298 ? 3.863 -14.003 -10.120 1.00 95.88 298 VAL A N 1
ATOM 2424 C CA . VAL A 1 298 ? 3.101 -15.176 -10.578 1.00 95.88 298 VAL A CA 1
ATOM 2425 C C . VAL A 1 298 ? 2.602 -15.949 -9.360 1.00 95.88 298 VAL A C 1
ATOM 2427 O O . VAL A 1 298 ? 1.408 -16.198 -9.219 1.00 95.88 298 VAL A O 1
ATOM 2430 N N . ARG A 1 299 ? 3.506 -16.263 -8.430 1.00 92.38 299 ARG A N 1
ATOM 2431 C CA . ARG A 1 299 ? 3.222 -16.921 -7.147 1.00 92.38 299 ARG A CA 1
ATOM 2432 C C . ARG A 1 299 ? 2.881 -15.918 -6.045 1.00 92.38 299 ARG A C 1
ATOM 2434 O O . ARG A 1 299 ? 2.164 -16.275 -5.113 1.00 92.38 299 ARG A O 1
ATOM 2441 N N . GLY A 1 300 ? 3.381 -14.685 -6.161 1.00 90.75 300 GLY A N 1
ATOM 2442 C CA . GLY A 1 300 ? 3.267 -13.646 -5.137 1.00 90.75 300 GLY A CA 1
ATOM 2443 C C . GLY A 1 300 ? 4.319 -13.777 -4.040 1.00 90.75 300 GLY A C 1
ATOM 2444 O O . GLY A 1 300 ? 4.067 -13.370 -2.917 1.00 90.75 300 GLY A O 1
ATOM 2445 N N . ASP A 1 301 ? 5.450 -14.415 -4.341 1.00 91.62 301 ASP A N 1
ATOM 2446 C CA . ASP A 1 301 ? 6.542 -14.640 -3.389 1.00 91.62 301 ASP A CA 1
ATOM 2447 C C . ASP A 1 301 ? 7.937 -14.453 -4.014 1.00 91.62 301 ASP A C 1
ATOM 2449 O O . ASP A 1 301 ? 8.964 -14.737 -3.392 1.00 91.62 301 ASP A O 1
ATOM 2453 N N . GLU A 1 302 ? 7.979 -13.972 -5.260 1.00 94.38 302 GLU A N 1
ATOM 2454 C CA . GLU A 1 302 ? 9.175 -13.767 -6.075 1.00 94.38 302 GLU A CA 1
ATOM 2455 C C . GLU A 1 302 ? 10.163 -12.783 -5.446 1.00 94.38 302 GLU A C 1
ATOM 2457 O O . GLU A 1 302 ? 11.376 -12.932 -5.619 1.00 94.38 302 GLU A O 1
ATOM 2462 N N . TYR A 1 303 ? 9.650 -11.801 -4.702 1.00 92.50 303 TYR A N 1
ATOM 2463 C CA . TYR A 1 303 ? 10.428 -10.693 -4.151 1.00 92.50 303 TYR A CA 1
ATOM 2464 C C . TYR A 1 303 ? 10.531 -10.715 -2.621 1.00 92.50 303 TYR A C 1
ATOM 2466 O O . TYR A 1 303 ? 11.079 -9.787 -2.016 1.00 92.50 303 TYR A O 1
ATOM 2474 N N . LYS A 1 304 ? 10.046 -11.783 -1.971 1.00 87.12 304 LYS A N 1
ATOM 2475 C CA . LYS A 1 304 ? 10.059 -11.892 -0.509 1.00 87.12 304 LYS A CA 1
ATOM 2476 C C . LYS A 1 304 ? 11.483 -11.825 0.037 1.00 87.12 304 LYS A C 1
ATOM 2478 O O . LYS A 1 304 ? 12.382 -12.522 -0.433 1.00 87.12 304 LYS A O 1
ATOM 2483 N N . ARG A 1 305 ? 11.674 -11.039 1.101 1.00 82.94 305 ARG A N 1
ATOM 2484 C CA . ARG A 1 305 ? 12.940 -10.951 1.856 1.00 82.94 305 ARG A CA 1
ATOM 2485 C C . ARG A 1 305 ? 14.175 -10.666 0.986 1.00 82.94 305 ARG A C 1
ATOM 2487 O O . ARG A 1 305 ? 15.279 -11.023 1.386 1.00 82.94 305 ARG A O 1
ATOM 2494 N N . LEU A 1 306 ? 14.015 -10.030 -0.177 1.00 87.38 306 LEU A N 1
ATOM 2495 C CA . LEU A 1 306 ? 15.159 -9.682 -1.023 1.00 87.38 306 LEU A CA 1
ATOM 2496 C C . LEU A 1 306 ? 15.995 -8.556 -0.432 1.00 87.38 306 LEU A C 1
ATOM 2498 O O . LEU A 1 306 ? 17.196 -8.541 -0.649 1.00 87.38 306 LEU A O 1
ATOM 2502 N N . THR A 1 307 ? 15.391 -7.663 0.353 1.00 87.19 307 THR A N 1
ATOM 2503 C CA . THR A 1 307 ? 15.999 -6.444 0.905 1.00 87.19 307 THR A CA 1
ATOM 2504 C C . THR A 1 307 ? 17.461 -6.587 1.371 1.00 87.19 307 THR A C 1
ATOM 2506 O O . THR A 1 307 ? 18.261 -5.735 0.987 1.00 87.19 307 THR A O 1
ATOM 2509 N N . PRO A 1 308 ? 17.865 -7.629 2.135 1.00 89.44 308 PRO A N 1
ATOM 2510 C CA . PRO A 1 308 ? 19.248 -7.764 2.612 1.00 89.44 308 PRO A CA 1
ATOM 2511 C C . PRO A 1 308 ? 20.274 -8.105 1.521 1.00 89.44 308 PRO A C 1
ATOM 2513 O O . PRO A 1 308 ? 21.467 -7.917 1.731 1.00 89.44 308 PRO A O 1
ATOM 2516 N N . VAL A 1 309 ? 19.825 -8.642 0.385 1.00 91.50 309 VAL A N 1
ATOM 2517 C CA . VAL A 1 309 ? 20.663 -9.096 -0.741 1.00 91.50 309 VAL A CA 1
ATOM 2518 C C . VAL A 1 309 ? 20.304 -8.399 -2.055 1.00 91.50 309 VAL A C 1
ATOM 2520 O O . VAL A 1 309 ? 20.798 -8.782 -3.113 1.00 91.50 309 VAL A O 1
ATOM 2523 N N . TYR A 1 310 ? 19.422 -7.402 -1.996 1.00 93.12 310 TYR A N 1
ATOM 2524 C CA . TYR A 1 310 ? 18.914 -6.706 -3.164 1.00 93.12 310 TYR A CA 1
ATOM 2525 C C . TYR A 1 310 ? 19.982 -5.760 -3.700 1.00 93.12 310 TYR A C 1
ATOM 2527 O O . TYR A 1 310 ? 20.502 -4.920 -2.965 1.00 93.12 310 TYR A O 1
ATOM 2535 N N . ASP A 1 311 ? 20.304 -5.872 -4.983 1.00 96.12 311 ASP A N 1
ATOM 2536 C CA . ASP A 1 311 ? 21.094 -4.862 -5.669 1.00 96.12 311 ASP A CA 1
ATOM 2537 C C . ASP A 1 311 ? 20.182 -3.675 -5.997 1.00 96.12 311 ASP A C 1
ATOM 2539 O O . ASP A 1 311 ? 19.386 -3.707 -6.942 1.00 96.12 311 ASP A O 1
ATOM 2543 N N . TRP A 1 312 ? 20.300 -2.622 -5.189 1.00 96.38 312 TRP A N 1
ATOM 2544 C CA . TRP A 1 312 ? 19.474 -1.418 -5.264 1.00 96.38 312 TRP A CA 1
ATOM 2545 C C . TRP A 1 312 ? 19.741 -0.547 -6.501 1.00 96.38 312 TRP A C 1
ATOM 2547 O O . TRP A 1 312 ? 18.967 0.370 -6.768 1.00 96.38 312 TRP A O 1
ATOM 2557 N N . MET A 1 313 ? 20.776 -0.852 -7.297 1.00 96.88 313 MET A N 1
ATOM 2558 C CA . MET A 1 313 ? 21.004 -0.247 -8.618 1.00 96.88 313 MET A CA 1
ATOM 2559 C C . MET A 1 313 ? 20.475 -1.108 -9.774 1.00 96.88 313 MET A C 1
ATOM 2561 O O . MET A 1 313 ? 20.650 -0.748 -10.942 1.00 96.88 313 MET A O 1
ATOM 2565 N N . LYS A 1 314 ? 19.831 -2.242 -9.472 1.00 97.56 314 LYS A N 1
ATOM 2566 C CA . LYS A 1 314 ? 19.214 -3.154 -10.448 1.00 97.56 314 LYS A CA 1
ATOM 2567 C C . LYS A 1 314 ? 17.752 -3.431 -10.107 1.00 97.56 314 LYS A C 1
ATOM 2569 O O . LYS A 1 314 ? 17.299 -4.574 -10.082 1.00 97.56 314 LYS A O 1
ATOM 2574 N N . ILE A 1 315 ? 16.998 -2.379 -9.809 1.00 97.62 315 ILE A N 1
ATOM 2575 C CA . ILE A 1 315 ? 15.571 -2.507 -9.511 1.00 97.62 315 ILE A CA 1
ATOM 2576 C C . ILE A 1 315 ? 14.826 -3.044 -10.756 1.00 97.62 315 ILE A C 1
ATOM 2578 O O . ILE A 1 315 ? 15.031 -2.503 -11.843 1.00 97.62 315 ILE A O 1
ATOM 2582 N N . PRO A 1 316 ? 13.970 -4.082 -10.640 1.00 97.88 316 PRO A N 1
ATOM 2583 C CA . PRO A 1 316 ? 13.195 -4.639 -11.749 1.00 97.88 316 PRO A CA 1
ATOM 2584 C C . PRO A 1 316 ? 12.476 -3.562 -12.562 1.00 97.88 316 PRO A C 1
ATOM 2586 O O . PRO A 1 316 ? 11.845 -2.672 -12.002 1.00 97.88 316 PRO A O 1
ATOM 2589 N N . GLY A 1 317 ? 12.594 -3.614 -13.886 1.00 97.88 317 GLY A N 1
ATOM 2590 C CA . GLY A 1 317 ? 12.026 -2.652 -14.832 1.00 97.88 317 GLY A CA 1
ATOM 2591 C C . GLY A 1 317 ? 12.773 -1.323 -14.968 1.00 97.88 317 GLY A C 1
ATOM 2592 O O . GLY A 1 317 ? 12.687 -0.690 -16.027 1.00 97.88 317 GLY A O 1
ATOM 2593 N N . ALA A 1 318 ? 13.518 -0.894 -13.948 1.00 98.25 318 ALA A N 1
ATOM 2594 C CA . ALA A 1 318 ? 14.160 0.414 -13.932 1.00 98.25 318 ALA A CA 1
ATOM 2595 C C . ALA A 1 318 ? 15.358 0.480 -14.893 1.00 98.25 318 ALA A C 1
ATOM 2597 O O . ALA A 1 318 ? 16.033 -0.518 -15.163 1.00 98.25 318 ALA A O 1
ATOM 2598 N N . THR A 1 319 ? 15.625 1.683 -15.407 1.00 98.62 319 THR A N 1
ATOM 2599 C CA . THR A 1 319 ? 16.827 1.987 -16.197 1.00 98.62 319 THR A CA 1
ATOM 2600 C C . THR A 1 319 ? 17.722 2.893 -15.361 1.00 98.62 319 THR A C 1
ATOM 2602 O O . THR A 1 319 ? 17.343 4.025 -15.082 1.00 98.62 319 THR A O 1
ATOM 2605 N N . ILE A 1 320 ? 18.880 2.391 -14.924 1.00 98.56 320 ILE A N 1
ATOM 2606 C CA . ILE A 1 320 ? 19.705 3.013 -13.880 1.00 98.56 320 ILE A CA 1
ATOM 2607 C C . ILE A 1 320 ? 21.163 3.120 -14.341 1.00 98.56 320 ILE A C 1
ATOM 2609 O O . ILE A 1 320 ? 21.746 2.168 -14.876 1.00 98.56 320 ILE A O 1
ATOM 2613 N N . VAL A 1 321 ? 21.774 4.280 -14.090 1.00 98.50 321 VAL A N 1
ATOM 2614 C CA . VAL A 1 321 ? 23.227 4.462 -14.194 1.00 98.50 321 VAL A CA 1
ATOM 2615 C C . VAL A 1 321 ? 23.905 3.686 -13.064 1.00 98.50 321 VAL A C 1
ATOM 2617 O O . VAL A 1 321 ? 23.610 3.916 -11.896 1.00 98.50 321 VAL A O 1
ATOM 2620 N N . GLN A 1 322 ? 24.822 2.781 -13.393 1.00 97.94 322 GLN A N 1
ATOM 2621 C CA . GLN A 1 322 ? 25.565 1.991 -12.411 1.00 97.94 322 GLN A CA 1
ATOM 2622 C C . GLN A 1 322 ? 26.663 2.858 -11.773 1.00 97.94 322 GLN A C 1
ATOM 2624 O O . GLN A 1 322 ? 27.753 3.015 -12.331 1.00 97.94 322 GLN A O 1
ATOM 2629 N N . LEU A 1 323 ? 26.337 3.483 -10.641 1.00 97.38 323 LEU A N 1
ATOM 2630 C CA . LEU A 1 323 ? 27.234 4.359 -9.887 1.00 97.38 323 LEU A CA 1
ATOM 2631 C C . LEU A 1 323 ? 28.224 3.545 -9.043 1.00 97.38 323 LEU A C 1
ATOM 2633 O O . LEU A 1 323 ? 27.927 2.433 -8.619 1.00 97.38 323 LEU A O 1
ATOM 2637 N N . ASP A 1 324 ? 29.366 4.147 -8.715 1.00 95.94 324 ASP A N 1
ATOM 2638 C CA . ASP A 1 324 ? 30.356 3.518 -7.828 1.00 95.94 324 ASP A CA 1
ATOM 2639 C C . ASP A 1 324 ? 29.846 3.414 -6.378 1.00 95.94 324 ASP A C 1
ATOM 2641 O O . ASP A 1 324 ? 30.264 2.545 -5.613 1.00 95.94 324 ASP A O 1
ATOM 2645 N N . LYS A 1 325 ? 28.926 4.306 -5.989 1.00 95.62 325 LYS A N 1
ATOM 2646 C CA . LYS A 1 325 ? 28.274 4.336 -4.677 1.00 95.62 325 LYS A CA 1
ATOM 2647 C C . LYS A 1 325 ? 26.835 4.832 -4.815 1.00 95.62 325 LYS A C 1
ATOM 2649 O O . LYS A 1 325 ? 26.553 5.696 -5.644 1.00 95.62 325 LYS A O 1
ATOM 2654 N N . MET A 1 326 ? 25.935 4.307 -3.981 1.00 96.25 326 MET A N 1
ATOM 2655 C CA . MET A 1 326 ? 24.577 4.845 -3.844 1.00 96.25 326 MET A CA 1
ATOM 2656 C C . MET A 1 326 ? 24.610 6.328 -3.430 1.00 96.25 326 MET A C 1
ATOM 2658 O O . MET A 1 326 ? 25.513 6.720 -2.678 1.00 96.25 326 MET A O 1
ATOM 2662 N N . PRO A 1 327 ? 23.639 7.151 -3.872 1.00 96.69 327 PRO A N 1
ATOM 2663 C CA . PRO A 1 327 ? 23.492 8.511 -3.362 1.00 96.69 327 PRO A CA 1
ATOM 2664 C C . PRO A 1 327 ? 23.299 8.533 -1.834 1.00 96.69 327 PRO A C 1
ATOM 2666 O O . PRO A 1 327 ? 22.958 7.521 -1.219 1.00 96.69 327 PRO A O 1
ATOM 2669 N N . GLY A 1 328 ? 23.532 9.691 -1.211 1.00 96.38 328 GLY A N 1
ATOM 2670 C CA . GLY A 1 328 ? 23.396 9.860 0.241 1.00 96.38 328 GLY A CA 1
ATOM 2671 C C . GLY A 1 328 ? 21.972 9.605 0.750 1.00 96.38 328 GLY A C 1
ATOM 2672 O O . GLY A 1 328 ? 21.005 9.691 -0.005 1.00 96.38 328 GLY A O 1
ATOM 2673 N N . GLU A 1 329 ? 21.823 9.306 2.040 1.00 94.38 329 GLU A N 1
ATOM 2674 C CA . GLU A 1 329 ? 20.513 9.047 2.667 1.00 94.38 329 GLU A CA 1
ATOM 2675 C C . GLU A 1 329 ? 19.551 10.246 2.607 1.00 94.38 329 GLU A C 1
ATOM 2677 O O . GLU A 1 329 ? 18.339 10.064 2.554 1.00 94.38 329 GLU A O 1
ATOM 2682 N N . ASN A 1 330 ? 20.086 11.466 2.528 1.00 93.44 330 ASN A N 1
ATOM 2683 C CA . ASN A 1 330 ? 19.337 12.712 2.351 1.00 93.44 330 ASN A CA 1
ATOM 2684 C C . ASN A 1 330 ? 18.940 12.999 0.890 1.00 93.44 330 ASN A C 1
ATOM 2686 O O . ASN A 1 330 ? 18.346 14.033 0.604 1.00 93.44 330 ASN A O 1
ATOM 2690 N N . GLU A 1 331 ? 19.280 12.104 -0.038 1.00 96.25 331 GLU A N 1
ATOM 2691 C CA . GLU A 1 331 ? 19.024 12.246 -1.473 1.00 96.25 331 GLU A CA 1
ATOM 2692 C C . GLU A 1 331 ? 18.014 11.203 -1.983 1.00 96.25 331 GLU A C 1
ATOM 2694 O O . GLU A 1 331 ? 17.883 11.018 -3.190 1.00 96.25 331 GLU A O 1
ATOM 2699 N N . ILE A 1 332 ? 17.309 10.490 -1.096 1.00 96.44 332 ILE A N 1
ATOM 2700 C CA . ILE A 1 332 ? 16.370 9.419 -1.475 1.00 96.44 332 ILE A CA 1
ATOM 2701 C C . ILE A 1 332 ? 15.153 9.981 -2.201 1.00 96.44 332 ILE A C 1
ATOM 2703 O O . ILE A 1 332 ? 14.835 9.531 -3.306 1.00 96.44 332 ILE A O 1
ATOM 2707 N N . GLN A 1 333 ? 14.490 10.957 -1.582 1.00 97.25 333 GLN A N 1
ATOM 2708 C CA . GLN A 1 333 ? 13.313 11.600 -2.140 1.00 97.25 333 GLN A CA 1
ATOM 2709 C C . GLN A 1 333 ? 13.729 12.694 -3.123 1.00 97.25 333 GLN A C 1
ATOM 2711 O O . GLN A 1 333 ? 14.469 13.621 -2.793 1.00 97.25 333 GLN A O 1
ATOM 2716 N N . LYS A 1 334 ? 13.213 12.603 -4.344 1.00 97.94 334 LYS A N 1
ATOM 2717 C CA . LYS A 1 334 ? 13.367 13.611 -5.387 1.00 97.94 334 LYS A CA 1
ATOM 2718 C C . LYS A 1 334 ? 12.053 13.798 -6.131 1.00 97.94 334 LYS A C 1
ATOM 2720 O O . LYS A 1 334 ? 11.330 12.838 -6.385 1.00 97.94 334 LYS A O 1
ATOM 2725 N N . TRP A 1 335 ? 11.768 15.036 -6.511 1.00 98.00 335 TRP A N 1
ATOM 2726 C CA . TRP A 1 335 ? 10.630 15.362 -7.365 1.00 98.00 335 TRP A CA 1
ATOM 2727 C C . TRP A 1 335 ? 10.888 14.941 -8.806 1.00 98.00 335 TRP A C 1
ATOM 2729 O O . TRP A 1 335 ? 12.016 15.043 -9.299 1.00 98.00 335 TRP A O 1
ATOM 2739 N N . GLY A 1 336 ? 9.834 14.483 -9.482 1.00 97.56 336 GLY A N 1
ATOM 2740 C CA . GLY A 1 336 ? 9.899 14.225 -10.911 1.00 97.56 336 GLY A CA 1
ATOM 2741 C C . GLY A 1 336 ? 10.209 15.478 -11.722 1.00 97.56 336 GLY A C 1
ATOM 2742 O O . GLY A 1 336 ? 9.923 16.602 -11.315 1.00 97.56 336 GLY A O 1
ATOM 2743 N N . LEU A 1 337 ? 10.808 15.271 -12.895 1.00 97.88 337 LEU A N 1
ATOM 2744 C CA . LEU A 1 337 ? 11.273 16.352 -13.770 1.00 97.88 337 LEU A CA 1
ATOM 2745 C C . LEU A 1 337 ? 10.449 16.495 -15.059 1.00 97.88 337 LEU A C 1
ATOM 2747 O O . LEU A 1 337 ? 10.779 17.336 -15.894 1.00 97.88 337 LEU A O 1
ATOM 2751 N N . THR A 1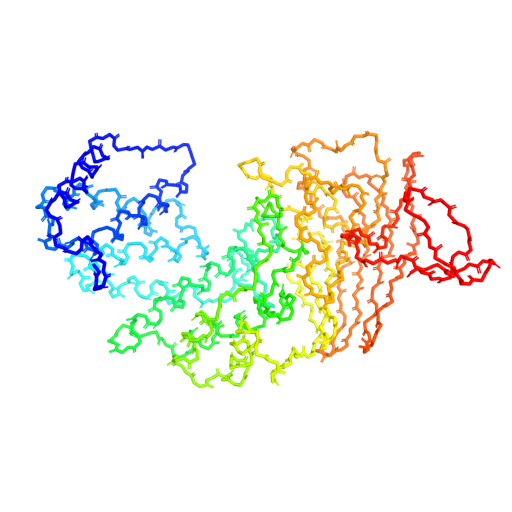 338 ? 9.433 15.653 -15.254 1.00 97.44 338 THR A N 1
ATOM 2752 C CA . THR A 1 338 ? 8.629 15.578 -16.480 1.00 97.44 338 THR A CA 1
ATOM 2753 C C . THR A 1 338 ? 7.147 15.426 -16.143 1.00 97.44 338 THR A C 1
ATOM 2755 O O . THR A 1 338 ? 6.782 14.777 -15.163 1.00 97.44 338 THR A O 1
ATOM 2758 N N . ASP A 1 339 ? 6.272 16.012 -16.960 1.00 96.56 339 ASP A N 1
ATOM 2759 C CA . ASP A 1 339 ? 4.814 15.887 -16.796 1.00 96.56 339 ASP A CA 1
ATOM 2760 C C . ASP A 1 339 ? 4.227 14.683 -17.544 1.00 96.56 339 ASP A C 1
ATOM 2762 O O . ASP A 1 339 ? 3.136 14.206 -17.209 1.00 96.56 339 ASP A O 1
ATOM 2766 N N . CYS A 1 340 ? 4.946 14.197 -18.563 1.00 96.88 340 CYS A N 1
ATOM 2767 C CA . CYS A 1 340 ? 4.491 13.173 -19.498 1.00 96.88 340 CYS A CA 1
ATOM 2768 C C . CYS A 1 340 ? 4.605 11.767 -18.887 1.00 96.88 340 CYS A C 1
ATOM 2770 O O . CYS A 1 340 ? 5.497 10.979 -19.202 1.00 96.88 340 CYS A O 1
ATOM 2772 N N . VAL A 1 341 ? 3.667 11.476 -17.987 1.00 98.00 341 VAL A N 1
ATOM 2773 C CA . VAL A 1 341 ? 3.446 10.166 -17.371 1.00 98.00 341 VAL A CA 1
ATOM 2774 C C . VAL A 1 341 ? 1.954 9.906 -17.348 1.00 98.00 341 VAL A C 1
ATOM 2776 O O . VAL A 1 341 ? 1.187 10.729 -16.839 1.00 98.00 341 VAL A O 1
ATOM 2779 N N . GLY A 1 342 ? 1.536 8.779 -17.909 1.00 97.75 342 GLY A N 1
ATOM 2780 C CA . GLY A 1 342 ? 0.121 8.487 -18.066 1.00 97.75 342 GLY A CA 1
ATOM 2781 C C . GLY A 1 342 ? -0.145 7.116 -18.660 1.00 97.75 342 GLY A C 1
ATOM 2782 O O . GLY A 1 342 ? 0.772 6.407 -19.070 1.00 97.75 342 GLY A O 1
ATOM 2783 N N . ALA A 1 343 ? -1.422 6.757 -18.719 1.00 98.31 343 ALA A N 1
ATOM 2784 C CA . ALA A 1 343 ? -1.871 5.505 -19.301 1.00 98.31 343 ALA A CA 1
ATOM 2785 C C . ALA A 1 343 ? -3.186 5.681 -20.060 1.00 98.31 343 ALA A C 1
ATOM 2787 O O . ALA A 1 343 ? -3.970 6.586 -19.776 1.00 98.31 343 ALA A O 1
ATOM 2788 N N . VAL A 1 344 ? -3.444 4.751 -20.973 1.00 98.31 344 VAL A N 1
ATOM 2789 C CA . VAL A 1 344 ? -4.760 4.489 -21.554 1.00 98.31 344 VAL A CA 1
ATOM 2790 C C . VAL A 1 344 ? -5.201 3.097 -21.114 1.00 98.31 344 VAL A C 1
ATOM 2792 O O . VAL A 1 344 ? -4.401 2.162 -21.119 1.00 98.31 344 VAL A O 1
ATOM 2795 N N . THR A 1 345 ? -6.452 2.956 -20.686 1.00 98.38 345 THR A N 1
ATOM 2796 C CA . THR A 1 345 ? -7.030 1.678 -20.256 1.00 98.38 345 THR A CA 1
ATOM 2797 C C . THR A 1 345 ? -8.534 1.671 -20.505 1.00 98.38 345 THR A C 1
ATOM 2799 O O . THR A 1 345 ? -9.190 2.699 -20.337 1.00 98.38 345 THR A O 1
ATOM 2802 N N . ASP A 1 346 ? -9.075 0.517 -20.886 1.00 97.81 346 ASP A N 1
ATOM 2803 C CA . ASP A 1 346 ? -10.519 0.247 -20.948 1.00 97.81 346 ASP A CA 1
ATOM 2804 C C . ASP A 1 346 ? -11.031 -0.490 -19.690 1.00 97.81 346 ASP A C 1
ATOM 2806 O O . ASP A 1 346 ? -12.180 -0.922 -19.624 1.00 97.81 346 ASP A O 1
ATOM 2810 N N . GLY A 1 347 ? -10.166 -0.652 -18.685 1.00 97.56 347 GLY A N 1
ATOM 2811 C CA . GLY A 1 347 ? -10.416 -1.426 -17.472 1.00 97.56 347 GLY A CA 1
ATOM 2812 C C . GLY A 1 347 ? -9.937 -2.877 -17.549 1.00 97.56 347 GLY A C 1
ATOM 2813 O O . GLY A 1 347 ? -9.782 -3.500 -16.499 1.00 97.56 347 GLY A O 1
ATOM 2814 N N . THR A 1 348 ? -9.631 -3.400 -18.739 1.00 97.50 348 THR A N 1
ATOM 2815 C CA . THR A 1 348 ? -9.172 -4.782 -18.972 1.00 97.50 348 THR A CA 1
ATOM 2816 C C . THR A 1 348 ? -7.771 -4.826 -19.572 1.00 97.50 348 THR A C 1
ATOM 2818 O O . THR A 1 348 ? -6.924 -5.587 -19.095 1.00 97.50 348 THR A O 1
ATOM 2821 N N . TYR A 1 349 ? -7.518 -4.011 -20.590 1.00 98.44 349 TYR A N 1
ATOM 2822 C CA . TYR A 1 349 ? -6.246 -3.833 -21.285 1.00 98.44 349 TYR A CA 1
ATOM 2823 C C . TYR A 1 349 ? -5.734 -2.414 -21.077 1.00 98.44 349 TYR A C 1
ATOM 2825 O O . TYR A 1 349 ? -6.487 -1.509 -20.722 1.00 98.44 349 TYR A O 1
ATOM 2833 N N . GLY A 1 350 ? -4.446 -2.194 -21.319 1.00 98.12 350 GLY A N 1
ATOM 2834 C CA . GLY A 1 350 ? -3.920 -0.842 -21.256 1.00 98.12 350 GLY A CA 1
ATOM 2835 C C . GLY A 1 350 ? -2.487 -0.711 -21.721 1.00 98.12 350 GLY A C 1
ATOM 2836 O O . GLY A 1 350 ? -1.764 -1.695 -21.879 1.00 98.12 350 GLY A O 1
ATOM 2837 N N . ALA A 1 351 ? -2.089 0.537 -21.922 1.00 98.56 351 ALA A N 1
ATOM 2838 C CA . ALA A 1 351 ? -0.709 0.920 -22.136 1.00 98.56 351 ALA A CA 1
ATOM 2839 C C . ALA A 1 351 ? -0.359 2.076 -21.204 1.00 98.56 351 ALA A C 1
ATOM 2841 O O . ALA A 1 351 ? -1.176 2.972 -20.993 1.00 98.56 351 ALA A O 1
ATOM 2842 N N . VAL A 1 352 ? 0.851 2.059 -20.657 1.00 98.56 352 VAL A N 1
ATOM 2843 C CA . VAL A 1 352 ? 1.347 3.077 -19.730 1.00 98.56 352 VAL A CA 1
ATOM 2844 C C . VAL A 1 352 ? 2.718 3.561 -20.178 1.00 98.56 352 VAL A C 1
ATOM 2846 O O . VAL A 1 352 ? 3.547 2.761 -20.607 1.00 98.56 352 VAL A O 1
ATOM 2849 N N . GLY A 1 353 ? 2.941 4.871 -20.116 1.00 98.38 353 GLY A N 1
ATOM 2850 C CA . GLY A 1 353 ? 4.160 5.528 -20.570 1.00 98.38 353 GLY A CA 1
ATOM 2851 C C . GLY A 1 353 ? 4.769 6.433 -19.504 1.00 98.38 353 GLY A C 1
ATOM 2852 O O . GLY A 1 353 ? 4.057 7.085 -18.739 1.00 98.38 353 GLY A O 1
ATOM 2853 N N . LEU A 1 354 ? 6.098 6.483 -19.503 1.00 98.56 354 LEU A N 1
ATOM 2854 C CA . LEU A 1 354 ? 6.940 7.319 -18.659 1.00 98.56 354 LEU A CA 1
ATOM 2855 C C . LEU A 1 354 ? 8.000 7.995 -19.538 1.00 98.56 354 LEU A C 1
ATOM 2857 O O . LEU A 1 354 ? 8.906 7.333 -20.055 1.00 98.56 354 LEU A O 1
ATOM 2861 N N . ASP A 1 355 ? 7.905 9.317 -19.681 1.00 98.38 355 ASP A N 1
ATOM 2862 C CA . ASP A 1 355 ? 9.013 10.147 -20.159 1.00 98.38 355 ASP A CA 1
ATOM 2863 C C . ASP A 1 355 ? 10.012 10.306 -19.009 1.00 98.38 355 ASP A C 1
ATOM 2865 O O . ASP A 1 355 ? 9.894 11.182 -18.152 1.00 98.38 355 ASP A O 1
ATOM 2869 N N . PHE A 1 356 ? 10.938 9.356 -18.917 1.00 98.50 356 PHE A N 1
ATOM 2870 C CA . PHE A 1 356 ? 11.821 9.193 -17.777 1.00 98.50 356 PHE A CA 1
ATOM 2871 C C . PHE A 1 356 ? 12.970 10.192 -17.828 1.00 98.50 356 PHE A C 1
ATOM 2873 O O . PHE A 1 356 ? 13.711 10.266 -18.810 1.00 98.50 356 PHE A O 1
ATOM 2880 N N . LYS A 1 357 ? 13.177 10.890 -16.712 1.00 98.44 357 LYS A N 1
ATOM 2881 C CA . LYS A 1 357 ? 14.397 11.640 -16.436 1.00 98.44 357 LYS A CA 1
ATOM 2882 C C . LYS A 1 357 ? 14.762 11.475 -14.967 1.00 98.44 357 LYS A C 1
ATOM 2884 O O . LYS A 1 357 ? 14.092 12.035 -14.104 1.00 98.44 357 LYS A O 1
ATOM 2889 N N . SER A 1 358 ? 15.827 10.724 -14.701 1.00 98.19 358 SER A N 1
ATOM 2890 C CA . SER A 1 358 ? 16.304 10.456 -13.345 1.00 98.19 358 SER A CA 1
ATOM 2891 C C . SER A 1 358 ? 16.730 11.766 -12.667 1.00 98.19 358 SER A C 1
ATOM 2893 O O . SER A 1 358 ? 17.669 12.412 -13.150 1.00 98.19 358 SER A O 1
ATOM 2895 N N . PRO A 1 359 ? 16.109 12.168 -11.545 1.00 97.62 359 PRO A N 1
ATOM 2896 C CA . PRO A 1 359 ? 16.504 13.371 -10.820 1.00 97.62 359 PRO A CA 1
ATOM 2897 C C . PRO A 1 359 ? 17.849 13.214 -10.101 1.00 97.62 359 PRO A C 1
ATOM 2899 O O . PRO A 1 359 ? 18.465 14.214 -9.743 1.00 97.62 359 PRO A O 1
ATOM 2902 N N . HIS A 1 360 ? 18.333 11.982 -9.918 1.00 97.69 360 HIS A N 1
ATOM 2903 C CA . HIS A 1 360 ? 19.634 11.703 -9.307 1.00 97.69 360 HIS A CA 1
ATOM 2904 C C . HIS A 1 360 ? 20.797 11.794 -10.290 1.00 97.69 360 HIS A C 1
ATOM 2906 O O . HIS A 1 360 ? 21.886 12.208 -9.908 1.00 97.69 360 HIS A O 1
ATOM 2912 N N . THR A 1 361 ? 20.597 11.369 -11.541 1.00 97.69 361 THR A N 1
ATOM 2913 C CA . THR A 1 361 ? 21.710 11.159 -12.492 1.00 97.69 361 THR A CA 1
ATOM 2914 C C . THR A 1 361 ? 21.555 11.910 -13.813 1.00 97.69 361 THR A C 1
ATOM 2916 O O . THR A 1 361 ? 22.497 11.982 -14.601 1.00 97.69 361 THR A O 1
ATOM 2919 N N . GLY A 1 362 ? 20.374 12.468 -14.088 1.00 97.06 362 GLY A N 1
ATOM 2920 C CA . GLY A 1 362 ? 20.058 13.124 -15.356 1.00 97.06 362 GLY A CA 1
ATOM 2921 C C . GLY A 1 362 ? 19.917 12.174 -16.551 1.00 97.06 362 GLY A C 1
ATOM 2922 O O . GLY A 1 362 ? 19.712 12.658 -17.663 1.00 97.06 362 GLY A O 1
ATOM 2923 N N . LEU A 1 363 ? 20.017 10.854 -16.338 1.00 98.50 363 LEU A N 1
ATOM 2924 C CA . LEU A 1 363 ? 19.685 9.822 -17.323 1.00 98.50 363 LEU A CA 1
ATOM 2925 C C . LEU A 1 363 ? 18.257 10.033 -17.834 1.00 98.50 363 LEU A C 1
ATOM 2927 O O . LEU A 1 363 ? 17.337 10.177 -17.030 1.00 98.50 363 LEU A O 1
ATOM 2931 N N . ALA A 1 364 ? 18.082 10.020 -19.153 1.00 98.62 364 ALA A N 1
ATOM 2932 C CA . ALA A 1 364 ? 16.789 10.150 -19.808 1.00 98.62 364 ALA A CA 1
ATOM 2933 C C . ALA A 1 364 ? 16.466 8.910 -20.651 1.00 98.62 364 ALA A C 1
ATOM 2935 O O . ALA A 1 364 ? 17.371 8.282 -21.202 1.00 98.62 364 ALA A O 1
ATOM 2936 N N . ALA A 1 365 ? 15.183 8.560 -20.736 1.00 98.62 365 ALA A N 1
ATOM 2937 C CA . ALA A 1 365 ? 14.660 7.507 -21.605 1.00 98.62 365 ALA A CA 1
ATOM 2938 C C . ALA A 1 365 ? 13.152 7.693 -21.827 1.00 98.62 365 ALA A C 1
ATOM 2940 O O . ALA A 1 365 ? 12.468 8.298 -21.007 1.00 98.62 365 ALA A O 1
ATOM 2941 N N . LYS A 1 366 ? 12.598 7.087 -22.875 1.00 98.62 366 LYS A N 1
ATOM 2942 C CA . LYS A 1 366 ? 11.147 6.895 -23.015 1.00 98.62 366 LYS A CA 1
ATOM 2943 C C . LYS A 1 366 ? 10.821 5.443 -22.722 1.00 98.62 366 LYS A C 1
ATOM 2945 O O . LYS A 1 366 ? 11.356 4.559 -23.386 1.00 98.62 366 LYS A O 1
ATOM 2950 N N . LYS A 1 367 ? 9.987 5.190 -21.714 1.00 98.62 367 LYS A N 1
ATOM 2951 C CA . LYS A 1 367 ? 9.636 3.838 -21.255 1.00 98.62 367 LYS A CA 1
ATOM 2952 C C . LYS A 1 367 ? 8.139 3.621 -21.419 1.00 98.62 367 LYS A C 1
ATOM 2954 O O . LYS A 1 367 ? 7.356 4.459 -20.982 1.00 98.62 367 LYS A O 1
ATOM 2959 N N . VAL A 1 368 ? 7.741 2.520 -22.050 1.00 98.56 368 VAL A N 1
ATOM 2960 C CA . VAL A 1 368 ? 6.328 2.194 -22.292 1.00 98.56 368 VAL A CA 1
ATOM 2961 C C . VAL A 1 368 ? 6.079 0.712 -22.035 1.00 98.56 368 VAL A C 1
ATOM 2963 O O . VAL A 1 368 ? 6.904 -0.129 -22.393 1.00 98.56 368 VAL A O 1
ATOM 2966 N N . TRP A 1 369 ? 4.928 0.400 -21.447 1.00 98.75 369 TRP A N 1
ATOM 2967 C CA . TRP A 1 369 ? 4.444 -0.957 -21.223 1.00 98.75 369 TRP A CA 1
ATOM 2968 C C . TRP A 1 369 ? 3.088 -1.135 -21.906 1.00 98.75 369 TRP A C 1
ATOM 2970 O O . TRP A 1 369 ? 2.178 -0.348 -21.658 1.00 98.75 369 TRP A O 1
ATOM 2980 N N . PHE A 1 370 ? 2.947 -2.163 -22.744 1.00 98.75 370 PHE A N 1
ATOM 2981 C CA . PHE A 1 370 ? 1.687 -2.543 -23.397 1.00 98.75 370 PHE A CA 1
ATOM 2982 C C . PHE A 1 370 ? 1.199 -3.869 -22.817 1.00 98.75 370 PHE A C 1
ATOM 2984 O O . PHE A 1 370 ? 1.923 -4.859 -22.897 1.00 98.75 370 PHE A O 1
ATOM 2991 N N . CYS A 1 371 ? 0.002 -3.910 -22.235 1.00 98.38 371 CYS A N 1
ATOM 2992 C CA . CYS A 1 371 ? -0.488 -5.059 -21.473 1.00 98.38 371 CYS A CA 1
ATOM 2993 C C . CYS A 1 371 ? -1.639 -5.784 -22.188 1.00 98.38 371 CYS A C 1
ATOM 2995 O O . CYS A 1 371 ? -2.692 -5.197 -22.445 1.00 98.38 371 CYS A O 1
ATOM 2997 N N . PHE A 1 372 ? -1.439 -7.079 -22.452 1.00 97.19 372 PHE A N 1
ATOM 2998 C CA . PHE A 1 372 ? -2.363 -7.984 -23.145 1.00 97.19 372 PHE A CA 1
ATOM 2999 C C . PHE A 1 372 ? -2.701 -9.202 -22.270 1.00 97.19 372 PHE A C 1
ATOM 3001 O O . PHE A 1 372 ? -2.346 -9.255 -21.098 1.00 97.19 372 PHE A O 1
ATOM 3008 N N . ASP A 1 373 ? -3.377 -10.212 -22.821 1.00 95.31 373 ASP A N 1
ATOM 3009 C CA . ASP A 1 373 ? -3.899 -11.338 -22.033 1.00 95.31 373 ASP A CA 1
ATOM 3010 C C . ASP A 1 373 ? -2.844 -12.183 -21.331 1.00 95.31 373 ASP A C 1
ATOM 3012 O O . ASP A 1 373 ? -2.984 -12.475 -20.152 1.00 95.31 373 ASP A O 1
ATOM 3016 N N . LYS A 1 374 ? -1.811 -12.607 -22.061 1.00 95.12 374 LYS A N 1
ATOM 3017 C CA . LYS A 1 374 ? -0.792 -13.551 -21.566 1.00 95.12 374 LYS A CA 1
ATOM 3018 C C . LYS A 1 374 ? 0.603 -12.945 -21.524 1.00 95.12 374 LYS A C 1
ATOM 3020 O O . LYS A 1 374 ? 1.583 -13.622 -21.227 1.00 95.12 374 LYS A O 1
ATOM 3025 N N . THR A 1 375 ? 0.724 -11.695 -21.946 1.00 94.62 375 THR A N 1
ATOM 3026 C CA . THR A 1 375 ? 2.010 -11.049 -22.177 1.00 94.62 375 THR A CA 1
ATOM 3027 C C . THR A 1 375 ? 1.841 -9.555 -22.015 1.00 94.62 375 THR A C 1
ATOM 3029 O O . THR A 1 375 ? 0.794 -8.990 -22.331 1.00 94.62 375 THR A O 1
ATOM 3032 N N . TYR A 1 376 ? 2.899 -8.909 -21.556 1.00 97.19 376 TYR A N 1
ATOM 3033 C CA . TYR A 1 376 ? 3.047 -7.473 -21.638 1.00 97.19 376 TYR A CA 1
ATOM 3034 C C . TYR A 1 376 ? 4.404 -7.161 -22.272 1.00 97.19 376 TYR A C 1
ATOM 3036 O O . TYR A 1 376 ? 5.359 -7.923 -22.128 1.00 97.19 376 TYR A O 1
ATOM 3044 N N . VAL A 1 377 ? 4.467 -6.078 -23.039 1.00 98.25 377 VAL A N 1
ATOM 3045 C CA . VAL A 1 377 ? 5.652 -5.684 -23.808 1.00 98.25 377 VAL A CA 1
ATOM 3046 C C . VAL A 1 377 ? 6.247 -4.433 -23.186 1.00 98.25 377 VAL A C 1
ATOM 3048 O O . VAL A 1 377 ? 5.554 -3.426 -23.073 1.00 98.25 377 VAL A O 1
ATOM 3051 N N . CYS A 1 378 ? 7.529 -4.490 -22.828 1.00 98.44 378 CYS A N 1
ATOM 3052 C CA . CYS A 1 378 ? 8.291 -3.359 -22.301 1.00 98.44 378 CYS A CA 1
ATOM 3053 C C . CYS A 1 378 ? 9.183 -2.783 -23.404 1.00 98.44 378 CYS A C 1
ATOM 3055 O O . CYS A 1 378 ? 10.046 -3.492 -23.921 1.00 98.44 378 CYS A O 1
ATOM 3057 N N . LEU A 1 379 ? 9.020 -1.502 -23.733 1.00 98.44 379 LEU A N 1
ATOM 3058 C CA . LEU A 1 379 ? 9.872 -0.789 -24.685 1.00 98.44 379 LEU A CA 1
ATOM 3059 C C . LEU A 1 379 ? 10.611 0.357 -23.991 1.00 98.44 379 LEU A C 1
ATOM 3061 O O . LEU A 1 379 ? 10.041 1.073 -23.169 1.00 98.44 379 LEU A O 1
ATOM 3065 N N . GLY A 1 380 ? 11.884 0.524 -24.345 1.00 98.31 380 GLY A N 1
ATOM 3066 C CA . GLY A 1 380 ? 12.734 1.629 -23.916 1.00 98.31 380 GLY A CA 1
ATOM 3067 C C . GLY A 1 380 ? 13.438 2.243 -25.122 1.00 98.31 380 GLY A C 1
ATOM 3068 O O . GLY A 1 380 ? 14.156 1.533 -25.822 1.00 98.31 380 GLY A O 1
ATOM 3069 N N . THR A 1 381 ? 13.244 3.537 -25.370 1.00 98.38 381 THR A N 1
ATOM 3070 C CA . THR A 1 381 ? 13.901 4.274 -26.465 1.00 98.38 381 THR A CA 1
ATOM 3071 C C . THR A 1 381 ? 14.589 5.530 -25.942 1.00 98.38 381 THR A C 1
ATOM 3073 O O . THR A 1 381 ? 14.401 5.915 -24.786 1.00 98.38 381 THR A O 1
ATOM 3076 N N . ASP A 1 382 ? 15.421 6.150 -26.782 1.00 98.00 382 ASP A N 1
ATOM 3077 C CA . ASP A 1 382 ? 16.115 7.414 -26.490 1.00 98.00 382 ASP A CA 1
ATOM 3078 C C . ASP A 1 382 ? 16.910 7.406 -25.170 1.00 98.00 382 ASP A C 1
ATOM 3080 O O . ASP A 1 382 ? 17.049 8.426 -24.492 1.00 98.00 382 ASP A O 1
ATOM 3084 N N . ILE A 1 383 ? 17.440 6.233 -24.800 1.00 98.56 383 ILE A N 1
ATOM 3085 C CA . ILE A 1 383 ? 18.218 6.049 -23.574 1.00 98.56 383 ILE A CA 1
ATOM 3086 C C . ILE A 1 383 ? 19.529 6.822 -23.709 1.00 98.56 383 ILE A C 1
ATOM 3088 O O . ILE A 1 383 ? 20.387 6.478 -24.522 1.00 98.56 383 ILE A O 1
ATOM 3092 N N . SER A 1 384 ? 19.692 7.863 -22.898 1.00 98.19 384 SER A N 1
ATOM 3093 C CA . SER A 1 384 ? 20.842 8.760 -22.968 1.00 98.19 384 SER A CA 1
ATOM 3094 C C . SER A 1 384 ? 21.284 9.227 -21.585 1.00 98.19 384 SER A C 1
ATOM 3096 O O . SER A 1 384 ? 20.481 9.599 -20.733 1.00 98.19 384 SER A O 1
ATOM 3098 N N . SER A 1 385 ? 22.596 9.222 -21.356 1.00 97.62 385 SER A N 1
ATOM 3099 C CA . SER A 1 385 ? 23.216 9.709 -20.125 1.00 97.62 385 SER A CA 1
ATOM 3100 C C . SER A 1 385 ? 24.440 10.550 -20.460 1.00 97.62 385 SER A C 1
ATOM 3102 O O . 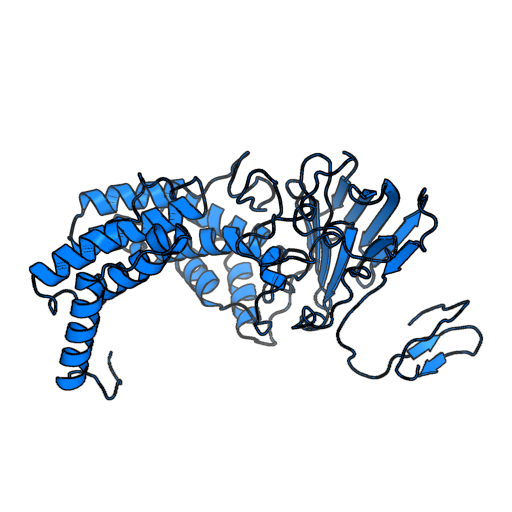SER A 1 385 ? 25.137 10.284 -21.437 1.00 97.62 385 SER A O 1
ATOM 3104 N N . ARG A 1 386 ? 24.708 11.570 -19.637 1.00 95.31 386 ARG A N 1
ATOM 3105 C CA . ARG A 1 386 ? 25.947 12.365 -19.703 1.00 95.31 386 ARG A CA 1
ATOM 3106 C C . ARG A 1 386 ? 27.068 11.769 -18.845 1.00 95.31 386 ARG A C 1
ATOM 3108 O O . ARG A 1 386 ? 28.204 12.229 -18.924 1.00 95.31 386 ARG A O 1
ATOM 3115 N N . MET A 1 387 ? 26.750 10.782 -18.007 1.00 96.56 387 MET A N 1
ATOM 3116 C CA . MET A 1 387 ? 27.726 10.090 -17.167 1.00 96.56 387 MET A CA 1
ATOM 3117 C C . MET A 1 387 ? 28.487 9.042 -17.985 1.00 96.56 387 MET A C 1
ATOM 3119 O O . MET A 1 387 ? 27.934 8.441 -18.901 1.00 96.56 387 MET A O 1
ATOM 3123 N N . LYS A 1 388 ? 29.755 8.798 -17.634 1.00 96.19 388 LYS A N 1
ATOM 3124 C CA . LYS A 1 388 ? 30.591 7.768 -18.282 1.00 96.19 388 LYS A CA 1
ATOM 3125 C C . LYS A 1 388 ? 30.261 6.343 -17.813 1.00 96.19 388 LYS A C 1
ATOM 3127 O O . LYS A 1 388 ? 30.692 5.381 -18.440 1.00 96.19 388 LYS A O 1
ATOM 3132 N N . ASN A 1 389 ? 29.543 6.221 -16.699 1.00 98.12 389 ASN A N 1
ATOM 3133 C CA . ASN A 1 389 ? 29.120 4.959 -16.105 1.00 98.12 389 ASN A CA 1
ATOM 3134 C C . ASN A 1 389 ? 28.183 4.173 -17.033 1.00 98.12 389 ASN A C 1
ATOM 3136 O O . ASN A 1 389 ? 27.437 4.745 -17.829 1.00 98.12 389 ASN A O 1
ATOM 3140 N N . GLN A 1 390 ? 28.185 2.848 -16.883 1.00 97.38 390 GLN A N 1
ATOM 3141 C CA . GLN A 1 390 ? 27.285 1.974 -17.628 1.00 97.38 390 GLN A CA 1
ATOM 3142 C C . GLN A 1 390 ? 25.822 2.272 -17.273 1.00 97.38 390 GLN A C 1
ATOM 3144 O O . GLN A 1 390 ? 25.479 2.451 -16.106 1.00 97.38 390 GLN A O 1
ATOM 3149 N N . VAL A 1 391 ? 24.949 2.271 -18.278 1.00 98.31 391 VAL A N 1
ATOM 3150 C CA . VAL A 1 391 ? 23.494 2.322 -18.093 1.00 98.31 391 VAL A CA 1
ATOM 3151 C C . VAL A 1 391 ? 22.937 0.918 -18.287 1.00 98.31 391 VAL A C 1
ATOM 3153 O O . VAL A 1 391 ? 23.206 0.292 -19.312 1.00 98.31 391 VAL A O 1
ATOM 3156 N N . LEU A 1 392 ? 22.160 0.427 -17.322 1.00 98.06 392 LEU A N 1
ATOM 3157 C CA . LEU A 1 392 ? 21.487 -0.869 -17.405 1.00 98.06 392 LEU A CA 1
ATOM 3158 C C . LEU A 1 392 ? 19.975 -0.691 -17.280 1.00 98.06 392 LEU A C 1
ATOM 3160 O O . LEU A 1 392 ? 19.514 0.093 -16.458 1.00 98.06 392 LEU A O 1
ATOM 3164 N N . THR A 1 393 ? 19.210 -1.451 -18.066 1.00 98.44 393 THR A N 1
ATOM 3165 C CA . THR A 1 393 ? 17.789 -1.702 -17.787 1.00 98.44 393 THR A CA 1
ATOM 3166 C C . THR A 1 393 ? 17.668 -3.095 -17.197 1.00 98.44 393 THR A C 1
ATOM 3168 O O . THR A 1 393 ? 18.044 -4.070 -17.850 1.00 98.44 393 THR A O 1
ATOM 3171 N N . THR A 1 394 ? 17.168 -3.205 -15.971 1.00 98.31 394 THR A N 1
ATOM 3172 C CA . THR A 1 394 ? 17.005 -4.510 -15.329 1.00 98.31 394 THR A CA 1
ATOM 3173 C C . THR A 1 394 ? 15.684 -5.133 -15.748 1.00 98.31 394 THR A C 1
ATOM 3175 O O . THR A 1 394 ? 14.627 -4.578 -15.480 1.00 98.31 394 THR A O 1
ATOM 3178 N N . VAL A 1 395 ? 15.726 -6.311 -16.375 1.00 96.94 395 VAL A N 1
ATOM 3179 C CA . VAL A 1 395 ? 14.502 -7.048 -16.735 1.00 96.94 395 VAL A CA 1
ATOM 3180 C C . VAL A 1 395 ? 13.794 -7.552 -15.478 1.00 96.94 395 VAL A C 1
ATOM 3182 O O . VAL A 1 395 ? 12.614 -7.287 -15.287 1.00 96.94 395 VAL A O 1
ATOM 3185 N N . ASN A 1 396 ? 14.518 -8.245 -14.595 1.00 96.88 396 ASN A N 1
ATOM 3186 C CA . ASN A 1 396 ? 14.000 -8.690 -13.307 1.00 96.88 396 ASN A CA 1
ATOM 3187 C C . ASN A 1 396 ? 15.148 -8.932 -12.309 1.00 96.88 396 ASN A C 1
ATOM 3189 O O . ASN A 1 396 ? 16.297 -9.126 -12.707 1.00 96.88 396 ASN A O 1
ATOM 3193 N N . GLN A 1 397 ? 14.824 -8.942 -11.020 1.00 96.62 397 GLN A N 1
ATOM 3194 C CA . GLN A 1 397 ? 15.708 -9.315 -9.918 1.00 96.62 397 GLN A CA 1
ATOM 3195 C C . GLN A 1 397 ? 14.846 -9.961 -8.827 1.00 96.62 397 GLN A C 1
ATOM 3197 O O . GLN A 1 397 ? 14.272 -9.274 -7.986 1.00 96.62 397 GLN A O 1
ATOM 3202 N N . CYS A 1 398 ? 14.712 -11.285 -8.878 1.00 95.06 398 CYS A N 1
ATOM 3203 C CA . CYS A 1 398 ? 13.857 -12.060 -7.983 1.00 95.06 398 CYS A CA 1
ATOM 3204 C C . CYS A 1 398 ? 14.617 -13.232 -7.350 1.00 95.06 398 CYS A C 1
ATOM 3206 O O . CYS A 1 398 ? 15.730 -13.566 -7.766 1.00 95.06 398 CYS A O 1
ATOM 3208 N N . LEU A 1 399 ? 14.010 -13.892 -6.360 1.00 93.31 399 LEU A N 1
ATOM 3209 C CA . LEU A 1 399 ? 14.543 -15.146 -5.833 1.00 93.31 399 LEU A CA 1
ATOM 3210 C C . LEU A 1 399 ? 14.607 -16.201 -6.942 1.00 93.31 399 LEU A C 1
ATOM 3212 O O . LEU A 1 399 ? 13.620 -16.452 -7.639 1.00 93.31 399 LEU A O 1
ATOM 3216 N N . LEU A 1 400 ? 15.766 -16.846 -7.074 1.00 93.75 400 LEU A N 1
ATOM 3217 C CA . LEU A 1 400 ? 15.935 -17.967 -7.988 1.00 93.75 400 LEU A CA 1
ATOM 3218 C C . LEU A 1 400 ? 15.034 -19.125 -7.544 1.00 93.75 400 LEU A C 1
ATOM 3220 O O . LEU A 1 400 ? 15.173 -19.630 -6.430 1.00 93.75 400 LEU A O 1
ATOM 3224 N N . ASN A 1 401 ? 14.155 -19.574 -8.436 1.00 93.12 401 ASN A N 1
ATOM 3225 C CA . ASN A 1 401 ? 13.307 -20.736 -8.212 1.00 93.12 401 ASN A CA 1
ATOM 3226 C C . ASN A 1 401 ? 13.350 -21.659 -9.433 1.00 93.12 401 ASN A C 1
ATOM 3228 O O . ASN A 1 401 ? 12.762 -21.352 -10.466 1.00 93.12 401 ASN A O 1
ATOM 3232 N N . GLY A 1 402 ? 14.052 -22.785 -9.305 1.00 94.56 402 GLY A N 1
ATOM 3233 C CA . GLY A 1 402 ? 14.266 -23.729 -10.401 1.00 94.56 402 GLY A CA 1
ATOM 3234 C C . GLY A 1 402 ? 15.480 -23.405 -11.279 1.00 94.56 402 GLY A C 1
ATOM 3235 O O . GLY A 1 402 ? 16.364 -22.629 -10.908 1.00 94.56 402 GLY A O 1
ATOM 3236 N N . GLN A 1 403 ? 15.549 -24.083 -12.423 1.00 95.44 403 GLN A N 1
ATOM 3237 C CA . GLN A 1 403 ? 16.601 -23.930 -13.426 1.00 95.44 403 GLN A CA 1
ATOM 3238 C C . GLN A 1 403 ? 16.247 -22.792 -14.391 1.00 95.44 403 GLN A C 1
ATOM 3240 O O . GLN A 1 403 ? 15.110 -22.698 -14.842 1.00 95.44 403 GLN A O 1
ATOM 3245 N N . VAL A 1 404 ? 17.226 -21.951 -14.728 1.00 96.00 404 VAL A N 1
ATOM 3246 C CA . VAL A 1 404 ? 17.077 -20.914 -15.762 1.00 96.00 404 VAL A CA 1
ATOM 3247 C C . VAL A 1 404 ? 17.397 -21.539 -17.116 1.00 96.00 404 VAL A C 1
ATOM 3249 O O . VAL A 1 404 ? 18.406 -22.233 -17.231 1.00 96.00 404 VAL A O 1
ATOM 3252 N N . THR A 1 405 ? 16.564 -21.306 -18.128 1.00 96.31 405 THR A N 1
ATOM 3253 C CA . THR A 1 405 ? 16.770 -21.825 -19.488 1.00 96.31 405 THR A CA 1
ATOM 3254 C C . THR A 1 405 ? 16.945 -20.656 -20.433 1.00 96.31 405 THR A C 1
ATOM 3256 O O . THR A 1 405 ? 16.116 -19.765 -20.453 1.00 96.31 405 THR A O 1
ATOM 3259 N N . VAL A 1 406 ? 18.008 -20.650 -21.227 1.00 95.62 406 VAL A N 1
ATOM 3260 C CA . VAL A 1 406 ? 18.287 -19.554 -22.157 1.00 95.62 406 VAL A CA 1
ATOM 3261 C C . VAL A 1 406 ? 18.137 -20.051 -23.584 1.00 95.62 406 VAL A C 1
ATOM 3263 O O . VAL A 1 406 ? 18.536 -21.171 -23.904 1.00 95.62 406 VAL A O 1
ATOM 3266 N N . SER A 1 407 ? 17.591 -19.195 -24.448 1.00 96.06 407 SER A N 1
ATOM 3267 C CA . SER A 1 407 ? 17.678 -19.356 -25.893 1.00 96.06 407 SER A CA 1
ATOM 3268 C C . SER A 1 407 ? 18.546 -18.267 -26.507 1.00 96.06 407 SER A C 1
ATOM 3270 O O . SER A 1 407 ? 18.231 -17.081 -26.419 1.00 96.06 407 SER A O 1
ATOM 3272 N N . ASP A 1 408 ? 19.623 -18.667 -27.173 1.00 94.38 408 ASP A N 1
ATOM 3273 C CA . ASP A 1 408 ? 20.550 -17.783 -27.885 1.00 94.38 408 ASP A CA 1
ATOM 3274 C C . ASP A 1 408 ? 21.042 -18.460 -29.182 1.00 94.38 408 ASP A C 1
ATOM 3276 O O . ASP A 1 408 ? 20.307 -19.264 -29.767 1.00 94.38 408 ASP A O 1
ATOM 3280 N N . ALA A 1 409 ? 22.229 -18.101 -29.680 1.00 92.81 409 ALA A N 1
ATOM 3281 C CA . ALA A 1 409 ? 22.807 -18.673 -30.896 1.00 92.81 409 ALA A CA 1
ATOM 3282 C C . ALA A 1 409 ? 23.095 -20.185 -30.789 1.00 92.81 409 ALA A C 1
ATOM 3284 O O . ALA A 1 409 ? 23.019 -20.874 -31.805 1.00 92.81 409 ALA A O 1
ATOM 3285 N N . ASP A 1 410 ? 23.338 -20.706 -29.582 1.00 90.06 410 ASP A N 1
ATOM 3286 C CA . ASP A 1 410 ? 23.692 -22.112 -29.337 1.00 90.06 410 ASP A CA 1
ATOM 3287 C C . ASP A 1 410 ? 22.453 -23.013 -29.152 1.00 90.06 410 ASP A C 1
ATOM 3289 O O . ASP A 1 410 ? 22.557 -24.190 -28.807 1.00 90.06 410 ASP A O 1
ATOM 3293 N N . GLY A 1 411 ? 21.249 -22.473 -29.368 1.00 92.69 411 GLY A N 1
ATOM 3294 C CA . GLY A 1 411 ? 19.984 -23.185 -29.181 1.00 92.69 411 GLY A CA 1
ATOM 3295 C C . GLY A 1 411 ? 19.361 -22.922 -27.811 1.00 92.69 411 GLY A C 1
ATOM 3296 O O . GLY A 1 411 ? 19.458 -21.814 -27.292 1.00 92.69 411 GLY A O 1
ATOM 3297 N N . ILE A 1 412 ? 18.651 -23.913 -27.265 1.00 95.94 412 ILE A N 1
ATOM 3298 C CA . ILE A 1 412 ? 17.993 -23.841 -25.951 1.00 95.94 412 ILE A CA 1
ATOM 3299 C C . ILE A 1 412 ? 18.799 -24.694 -24.979 1.00 95.94 412 ILE A C 1
ATOM 3301 O O . ILE A 1 412 ? 18.969 -25.890 -25.214 1.00 95.94 412 ILE A O 1
ATOM 3305 N N . HIS A 1 413 ? 19.280 -24.098 -23.893 1.00 94.56 413 HIS A N 1
ATOM 3306 C CA . HIS A 1 413 ? 20.097 -24.813 -22.918 1.00 94.56 413 HIS A CA 1
ATOM 3307 C C . HIS A 1 413 ? 19.914 -24.269 -21.496 1.00 94.56 413 HIS A C 1
ATOM 3309 O O . HIS A 1 413 ? 19.572 -23.096 -21.306 1.00 94.56 413 HIS A O 1
ATOM 3315 N N . PRO A 1 414 ? 20.143 -25.106 -20.471 1.00 95.62 414 PRO A N 1
ATOM 3316 C CA . PRO A 1 414 ? 20.127 -24.651 -19.093 1.00 95.62 414 PRO A CA 1
ATOM 3317 C C . PRO A 1 414 ? 21.299 -23.710 -18.811 1.00 95.62 414 PRO A C 1
ATOM 3319 O O . PRO A 1 414 ? 22.426 -23.936 -19.252 1.00 95.62 414 PRO A O 1
ATOM 3322 N N . GLN A 1 415 ? 21.043 -22.674 -18.021 1.00 93.81 415 GLN A N 1
ATOM 3323 C CA . GLN A 1 415 ? 22.052 -21.731 -17.576 1.00 93.81 415 GLN A CA 1
ATOM 3324 C C . GLN A 1 415 ? 22.573 -22.112 -16.188 1.00 93.81 415 GLN A C 1
ATOM 3326 O O . GLN A 1 415 ? 21.831 -22.171 -15.206 1.00 93.81 415 GLN A O 1
ATOM 3331 N N . GLU A 1 416 ? 23.884 -22.330 -16.098 1.00 91.25 416 GLU A N 1
ATOM 3332 C CA . GLU A 1 416 ? 24.578 -22.492 -14.823 1.00 91.25 416 GLU A CA 1
ATOM 3333 C C . GLU A 1 416 ? 24.470 -21.246 -13.943 1.00 91.25 416 GLU A C 1
ATOM 3335 O O . GLU A 1 416 ? 24.473 -20.113 -14.437 1.00 91.25 416 GLU A O 1
ATOM 3340 N N . ARG A 1 417 ? 24.465 -21.465 -12.624 1.00 92.75 417 ARG A N 1
ATOM 3341 C CA . ARG A 1 417 ? 24.434 -20.394 -11.625 1.00 92.75 417 ARG A CA 1
ATOM 3342 C C . ARG A 1 417 ? 25.681 -19.503 -11.699 1.00 92.75 417 ARG A C 1
ATOM 3344 O O . ARG A 1 417 ? 26.794 -19.953 -11.981 1.00 92.75 417 ARG A O 1
ATOM 3351 N N . GLY A 1 418 ? 25.480 -18.235 -11.349 1.00 91.38 418 GLY A N 1
ATOM 3352 C CA . GLY A 1 418 ? 26.518 -17.211 -11.255 1.00 91.38 418 GLY A CA 1
ATOM 3353 C C . GLY A 1 418 ? 26.289 -16.053 -12.222 1.00 91.38 418 GLY A C 1
ATOM 3354 O O . GLY A 1 418 ? 25.280 -15.998 -12.919 1.00 91.38 418 GLY A O 1
ATOM 3355 N N . SER A 1 419 ? 27.238 -15.118 -12.255 1.00 91.12 419 SER A N 1
ATOM 3356 C CA . SER A 1 419 ? 27.208 -14.002 -13.204 1.00 91.12 419 SER A CA 1
ATOM 3357 C C . SER A 1 419 ? 27.662 -14.475 -14.584 1.00 91.12 419 SER A C 1
ATOM 3359 O O . SER A 1 419 ? 28.653 -15.205 -14.698 1.00 91.12 419 SER A O 1
ATOM 3361 N N . ARG A 1 420 ? 26.915 -14.107 -15.628 1.00 91.31 420 ARG A N 1
ATOM 3362 C CA . ARG A 1 420 ? 27.188 -14.464 -17.025 1.00 91.31 420 ARG A CA 1
ATOM 3363 C C . ARG A 1 420 ? 26.811 -13.296 -17.927 1.00 91.31 420 ARG A C 1
ATOM 3365 O O . ARG A 1 420 ? 25.789 -12.650 -17.720 1.00 91.31 420 ARG A O 1
ATOM 3372 N N . MET A 1 421 ? 27.623 -13.062 -18.951 1.00 91.88 421 MET A N 1
ATOM 3373 C CA . MET A 1 421 ? 27.335 -12.105 -20.015 1.00 91.88 421 MET A CA 1
ATOM 3374 C C . MET A 1 421 ? 27.074 -12.884 -21.300 1.00 91.88 421 MET A C 1
ATOM 3376 O O . MET A 1 421 ? 27.940 -13.630 -21.752 1.00 91.88 421 MET A O 1
ATOM 3380 N N . LYS A 1 422 ? 25.888 -12.708 -21.883 1.00 89.50 422 LYS A N 1
ATOM 3381 C CA . LYS A 1 422 ? 25.488 -13.344 -23.142 1.00 89.50 422 LYS A CA 1
ATOM 3382 C C . LYS A 1 422 ? 25.147 -12.296 -24.196 1.00 89.50 422 LYS A C 1
ATOM 3384 O O . LYS A 1 422 ? 24.695 -11.200 -23.870 1.00 89.50 422 LYS A O 1
ATOM 3389 N N . LYS A 1 423 ? 25.367 -12.642 -25.464 1.00 89.25 423 LYS A N 1
ATOM 3390 C CA . LYS A 1 423 ? 25.010 -11.832 -26.638 1.00 89.25 423 LYS A CA 1
ATOM 3391 C C . LYS A 1 423 ? 23.957 -12.575 -27.455 1.00 89.25 423 LYS A C 1
ATOM 3393 O O . LYS A 1 423 ? 23.959 -13.799 -27.469 1.00 89.25 423 LYS A O 1
ATOM 3398 N N . GLY A 1 424 ? 23.075 -11.841 -28.134 1.00 89.69 424 GLY A N 1
ATOM 3399 C CA . GLY A 1 424 ? 22.058 -12.447 -29.004 1.00 89.69 424 GLY A CA 1
ATOM 3400 C C . GLY A 1 424 ? 21.032 -13.316 -28.268 1.00 89.69 424 GLY A C 1
ATOM 3401 O O . GLY A 1 424 ? 20.493 -14.250 -28.856 1.00 89.69 424 GLY A O 1
ATOM 3402 N N . VAL A 1 425 ? 20.782 -13.032 -26.985 1.00 93.19 425 VAL A N 1
ATOM 3403 C CA . VAL A 1 425 ? 19.753 -13.724 -26.199 1.00 93.19 425 VAL A CA 1
ATOM 3404 C C . VAL A 1 425 ? 18.379 -13.404 -26.782 1.00 93.19 425 VAL A C 1
ATOM 3406 O O . VAL A 1 425 ? 18.030 -12.236 -26.944 1.00 93.19 425 VAL A O 1
ATOM 3409 N N . ARG A 1 426 ? 17.613 -14.450 -27.095 1.00 93.06 426 ARG A N 1
ATOM 3410 C CA . ARG A 1 426 ? 16.238 -14.366 -27.601 1.00 93.06 426 ARG A CA 1
ATOM 3411 C C . ARG A 1 426 ? 15.222 -14.404 -26.463 1.00 93.06 426 ARG A C 1
ATOM 3413 O O . ARG A 1 426 ? 14.297 -13.602 -26.465 1.00 93.06 426 ARG A O 1
ATOM 3420 N N . TRP A 1 427 ? 15.407 -15.306 -25.497 1.00 92.12 427 TRP A N 1
ATOM 3421 C CA . TRP A 1 427 ? 14.643 -15.348 -24.244 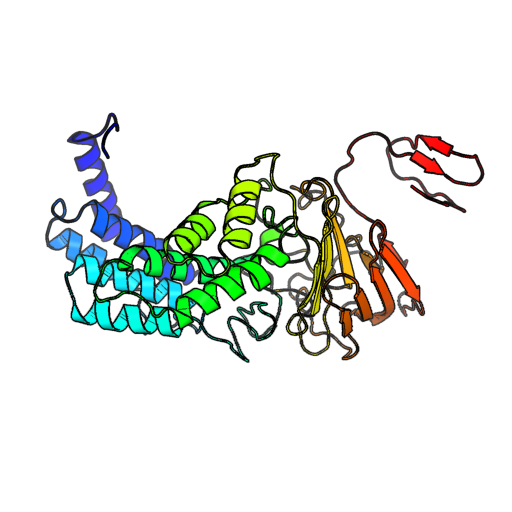1.00 92.12 427 TRP A CA 1
ATOM 3422 C C . TRP A 1 427 ? 15.434 -16.051 -23.130 1.00 92.12 427 TRP A C 1
ATOM 3424 O O . TRP A 1 427 ? 16.406 -16.762 -23.406 1.00 92.12 427 TRP A O 1
ATOM 3434 N N . VAL A 1 428 ? 15.022 -15.799 -21.884 1.00 90.81 428 VAL A N 1
ATOM 3435 C CA . VAL A 1 428 ? 15.564 -16.341 -20.622 1.00 90.81 428 VAL A CA 1
ATOM 3436 C C . VAL A 1 428 ? 14.414 -16.848 -19.763 1.00 90.81 428 VAL A C 1
ATOM 3438 O O . VAL A 1 428 ? 13.336 -16.219 -19.858 1.00 90.81 428 VAL A O 1
#

pLDDT: mean 95.09, std 4.44, range [63.47, 98.88]

Secondary structure (DSSP, 8-state):
-TT-TTTT-HHHHHHHHHHHHHHHHH----S-HHIIIIIHHHHHHHHHHHHGGGS-HHHHHHHHHHHTTS-TTSTT--TTHHHHHHHHHHHHHHHHHT-HHHHHHHHHHHHHT-S--SSSEE-TTS-EE-STT--B-IIIIIHHHHHHHHHHHHHHTTSTTPPPHHHHHHHHHIIIIIIGGGEETTTEE-GGG--GGGGS-----PPPSHHHHHHHHH--TTHHHHHHHHHHHHT-TT--PPPEEEEETTTTEEEEE-SS-EEEEE---TTSBSS---GGG--TT-TTTTSSEEEEESSS-TTTT-GGG--TTS-TT-EEE--SSPPPGGGS--B-S-S-EEEEE-SSSEEEEEEEE-TTT--EEEEEEEE-SS-EEEEEEEEE-SSSSPEEE-S------S-EEEEETTEEEEEPSS----SS--B-

InterPro domains:
  IPR003159 Polysaccharide lyase family 8, central domain [PF02278] (245-427)
  IPR008929 Chondroitin AC/alginate lyase [G3DSA:1.50.10.100] (1-228)
  IPR008929 Chondroitin AC/alginate lyase [SSF48230] (2-253)
  IPR011013 Galactose mutarotase-like domain superfamily [SSF74650] (246-407)
  IPR012970 Polysaccharide lyase 8, N-terminal alpha-helical [PF08124] (2-201)
  IPR014718 Glycoside hydrolase-type carbohydrate-binding [G3DSA:2.70.98.10] (245-428)
  IPR038970 Polysaccharide lyase 8 [PTHR38481] (3-413)

Radius of gyration: 24.51 Å; chains: 1; bounding box: 58×43×72 Å